Protein 3EC4 (pdb70)

Secondary structure (DSSP, 8-state):
--GGGSHHHHHHHTTTGGGB---TTEEEB-TTT-SBEEE-TT-GGGGGGG--STT-EEEEE-SSPPP--TTEEEEEEE-EE----S-------TT-EE--GGGS---HHHHHS--S---TTGGGSS-BEE-EETTEE---EE---STTEEEEE-----GGGTTSSHHHHHHHHHHH--TTSPEEE--EETT-HHHHHHHHHTT-------EEEEEE--/--GGGSHHHHHHHTTTGGGB---TTEEEB-TTT--BEEE-TT-GGGGGGG--STT-EEEEE-SSPPP--TTEEEEEEE-EE----SPPPP---TTEEE--GGGS---HHHHHS-----TTGGGGS-BEEEEETTEE---EE---BTTEEEEE-----GGGTTSSHHHHHHHHHHH--TTSPEEE--EETT-HHHHHHHHHTT-------EEEEEE--

Organism: Novosphingobium aromaticivorans (strain ATCC 700278 / DSM 12444 / CCUG 56034 / CIP 105152 / NBRC 16084 / F199) (NCBI:txid279238)

InterPro domains:
  IPR000182 GNAT domain [PS51186] (98-227)
  IPR013653 GCN5-related N-acetyltransferase Rv2170-like domain [PF08445] (139-216)
  IPR016181 Acyl-CoA N-acyltransferase [SSF55729] (96-217)
  IPR050680 YpeA/RimI acetyltransferase [PTHR43420] (39-215)

Sequence (435 aa):
DHPLDRPVWNSLGGPQSELDVASGNLRRLDPAYGPFAAAAPGAEAGLASLLQGDADEIWLVEPEPVAPPPGTRVIRVVAPLLQIADGPVPSFDDPGIVALGETDVPETALALATEPGPWASGTWRYGQFYGVVRIDGRLAAAGERRPAPNLAEVSGVCCTWPEYRGRGLAARLIRKVIAGAARGEVPYLHSYASNASAIRLYESSLGFRARRATATLLGKSTDHPLDRPVWNSLGGPQSELDVASGNLRRLDPAYGPFAAAAPGAEAGLASLLQGDADDEIWLVEPEPVAPPPGTRVIRVAPLLQIADGPVPSFDDPGIVALGETDVPETALALLATEPPWASGTWRYGQFYGVRIDGRLAAAGERRPAPNLAEVSGVCTWPEYRGRGLAARLIRKVIAGAARGEVPYLHSYASNASAIRLYESSLGFRARRATATLLGKST

Foldseek 3Di:
DDLVQFVQVLVCVAVVVVQFPDDDQKTAGNVQQHQEIDGHVVGLLCVLVVADPQFRKHKGDHQDEDDAHPQKDWPDKFKKWKWQPDDQPDDDDVQKAKDDDVCQVLVVQCVQWPQDTHHNNNPVQFTFIFGADPNRGFWWGWHDSYPQEIEITRTTGPPVNPPPCGSLVRVSVHCVVVVSNHIYMYMDGPPCPPVVVSVVVRRDDTDHMIMTMMHGDD/DDLVQFVQVLCCVPVVVVQFPDDDQKTAGNPQQHQEIDGHVVGLLCVLVVFPDAFRKHKGDHQDADDHHPQKDWPDKFKKWKWQPDDQDAADDPQKAWDDDVCLVLVVQLVVWPFSGHSNNPVQFIFMFGDDPNRGAWWTWHASDPQEIEITRGTGDVVNPPPCGSLNRVSNHCSCVVSNHIYMYMDGPPCVVVVVSVVVNRDDGDHMIMTMMHGDD

Structure (mmCIF, N/CA/C/O backbone):
data_3EC4
#
_entry.id   3EC4
#
_cell.length_a   44.523
_cell.length_b   63.984
_cell.length_c   143.149
_cell.angle_alpha   90.000
_cell.angle_beta   90.000
_cell.angle_gamma   90.000
#
_symmetry.space_group_name_H-M   'P 21 21 21'
#
loop_
_entity.id
_entity.type
_entity.pdbx_description
1 polymer 'Putative Acetyltransferase from the GNAT family'
2 non-polymer 'ACETATE ION'
3 water water
#
loop_
_atom_site.group_PDB
_atom_site.id
_atom_site.type_symbol
_atom_site.label_atom_id
_atom_site.label_alt_id
_atom_site.label_comp_id
_atom_site.label_asym_id
_atom_site.label_entity_id
_atom_site.label_seq_id
_atom_site.pdbx_PDB_ins_code
_atom_site.Cartn_x
_atom_site.Cartn_y
_atom_site.Cartn_z
_atom_site.occupancy
_atom_site.B_iso_or_equiv
_atom_site.auth_seq_id
_atom_site.auth_comp_id
_atom_site.auth_asym_id
_atom_site.auth_atom_id
_atom_site.pdbx_PDB_model_num
ATOM 1 N N . ASP A 1 5 ? 21.426 -0.454 19.754 1.00 50.03 4 ASP A N 1
ATOM 2 C CA . ASP A 1 5 ? 20.208 0.349 19.469 1.00 47.85 4 ASP A CA 1
ATOM 3 C C . ASP A 1 5 ? 20.404 1.128 18.156 1.00 45.83 4 ASP A C 1
ATOM 4 O O . ASP A 1 5 ? 21.489 1.133 17.583 1.00 47.47 4 ASP A O 1
ATOM 6 N N . HIS A 1 6 ? 19.348 1.786 17.691 1.00 38.98 5 HIS A N 1
ATOM 7 C CA . HIS A 1 6 ? 19.386 2.559 16.453 1.00 35.89 5 HIS A CA 1
ATOM 8 C C . HIS A 1 6 ? 20.182 3.863 16.648 1.00 30.47 5 HIS A C 1
ATOM 9 O O . HIS A 1 6 ? 20.150 4.446 17.738 1.00 32.43 5 HIS A O 1
ATOM 16 N N . PRO A 1 7 ? 20.942 4.311 15.618 1.00 27.90 6 PRO A N 1
ATOM 17 C CA . PRO A 1 7 ? 21.598 5.615 15.699 1.00 26.66 6 PRO A CA 1
ATOM 18 C C . PRO A 1 7 ? 20.680 6.761 16.073 1.00 27.25 6 PRO A C 1
ATOM 19 O O . PRO A 1 7 ? 21.118 7.687 16.760 1.00 25.67 6 PRO A O 1
ATOM 23 N N . LEU A 1 8 ? 19.418 6.692 15.645 1.00 27.46 7 LEU A N 1
ATOM 24 C CA . LEU A 1 8 ? 18.469 7.772 15.942 1.00 26.77 7 LEU A CA 1
ATOM 25 C C . LEU A 1 8 ? 17.936 7.742 17.385 1.00 26.33 7 LEU A C 1
ATOM 26 O O . LEU A 1 8 ? 17.237 8.662 17.807 1.00 25.19 7 LEU A O 1
ATOM 31 N N . ASP A 1 9 ? 18.235 6.704 18.143 1.00 27.68 8 ASP A N 1
ATOM 32 C CA . ASP A 1 9 ? 17.835 6.694 19.564 1.00 27.28 8 ASP A CA 1
ATOM 33 C C . ASP A 1 9 ? 18.604 7.712 20.396 1.00 28.43 8 ASP A C 1
ATOM 34 O O . ASP A 1 9 ? 18.173 8.108 21.472 1.00 32.40 8 ASP A O 1
ATOM 39 N N . ARG A 1 10 ? 19.799 8.060 19.963 1.00 26.67 9 ARG A N 1
ATOM 40 C CA . ARG A 1 10 ? 20.587 9.056 20.656 1.00 24.85 9 ARG A CA 1
ATOM 41 C C . ARG A 1 10 ? 21.245 9.964 19.642 1.00 24.64 9 ARG A C 1
ATOM 42 O O . ARG A 1 10 ? 22.432 9.800 19.334 1.00 26.00 9 ARG A O 1
ATOM 50 N N . PRO A 1 11 ? 20.454 10.854 19.013 1.00 25.58 10 PRO A N 1
ATOM 51 C CA . PRO A 1 11 ? 20.953 11.559 17.814 1.00 25.71 10 PRO A CA 1
ATOM 52 C C . PRO A 1 11 ? 22.065 12.558 18.120 1.00 25.81 10 PRO A C 1
ATOM 53 O O . PRO A 1 11 ? 22.982 12.710 17.326 1.00 25.61 10 PRO A O 1
ATOM 57 N N . VAL A 1 12 ? 22.047 13.157 19.299 1.00 24.67 11 VAL A N 1
ATOM 58 C CA . VAL A 1 12 ? 23.139 14.071 19.694 1.00 23.71 11 VAL A CA 1
ATOM 59 C C . VAL A 1 12 ? 24.422 13.294 19.967 1.00 25.30 11 VAL A C 1
ATOM 60 O O . VAL A 1 12 ? 25.501 13.638 19.462 1.00 26.25 11 VAL A O 1
ATOM 64 N N . TRP A 1 13 ? 24.308 12.285 20.832 1.00 24.94 12 TRP A N 1
ATOM 65 C CA . TRP A 1 13 ? 25.424 11.451 21.185 1.00 25.26 12 TRP A CA 1
ATOM 66 C C . TRP A 1 13 ? 26.059 10.873 19.934 1.00 23.77 12 TRP A C 1
ATOM 67 O O . TRP A 1 13 ? 27.270 11.007 19.707 1.00 24.03 12 TRP A O 1
ATOM 78 N N . ASN A 1 14 ? 25.213 10.299 19.089 1.00 22.46 13 ASN A N 1
ATOM 79 C CA . ASN A 1 14 ? 25.720 9.543 17.970 1.00 23.40 13 ASN A CA 1
ATOM 80 C C . ASN A 1 14 ? 26.294 10.426 16.855 1.00 22.50 13 ASN A C 1
ATOM 81 O O . ASN A 1 14 ? 27.309 10.082 16.264 1.00 23.60 13 ASN A O 1
ATOM 86 N N . SER A 1 15 ? 25.670 11.576 16.627 1.00 22.33 14 SER A N 1
ATOM 87 C CA . SER A 1 15 ? 26.202 12.513 15.609 1.00 23.05 14 SER A CA 1
ATOM 88 C C . SER A 1 15 ? 27.569 13.034 16.033 1.00 26.99 14 SER A C 1
ATOM 89 O O . SER A 1 15 ? 28.487 13.087 15.234 1.00 24.24 14 SER A O 1
ATOM 92 N N . LEU A 1 16 ? 27.693 13.413 17.300 1.00 23.11 15 LEU A N 1
ATOM 93 C CA . LEU A 1 16 ? 28.944 13.979 17.819 1.00 25.68 15 LEU A CA 1
ATOM 94 C C . LEU A 1 16 ? 30.074 12.970 18.018 1.00 27.03 15 LEU A C 1
ATOM 95 O O . LEU A 1 16 ? 31.245 13.351 18.079 1.00 26.03 15 LEU A O 1
ATOM 100 N N . GLY A 1 17 ? 29.731 11.688 18.110 1.00 27.61 16 GLY A N 1
ATOM 101 C CA . GLY A 1 17 ? 30.718 10.615 18.071 1.00 27.33 16 GLY A CA 1
ATOM 102 C C . GLY A 1 17 ? 30.957 10.018 16.701 1.00 28.83 16 GLY A C 1
ATOM 103 O O . GLY A 1 17 ? 31.937 9.285 16.512 1.00 30.68 16 GLY A O 1
ATOM 104 N N . GLY A 1 18 ? 30.102 10.383 15.748 1.00 26.89 17 GLY A N 1
ATOM 105 C CA . GLY A 1 18 ? 30.100 9.842 14.395 1.00 27.36 17 GLY A CA 1
ATOM 106 C C . GLY A 1 18 ? 30.448 10.875 13.360 1.00 26.16 17 GLY A C 1
ATOM 107 O O . GLY A 1 18 ? 31.457 11.531 13.514 1.00 25.00 17 GLY A O 1
ATOM 108 N N . PRO A 1 19 ? 29.622 11.005 12.284 1.00 27.32 18 PRO A N 1
ATOM 109 C CA . PRO A 1 19 ? 29.937 11.927 11.200 1.00 24.83 18 PRO A CA 1
ATOM 110 C C . PRO A 1 19 ? 30.325 13.355 11.635 1.00 25.13 18 PRO A C 1
ATOM 111 O O . PRO A 1 19 ? 31.159 13.954 10.997 1.00 24.03 18 PRO A O 1
ATOM 115 N N . GLN A 1 20 ? 29.741 13.878 12.738 1.00 25.95 19 GLN A N 1
ATOM 116 C CA . GLN A 1 20 ? 30.043 15.245 13.176 1.00 25.88 19 GLN A CA 1
ATOM 117 C C . GLN A 1 20 ? 30.993 15.357 14.376 1.00 26.20 19 GLN A C 1
ATOM 118 O O . GLN A 1 20 ? 30.937 16.301 15.186 1.00 25.51 19 GLN A O 1
ATOM 124 N N . SER A 1 21 ? 31.895 14.392 14.481 1.00 25.04 20 SER A N 1
ATOM 125 C CA . SER A 1 21 ? 32.810 14.341 15.600 1.00 24.85 20 SER A CA 1
ATOM 126 C C . SER A 1 21 ? 33.720 15.586 15.663 1.00 24.94 20 SER A C 1
ATOM 127 O O . SER A 1 21 ? 34.172 15.939 16.746 1.00 26.77 20 SER A O 1
ATOM 130 N N . GLU A 1 22 ? 33.994 16.232 14.530 1.00 26.93 21 GLU A N 1
ATOM 131 C CA . GLU A 1 22 ? 34.782 17.498 14.528 1.00 28.98 21 GLU A CA 1
ATOM 132 C C . GLU A 1 22 ? 34.046 18.689 15.184 1.00 27.66 21 GLU A C 1
ATOM 133 O O . GLU A 1 22 ? 34.673 19.672 15.573 1.00 29.28 21 GLU A O 1
ATOM 139 N N . LEU A 1 23 ? 32.725 18.572 15.330 1.00 26.64 22 LEU A N 1
ATOM 140 C CA . LEU A 1 23 ? 31.911 19.574 16.031 1.00 25.91 22 LEU A CA 1
ATOM 141 C C . LEU A 1 23 ? 31.855 19.391 17.547 1.00 25.97 22 LEU A C 1
ATOM 142 O O . LEU A 1 23 ? 31.268 20.221 18.244 1.00 28.33 22 LEU A O 1
ATOM 147 N N . ASP A 1 24 ? 32.418 18.307 18.071 1.00 26.04 23 ASP A N 1
ATOM 148 C CA . ASP A 1 24 ? 32.354 18.024 19.507 1.00 26.00 23 ASP A CA 1
ATOM 149 C C . ASP A 1 24 ? 33.474 18.856 20.176 1.00 28.18 23 ASP A C 1
ATOM 150 O O . ASP A 1 24 ? 34.645 18.776 19.786 1.00 28.59 23 ASP A O 1
ATOM 155 N N . VAL A 1 25 ? 33.127 19.633 21.199 1.00 27.49 24 VAL A N 1
ATOM 156 C CA . VAL A 1 25 ? 34.128 20.420 21.913 1.00 25.96 24 VAL A CA 1
ATOM 157 C C . VAL A 1 25 ? 34.482 19.858 23.310 1.00 28.46 24 VAL A C 1
ATOM 158 O O . VAL A 1 25 ? 35.333 20.412 23.996 1.00 28.94 24 VAL A O 1
ATOM 162 N N . ALA A 1 26 ? 33.825 18.772 23.717 1.00 25.42 25 ALA A N 1
ATOM 163 C CA . ALA A 1 26 ? 34.033 18.141 25.006 1.00 26.05 25 ALA A CA 1
ATOM 164 C C . ALA A 1 26 ? 34.995 16.973 24.813 1.00 29.41 25 ALA A C 1
ATOM 165 O O . ALA A 1 26 ? 35.693 16.876 23.780 1.00 30.44 25 ALA A O 1
ATOM 167 N N . SER A 1 27 ? 35.073 16.112 25.824 1.00 30.38 26 SER A N 1
ATOM 168 C CA . SER A 1 27 ? 35.998 14.989 25.794 1.00 33.10 26 SER A CA 1
ATOM 169 C C . SER A 1 27 ? 35.442 13.912 26.681 1.00 30.76 26 SER A C 1
ATOM 170 O O . SER A 1 27 ? 34.578 14.176 27.501 1.00 28.83 26 SER A O 1
ATOM 173 N N . GLY A 1 28 ? 35.955 12.703 26.488 1.00 32.49 27 GLY A N 1
ATOM 174 C CA . GLY A 1 28 ? 35.692 11.599 27.387 1.00 30.50 27 GLY A CA 1
ATOM 175 C C . GLY A 1 28 ? 34.267 11.135 27.278 1.00 28.85 27 GLY A C 1
ATOM 176 O O . GLY A 1 28 ? 33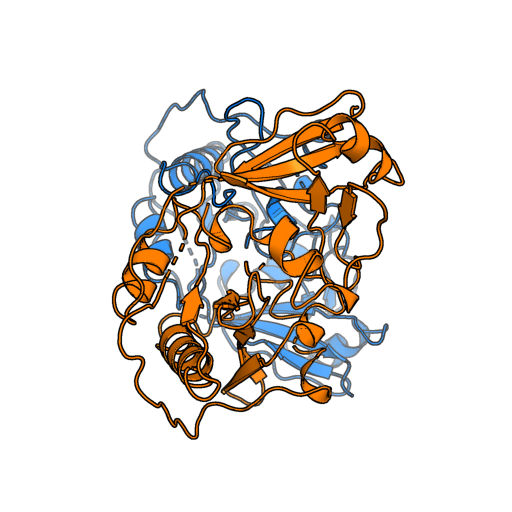.777 10.839 26.181 1.00 32.57 27 GLY A O 1
ATOM 177 N N . ASN A 1 29 ? 33.574 11.098 28.412 1.00 26.44 28 ASN A N 1
ATOM 178 C CA . ASN A 1 29 ? 32.203 10.628 28.420 1.00 27.78 28 ASN A CA 1
ATOM 179 C C . ASN A 1 29 ? 31.168 11.730 28.269 1.00 27.37 28 ASN A C 1
ATOM 180 O O . ASN A 1 29 ? 29.973 11.501 28.500 1.00 27.48 28 ASN A O 1
ATOM 185 N N . LEU A 1 30 ? 31.620 12.908 27.853 1.00 26.01 29 LEU A N 1
ATOM 186 C CA . LEU A 1 30 ? 30.704 13.994 27.524 1.00 24.72 29 LEU A CA 1
ATOM 187 C C . LEU A 1 30 ? 30.925 14.396 26.096 1.00 24.77 29 LEU A C 1
ATOM 188 O O . LEU A 1 30 ? 32.058 14.403 25.609 1.00 24.87 29 LEU A O 1
ATOM 193 N N . ARG A 1 31 ? 29.832 14.698 25.426 1.00 23.03 30 ARG A N 1
ATOM 194 C CA . ARG A 1 31 ? 29.880 15.278 24.087 1.00 25.18 30 ARG A CA 1
ATOM 195 C C . ARG A 1 31 ? 29.072 16.550 24.071 1.00 24.78 30 ARG A C 1
ATOM 196 O O . ARG A 1 31 ? 27.927 16.586 24.546 1.00 24.71 30 ARG A O 1
ATOM 204 N N . ARG A 1 32 ? 29.679 17.602 23.523 1.00 24.37 31 ARG A N 1
ATOM 205 C CA . ARG A 1 32 ? 29.057 18.934 23.481 1.00 25.66 31 ARG A CA 1
ATOM 206 C C . ARG A 1 32 ? 29.239 19.544 22.121 1.00 25.04 31 ARG A C 1
ATOM 207 O O . ARG A 1 32 ? 30.344 19.603 21.611 1.00 24.46 31 ARG A O 1
ATOM 215 N N . LEU A 1 33 ? 28.137 19.906 21.477 1.00 25.75 32 LEU A N 1
ATOM 216 C CA . LEU A 1 33 ? 28.215 20.544 20.185 1.00 22.28 32 LEU A CA 1
ATOM 217 C C . LEU A 1 33 ? 28.921 21.893 20.371 1.00 24.37 32 LEU A C 1
ATOM 218 O O . LEU A 1 33 ? 28.682 22.634 21.341 1.00 25.50 32 LEU A O 1
ATOM 223 N N . ASP A 1 34 ? 29.790 22.215 19.430 1.00 27.27 33 ASP A N 1
ATOM 224 C CA . ASP A 1 34 ? 30.369 23.545 19.386 1.00 27.59 33 ASP A CA 1
ATOM 225 C C . ASP A 1 34 ? 29.209 24.546 19.546 1.00 26.46 33 ASP A C 1
ATOM 226 O O . ASP A 1 34 ? 28.281 24.527 18.771 1.00 24.89 33 ASP A O 1
ATOM 231 N N . PRO A 1 35 ? 29.253 25.406 20.582 1.00 27.68 34 PRO A N 1
ATOM 232 C CA . PRO A 1 35 ? 28.205 26.417 20.771 1.00 26.99 34 PRO A CA 1
ATOM 233 C C . PRO A 1 35 ? 27.917 27.348 19.596 1.00 27.21 34 PRO A C 1
ATOM 234 O O . PRO A 1 35 ? 26.797 27.920 19.543 1.00 29.59 34 PRO A O 1
ATOM 238 N N . ALA A 1 36 ? 28.865 27.505 18.667 1.00 26.29 35 ALA A N 1
ATOM 239 C CA . ALA A 1 36 ? 28.630 28.283 17.472 1.00 25.88 35 ALA A CA 1
ATOM 240 C C . ALA A 1 36 ? 27.559 27.616 16.612 1.00 27.44 35 ALA A C 1
ATOM 241 O O . ALA A 1 36 ? 26.858 28.282 15.843 1.00 27.50 35 ALA A O 1
ATOM 243 N N . TYR A 1 37 ? 27.492 26.295 16.694 1.00 27.12 36 TYR A N 1
ATOM 244 C CA . TYR A 1 37 ? 26.499 25.523 15.955 1.00 25.32 36 TYR A CA 1
ATOM 245 C C . TYR A 1 37 ? 25.189 25.341 16.705 1.00 25.46 36 TYR A C 1
ATOM 246 O O . TYR A 1 37 ? 24.143 25.352 16.108 1.00 23.40 36 TYR A O 1
ATOM 255 N N . GLY A 1 38 ? 25.226 25.146 18.015 1.00 25.53 37 GLY A N 1
ATOM 256 C CA . GLY A 1 38 ? 23.977 24.934 18.730 1.00 26.32 37 GLY A CA 1
ATOM 257 C C . GLY A 1 38 ? 24.202 24.512 20.165 1.00 25.30 37 GLY A C 1
ATOM 258 O O . GLY A 1 38 ? 25.349 24.405 20.605 1.00 26.22 37 GLY A O 1
ATOM 259 N N . PRO A 1 39 ? 23.101 24.329 20.911 1.00 25.90 38 PRO A N 1
ATOM 260 C CA . PRO A 1 39 ? 23.196 24.121 22.353 1.00 27.10 38 PRO A CA 1
ATOM 261 C C . PRO A 1 39 ? 23.209 22.649 22.845 1.00 26.72 38 PRO A C 1
ATOM 262 O O . PRO A 1 39 ? 23.021 22.391 24.047 1.00 26.38 38 PRO A O 1
ATOM 266 N N . PHE A 1 40 ? 23.463 21.710 21.945 1.00 26.69 39 PHE A N 1
ATOM 267 C CA . PHE A 1 40 ? 23.154 20.307 22.213 1.00 25.67 39 PHE A CA 1
ATOM 268 C C . PHE A 1 40 ? 24.315 19.621 22.945 1.00 24.03 39 PHE A C 1
ATOM 269 O O . PHE A 1 40 ? 25.478 19.933 22.710 1.00 25.40 39 PHE A O 1
ATOM 277 N N . ALA A 1 41 ? 23.969 18.688 23.833 1.00 23.21 40 ALA A N 1
ATOM 278 C CA . ALA A 1 41 ? 24.991 17.887 24.562 1.00 25.83 40 ALA A CA 1
ATOM 279 C C . ALA A 1 41 ? 24.424 16.527 24.911 1.00 25.59 40 ALA A C 1
ATOM 280 O O . ALA A 1 41 ? 23.218 16.310 24.843 1.00 24.58 40 ALA A O 1
ATOM 282 N N . ALA A 1 42 ? 25.313 15.602 25.268 1.00 26.43 41 ALA A N 1
ATOM 283 C CA . ALA A 1 42 ? 24.924 14.251 25.631 1.00 24.30 41 ALA A CA 1
ATOM 284 C C . ALA A 1 42 ? 26.011 13.656 26.522 1.00 26.35 41 ALA A C 1
ATOM 285 O O . ALA A 1 42 ? 27.205 14.025 26.424 1.00 26.57 41 ALA A O 1
ATOM 287 N N . ALA A 1 43 ? 25.600 12.730 27.366 1.00 25.22 42 ALA A N 1
ATOM 288 C CA . ALA A 1 43 ? 26.520 12.014 28.287 1.00 26.61 42 ALA A CA 1
ATOM 289 C C . ALA A 1 43 ? 26.495 10.499 28.041 1.00 26.67 42 ALA A C 1
ATOM 290 O O . ALA A 1 43 ? 25.478 9.928 27.633 1.00 28.59 42 ALA A O 1
ATOM 292 N N . ALA A 1 44 ? 27.607 9.836 28.335 1.00 25.32 43 ALA A N 1
ATOM 293 C CA . ALA A 1 44 ? 27.637 8.390 28.277 1.00 25.71 43 ALA A CA 1
ATOM 294 C C . ALA A 1 44 ? 26.635 7.883 29.294 1.00 23.70 43 ALA A C 1
ATOM 295 O O . ALA A 1 44 ? 26.420 8.524 30.304 1.00 24.86 43 ALA A O 1
ATOM 297 N N . PRO A 1 45 ? 26.022 6.714 29.040 1.00 26.00 44 PRO A N 1
ATOM 298 C CA . PRO A 1 45 ? 25.201 6.133 30.104 1.00 26.03 44 PRO A CA 1
ATOM 299 C C . PRO A 1 45 ? 26.006 6.018 31.400 1.00 28.47 44 PRO A C 1
ATOM 300 O O . PRO A 1 45 ? 27.154 5.605 31.381 1.00 30.27 44 PRO A O 1
ATOM 304 N N . GLY A 1 46 ? 25.424 6.432 32.515 1.00 29.38 45 GLY A N 1
ATOM 305 C CA . GLY A 1 46 ? 26.109 6.428 33.802 1.00 30.60 45 GLY A CA 1
ATOM 306 C C . GLY A 1 46 ? 26.917 7.672 34.136 1.00 30.08 45 GLY A C 1
ATOM 307 O O . GLY A 1 46 ? 27.222 7.906 35.303 1.00 31.42 45 GLY A O 1
ATOM 308 N N . ALA A 1 47 ? 27.238 8.480 33.130 1.00 28.03 46 ALA A N 1
ATOM 309 C CA . ALA A 1 47 ? 28.121 9.637 33.282 1.00 27.38 46 ALA A CA 1
ATOM 310 C C . ALA A 1 47 ? 27.399 11.007 33.294 1.00 26.40 46 ALA A C 1
ATOM 311 O O . ALA A 1 47 ? 28.021 12.057 33.119 1.00 26.84 46 ALA A O 1
ATOM 313 N N . GLU A 1 48 ? 26.096 10.971 33.530 1.00 30.36 47 GLU A N 1
ATOM 314 C CA . GLU A 1 48 ? 25.216 12.159 33.510 1.00 29.02 47 GLU A CA 1
ATOM 315 C C . GLU A 1 48 ? 25.612 13.231 34.533 1.00 28.63 47 GLU A C 1
ATOM 316 O O . GLU A 1 48 ? 25.421 14.423 34.284 1.00 27.89 47 GLU A O 1
ATOM 322 N N . ALA A 1 49 ? 26.263 12.852 35.634 1.00 28.09 48 ALA A N 1
ATOM 323 C CA . ALA A 1 49 ? 26.715 13.861 36.607 1.00 30.18 48 ALA A CA 1
ATOM 324 C C . ALA A 1 49 ? 27.614 14.902 35.953 1.00 32.40 48 ALA A C 1
ATOM 325 O O . ALA A 1 49 ? 27.596 16.087 36.318 1.00 34.23 48 ALA A O 1
ATOM 327 N N . GLY A 1 50 ? 28.386 14.472 34.960 1.00 30.66 49 GLY A N 1
ATOM 328 C CA . GLY A 1 50 ? 29.289 15.366 34.245 1.00 29.58 49 GLY A CA 1
ATOM 329 C C . GLY A 1 50 ? 28.630 16.464 33.431 1.00 28.36 49 GLY A C 1
ATOM 330 O O . GLY A 1 50 ? 29.301 17.394 33.001 1.00 28.54 49 GLY A O 1
ATOM 331 N N . LEU A 1 51 ? 27.322 16.357 33.188 1.00 27.72 50 LEU A N 1
ATOM 332 C CA . LEU A 1 51 ? 26.608 17.375 32.415 1.00 28.01 50 LEU A CA 1
ATOM 333 C C . LEU A 1 51 ? 26.702 18.732 33.097 1.00 26.29 50 LEU A C 1
ATOM 334 O O . LEU A 1 51 ? 26.758 19.741 32.427 1.00 27.13 50 LEU A O 1
ATOM 339 N N . ALA A 1 52 ? 26.762 18.746 34.437 1.00 25.32 51 ALA A N 1
ATOM 340 C CA . ALA A 1 52 ? 26.862 19.986 35.183 1.00 28.22 51 ALA A CA 1
ATOM 341 C C . ALA A 1 52 ? 28.154 20.719 34.835 1.00 31.31 51 ALA A C 1
ATOM 342 O O . ALA A 1 52 ? 28.191 21.946 34.791 1.00 30.90 51 ALA A O 1
ATOM 344 N N . SER A 1 53 ? 29.205 19.957 34.556 1.00 32.25 52 SER A N 1
ATOM 345 C CA . SER A 1 53 ? 30.503 20.521 34.203 1.00 33.87 52 SER A CA 1
ATOM 346 C C . SER A 1 53 ? 30.456 21.297 32.886 1.00 34.35 52 SER A C 1
ATOM 347 O O . SER A 1 53 ? 31.326 22.120 32.651 1.00 34.86 52 SER A O 1
ATOM 350 N N . LEU A 1 54 ? 29.432 21.073 32.041 1.00 33.16 53 LEU A N 1
ATOM 351 C CA . LEU A 1 54 ? 29.257 21.840 30.806 1.00 36.58 53 LEU A CA 1
ATOM 352 C C . LEU A 1 54 ? 28.517 23.153 31.027 1.00 40.72 53 LEU A C 1
ATOM 353 O O . LEU A 1 54 ? 28.346 23.912 30.070 1.00 44.59 53 LEU A O 1
ATOM 358 N N . LEU A 1 55 ? 28.066 23.430 32.258 1.00 39.85 54 LEU A N 1
ATOM 359 C CA . LEU A 1 55 ? 27.250 24.616 32.583 1.00 40.14 54 LEU A CA 1
ATOM 360 C C . LEU A 1 55 ? 27.918 25.587 33.592 1.00 47.45 54 LEU A C 1
ATOM 361 O O . LEU A 1 55 ? 27.603 25.552 34.804 1.00 49.38 54 LEU A O 1
ATOM 366 N N . GLN A 1 56 ? 28.785 26.483 33.108 1.00 49.65 55 GLN A N 1
ATOM 367 C CA . GLN A 1 56 ? 29.493 27.411 34.025 1.00 50.57 55 GLN A CA 1
ATOM 368 C C . GLN A 1 56 ? 28.847 28.777 34.317 1.00 50.41 55 GLN A C 1
ATOM 369 O O . GLN A 1 56 ? 28.624 29.122 35.495 1.00 51.83 55 GLN A O 1
ATOM 375 N N . GLY A 1 57 ? 28.654 29.594 33.284 1.00 46.32 56 GLY A N 1
ATOM 376 C CA . GLY A 1 57 ? 27.969 30.871 33.470 1.00 45.43 56 GLY A CA 1
ATOM 377 C C . GLY A 1 57 ? 26.563 30.685 34.041 1.00 44.08 56 GLY A C 1
ATOM 378 O O . GLY A 1 57 ? 25.874 29.719 33.713 1.00 43.51 56 GLY A O 1
ATOM 379 N N . ASP A 1 58 ? 26.121 31.621 34.872 1.00 40.65 57 ASP A N 1
ATOM 380 C CA . ASP A 1 58 ? 24.819 31.524 35.524 1.00 40.72 57 ASP A CA 1
ATOM 381 C C . ASP A 1 58 ? 23.697 31.182 34.535 1.00 39.40 57 ASP A C 1
ATOM 382 O O . ASP A 1 58 ? 22.770 30.469 34.884 1.00 36.79 57 ASP A O 1
ATOM 387 N N . ALA A 1 59 ? 23.810 31.679 33.306 1.00 35.10 58 ALA A N 1
ATOM 388 C CA . ALA A 1 59 ? 22.743 31.570 32.341 1.00 34.12 58 ALA A CA 1
ATOM 389 C C . ALA A 1 59 ? 22.990 30.496 31.281 1.00 31.16 58 ALA A C 1
ATOM 390 O O . ALA A 1 59 ? 22.244 30.379 30.305 1.00 31.96 58 ALA A O 1
ATOM 392 N N . ASP A 1 60 ? 24.037 29.695 31.449 1.00 31.28 59 ASP A N 1
ATOM 393 C CA . ASP A 1 60 ? 24.304 28.635 30.483 1.00 31.05 59 ASP A CA 1
ATOM 394 C C . ASP A 1 60 ? 23.193 27.587 30.472 1.00 29.78 59 ASP A C 1
ATOM 395 O O . ASP A 1 60 ? 22.525 27.351 31.475 1.00 28.77 59 ASP A O 1
ATOM 400 N N . GLU A 1 61 ? 22.953 27.017 29.314 1.00 27.53 60 GLU A N 1
ATOM 401 C CA . GLU A 1 61 ? 21.987 25.924 29.217 1.00 26.59 60 GLU A CA 1
ATOM 402 C C . GLU A 1 61 ? 22.413 24.932 28.153 1.00 27.94 60 GLU A C 1
ATOM 403 O O . GLU A 1 61 ? 23.193 25.266 27.273 1.00 25.15 60 GLU A O 1
ATOM 409 N N . ILE A 1 62 ? 21.910 23.710 28.244 1.00 24.69 61 ILE A N 1
ATOM 410 C CA . ILE A 1 62 ? 22.167 22.700 27.232 1.00 25.93 61 ILE A CA 1
ATOM 411 C C . ILE A 1 62 ? 20.878 21.944 26.932 1.00 25.51 61 ILE A C 1
ATOM 412 O O . ILE A 1 62 ? 20.042 21.682 27.823 1.00 22.72 61 ILE A O 1
ATOM 417 N N . TRP A 1 63 ? 20.707 21.609 25.658 1.00 22.90 62 TRP A N 1
ATOM 418 C CA . TRP A 1 63 ? 19.619 20.781 25.222 1.00 23.78 62 TRP A CA 1
ATOM 419 C C . TRP A 1 63 ? 20.133 19.387 24.983 1.00 25.91 62 TRP A C 1
ATOM 420 O O . TRP A 1 63 ? 21.162 19.190 24.303 1.00 26.31 62 TRP A O 1
ATOM 431 N N . LEU A 1 64 ? 19.349 18.439 25.492 1.00 25.21 63 LEU A N 1
ATOM 432 C CA . LEU A 1 64 ? 19.539 17.007 25.293 1.00 24.37 63 LEU A CA 1
ATOM 433 C C . LEU A 1 64 ? 18.337 16.402 24.548 1.00 24.56 63 LEU A C 1
ATOM 434 O O . LEU A 1 64 ? 17.199 16.798 24.772 1.00 28.02 63 LEU A O 1
ATOM 439 N N . VAL A 1 65 ? 18.628 15.469 23.668 1.00 24.11 64 VAL A N 1
ATOM 440 C CA . VAL A 1 65 ? 17.609 14.779 22.831 1.00 25.33 64 VAL A CA 1
ATOM 441 C C . VAL A 1 65 ? 17.850 13.292 23.060 1.00 26.44 64 VAL A C 1
ATOM 442 O O . VAL A 1 65 ? 18.872 12.748 22.616 1.00 26.21 64 VAL A O 1
ATOM 446 N N . GLU A 1 66 ? 16.952 12.687 23.839 1.00 25.82 65 GLU A N 1
ATOM 447 C CA . GLU A 1 66 ? 17.082 11.311 24.297 1.00 26.45 65 GLU A CA 1
ATOM 448 C C . GLU A 1 66 ? 15.741 10.628 24.262 1.00 25.89 65 GLU A C 1
ATOM 449 O O . GLU A 1 66 ? 14.735 11.295 24.096 1.00 26.10 65 GLU A O 1
ATOM 455 N N . PRO A 1 67 ? 15.706 9.298 24.428 1.00 26.50 66 PRO A N 1
ATOM 456 C CA . PRO A 1 67 ? 14.360 8.692 24.460 1.00 27.08 66 PRO A CA 1
ATOM 457 C C . PRO A 1 67 ? 13.473 9.197 25.642 1.00 28.07 66 PRO A C 1
ATOM 458 O O . PRO A 1 67 ? 12.311 9.505 25.423 1.00 32.96 66 PRO A O 1
ATOM 462 N N . GLU A 1 68 ? 14.055 9.386 26.827 1.00 29.06 67 GLU A N 1
ATOM 463 C CA . GLU A 1 68 ? 13.312 9.804 28.008 1.00 27.38 67 GLU A CA 1
ATOM 464 C C . GLU A 1 68 ? 13.811 11.170 28.538 1.00 28.36 67 GLU A C 1
ATOM 465 O O . GLU A 1 68 ? 14.915 11.588 28.202 1.00 27.41 67 GLU A O 1
ATOM 471 N N . PRO A 1 69 ? 13.012 11.838 29.412 1.00 27.00 68 PRO A N 1
ATOM 472 C CA . PRO A 1 69 ? 13.537 13.003 30.083 1.00 28.07 68 PRO A CA 1
ATOM 473 C C . PRO A 1 69 ? 14.883 12.668 30.737 1.00 28.70 68 PRO A C 1
ATOM 474 O O . PRO A 1 69 ? 15.059 11.569 31.280 1.00 26.44 68 PRO A O 1
ATOM 478 N N . VAL A 1 70 ? 15.807 13.618 30.672 1.00 25.27 69 VAL A N 1
ATOM 479 C CA . VAL A 1 70 ? 17.041 13.539 31.459 1.00 26.31 69 VAL A CA 1
ATOM 480 C C . VAL A 1 70 ? 16.824 14.180 32.843 1.00 24.46 69 VAL A C 1
ATOM 481 O O . VAL A 1 70 ? 16.386 15.344 32.962 1.00 25.21 69 VAL A O 1
ATOM 485 N N . ALA A 1 71 ? 17.144 13.428 33.899 1.00 24.93 70 ALA A N 1
ATOM 486 C CA . ALA A 1 71 ? 17.101 13.944 35.274 1.00 25.96 70 ALA A CA 1
ATOM 487 C C . ALA A 1 71 ? 18.183 15.034 35.499 1.00 24.99 70 ALA A C 1
ATOM 488 O O . ALA A 1 71 ? 19.308 14.932 35.008 1.00 25.71 70 ALA A O 1
ATOM 490 N N . PRO A 1 72 ? 17.838 16.115 36.195 1.00 25.45 71 PRO A N 1
ATOM 491 C CA . PRO A 1 72 ? 18.883 17.110 36.449 1.00 25.45 71 PRO A CA 1
ATOM 492 C C . PRO A 1 72 ? 19.920 16.605 37.441 1.00 25.67 71 PRO A C 1
ATOM 493 O O . PRO A 1 72 ? 19.583 16.416 38.608 1.00 24.95 71 PRO A O 1
ATOM 497 N N . PRO A 1 73 ? 21.186 16.396 37.002 1.00 26.24 72 PRO A N 1
ATOM 498 C CA . PRO A 1 73 ? 22.126 16.017 38.057 1.00 27.24 72 PRO A CA 1
ATOM 499 C C . PRO A 1 73 ? 22.481 17.187 38.947 1.00 27.61 72 PRO A C 1
ATOM 500 O O . PRO A 1 73 ? 22.118 18.335 38.656 1.00 30.53 72 PRO A O 1
ATOM 504 N N . PRO A 1 74 ? 23.149 16.904 40.063 1.00 27.14 73 PRO A N 1
ATOM 505 C CA . PRO A 1 74 ? 23.572 17.957 40.965 1.00 26.60 73 PRO A CA 1
ATOM 506 C C . PRO A 1 74 ? 24.220 19.149 40.251 1.00 27.05 73 PRO A C 1
ATOM 507 O O . PRO A 1 74 ? 25.072 18.981 39.387 1.00 27.00 73 PRO A O 1
ATOM 511 N N . GLY A 1 75 ? 23.773 20.353 40.581 1.00 27.75 74 GLY A N 1
ATOM 512 C CA . GLY A 1 75 ? 24.341 21.556 39.986 1.00 27.81 74 GLY A CA 1
ATOM 513 C C . GLY A 1 75 ? 23.536 22.018 38.800 1.00 28.10 74 GLY A C 1
ATOM 514 O O . GLY A 1 75 ? 23.923 22.985 38.125 1.00 29.73 74 GLY A O 1
ATOM 515 N N . THR A 1 76 ? 22.443 21.308 38.516 1.00 28.34 75 THR A N 1
ATOM 516 C CA . THR A 1 76 ? 21.583 21.622 37.378 1.00 29.59 75 THR A CA 1
ATOM 517 C C . THR A 1 76 ? 20.103 21.646 37.765 1.00 26.75 75 THR A C 1
ATOM 518 O O . THR A 1 76 ? 19.688 21.126 38.827 1.00 24.94 75 THR A O 1
ATOM 522 N N . ARG A 1 77 ? 19.318 22.259 36.891 1.00 24.54 76 ARG A N 1
ATOM 523 C CA . ARG A 1 77 ? 17.863 22.284 37.012 1.00 27.29 76 ARG A CA 1
ATOM 524 C C . ARG A 1 77 ? 17.224 22.067 35.649 1.00 25.78 76 ARG A C 1
ATOM 525 O O . ARG A 1 77 ? 17.793 22.424 34.635 1.00 25.28 76 ARG A O 1
ATOM 533 N N . VAL A 1 78 ? 16.026 21.483 35.623 1.00 25.06 77 VAL A N 1
ATOM 534 C CA . VAL A 1 78 ? 15.295 21.357 34.374 1.00 24.43 77 VAL A CA 1
ATOM 535 C C . VAL A 1 78 ? 14.595 22.683 34.077 1.00 26.09 77 VAL A C 1
ATOM 536 O O . VAL A 1 78 ? 13.844 23.200 34.912 1.00 25.45 77 VAL A O 1
ATOM 540 N N . ILE A 1 79 ? 14.824 23.235 32.905 1.00 22.47 78 ILE A N 1
ATOM 541 C CA . ILE A 1 79 ? 14.144 24.490 32.480 1.00 23.72 78 ILE A CA 1
ATOM 542 C C . ILE A 1 79 ? 12.905 24.146 31.626 1.00 24.42 78 ILE A C 1
ATOM 543 O O . ILE A 1 79 ? 11.820 24.697 31.833 1.00 23.43 78 ILE A O 1
ATOM 548 N N . ARG A 1 80 ? 13.091 23.242 30.679 1.00 24.42 79 ARG A N 1
ATOM 549 C CA . ARG A 1 80 ? 12.017 22.737 29.817 1.00 24.14 79 ARG A CA 1
ATOM 550 C C . ARG A 1 80 ? 12.121 21.228 29.560 1.00 25.11 79 ARG A C 1
ATOM 551 O O . ARG A 1 80 ? 13.222 20.656 29.558 1.00 25.29 79 ARG A O 1
ATOM 559 N N . VAL A 1 81 ? 10.963 20.598 29.331 1.00 24.38 80 VAL A N 1
ATOM 560 C CA A VAL A 1 81 ? 10.881 19.220 28.864 0.50 24.43 80 VAL A CA 1
ATOM 561 C CA B VAL A 1 81 ? 10.891 19.223 28.876 0.50 25.67 80 VAL A CA 1
ATOM 562 C C . VAL A 1 81 ? 9.820 19.113 27.779 1.00 26.72 80 VAL A C 1
ATOM 563 O O . VAL A 1 81 ? 8.645 19.327 28.033 1.00 27.00 80 VAL A O 1
ATOM 570 N N . ALA A 1 82 ? 10.250 18.767 26.577 1.00 25.91 81 ALA A N 1
ATOM 571 C CA . ALA A 1 82 ? 9.435 18.795 25.391 1.00 27.21 81 ALA A CA 1
ATOM 572 C C . ALA A 1 82 ? 9.284 17.390 24.766 1.00 26.98 81 ALA A C 1
ATOM 573 O O . ALA A 1 82 ? 10.232 16.858 24.229 1.00 27.59 81 ALA A O 1
ATOM 575 N N . PRO A 1 83 ? 8.098 16.793 24.858 1.00 27.21 82 PRO A N 1
ATOM 576 C CA . PRO A 1 83 ? 7.842 15.569 24.140 1.00 28.39 82 PRO A CA 1
ATOM 577 C C . PRO A 1 83 ? 7.953 15.800 22.631 1.00 27.10 82 PRO A C 1
ATOM 578 O O . PRO A 1 83 ? 7.351 16.738 22.069 1.00 26.30 82 PRO A O 1
ATOM 582 N N . LEU A 1 84 ? 8.698 14.918 21.994 1.00 26.08 83 LEU A N 1
ATOM 583 C CA . LEU A 1 84 ? 8.876 14.941 20.528 1.00 25.66 83 LEU A CA 1
ATOM 584 C C . LEU A 1 84 ? 8.343 13.690 19.857 1.00 27.32 83 LEU A C 1
ATOM 585 O O . LEU A 1 84 ? 8.292 12.609 20.458 1.00 24.82 83 LEU A O 1
ATOM 590 N N . LEU A 1 85 ? 8.039 13.820 18.559 1.00 27.50 84 LEU A N 1
ATOM 591 C CA . LEU A 1 85 ? 7.783 12.661 17.719 1.00 27.20 84 LEU A CA 1
ATOM 592 C C . LEU A 1 85 ? 8.921 12.673 16.724 1.00 26.63 84 LEU A C 1
ATOM 593 O O . LEU A 1 85 ? 9.083 13.657 15.986 1.00 26.70 84 LEU A O 1
ATOM 598 N N . GLN A 1 86 ? 9.726 11.627 16.741 1.00 24.68 85 GLN A N 1
ATOM 599 C CA . GLN A 1 86 ? 10.778 11.478 15.722 1.00 26.14 85 GLN A CA 1
ATOM 600 C C . GLN A 1 86 ? 10.249 10.755 14.497 1.00 28.03 85 GLN A C 1
ATOM 601 O O . GLN A 1 86 ? 9.592 9.722 14.627 1.00 27.25 85 GLN A O 1
ATOM 615 N N . ILE A 1 88 ? 10.880 9.561 10.134 1.00 25.31 87 ILE A N 1
ATOM 616 C CA . ILE A 1 88 ? 11.861 9.118 9.163 1.00 24.72 87 ILE A CA 1
ATOM 617 C C . ILE A 1 88 ? 11.239 9.068 7.789 1.00 26.42 87 ILE A C 1
ATOM 618 O O . ILE A 1 88 ? 10.091 8.657 7.637 1.00 25.17 87 ILE A O 1
ATOM 623 N N . ALA A 1 89 ? 12.011 9.456 6.783 1.00 25.35 88 ALA A N 1
ATOM 624 C CA . ALA A 1 89 ? 11.546 9.358 5.405 1.00 27.38 88 ALA A CA 1
ATOM 625 C C . ALA A 1 89 ? 12.379 8.313 4.667 1.00 29.95 88 ALA A C 1
ATOM 626 O O . ALA A 1 89 ? 13.290 8.668 3.929 1.00 26.72 88 ALA A O 1
ATOM 628 N N . ASP A 1 90 ? 12.063 7.031 4.869 1.00 27.90 89 ASP A N 1
ATOM 629 C CA . ASP A 1 90 ? 12.891 5.972 4.283 1.00 28.57 89 ASP A CA 1
ATOM 630 C C . ASP A 1 90 ? 12.291 5.346 3.041 1.00 32.36 89 ASP A C 1
ATOM 631 O O . ASP A 1 90 ? 12.826 4.336 2.528 1.00 34.04 89 ASP A O 1
ATOM 636 N N . GLY A 1 91 ? 11.232 5.953 2.520 1.00 33.86 90 GLY A N 1
ATOM 637 C CA . GLY A 1 91 ? 10.673 5.580 1.206 1.00 33.61 90 GLY A CA 1
ATOM 638 C C . GLY A 1 91 ? 11.223 6.469 0.112 1.00 31.78 90 GLY A C 1
ATOM 639 O O . GLY A 1 91 ? 11.961 7.395 0.363 1.00 35.07 90 GLY A O 1
ATOM 640 N N . PRO A 1 92 ? 10.866 6.205 -1.140 1.00 38.67 91 PRO A N 1
ATOM 641 C CA . PRO A 1 92 ? 11.473 6.975 -2.247 1.00 39.21 91 PRO A CA 1
ATOM 642 C C . PRO A 1 92 ? 11.019 8.478 -2.298 1.00 36.84 91 PRO A C 1
ATOM 643 O O . PRO A 1 92 ? 9.879 8.766 -2.063 1.00 39.01 91 PRO A O 1
ATOM 647 N N . VAL A 1 93 ? 11.906 9.417 -2.635 1.00 39.01 92 VAL A N 1
ATOM 648 C CA . VAL A 1 93 ? 11.501 10.852 -2.699 1.00 37.74 92 VAL A CA 1
ATOM 649 C C . VAL A 1 93 ? 10.953 11.048 -4.157 1.00 38.45 92 VAL A C 1
ATOM 650 O O . VAL A 1 93 ? 11.705 10.893 -5.113 1.00 38.27 92 VAL A O 1
ATOM 654 N N . PRO A 1 94 ? 9.646 11.365 -4.342 1.00 35.46 93 PRO A N 1
ATOM 655 C CA . PRO A 1 94 ? 9.210 11.640 -5.724 1.00 33.30 93 PRO A CA 1
ATOM 656 C C . PRO A 1 94 ? 9.947 12.850 -6.204 1.00 30.22 93 PRO A C 1
ATOM 657 O O . PRO A 1 94 ? 10.151 13.763 -5.431 1.00 32.18 93 PRO A O 1
ATOM 661 N N . SER A 1 95 ? 10.421 12.860 -7.430 1.00 28.53 94 SER A N 1
ATOM 662 C CA . SER A 1 95 ? 11.183 14.036 -7.871 1.00 31.61 94 SER A CA 1
ATOM 663 C C . SER A 1 95 ? 10.216 15.233 -8.039 1.00 31.85 94 SER A C 1
ATOM 664 O O . SER A 1 95 ? 9.019 15.065 -8.378 1.00 30.15 94 SER A O 1
ATOM 667 N N . PHE A 1 96 ? 10.716 16.425 -7.706 1.00 27.58 95 PHE A N 1
ATOM 668 C CA . PHE A 1 96 ? 9.932 17.655 -7.727 1.00 27.63 95 PHE A CA 1
ATOM 669 C C . PHE A 1 96 ? 10.921 18.771 -8.039 1.00 29.06 95 PHE A C 1
ATOM 670 O O . PHE A 1 96 ? 11.762 19.100 -7.187 1.00 30.67 95 PHE A O 1
ATOM 678 N N . ASP A 1 97 ? 10.846 19.287 -9.269 1.00 26.95 96 ASP A N 1
ATOM 679 C CA . ASP A 1 97 ? 11.710 20.338 -9.778 1.00 29.20 96 ASP A CA 1
ATOM 680 C C . ASP A 1 97 ? 11.110 21.671 -9.416 1.00 28.53 96 ASP A C 1
ATOM 681 O O . ASP A 1 97 ? 10.008 22.004 -9.865 1.00 28.84 96 ASP A O 1
ATOM 686 N N . ASP A 1 98 ? 11.844 22.455 -8.626 1.00 25.17 97 ASP A N 1
ATOM 687 C CA . ASP A 1 98 ? 11.314 23.704 -8.091 1.00 26.40 97 ASP A CA 1
ATOM 688 C C . ASP A 1 98 ? 12.386 24.799 -8.181 1.00 30.68 97 ASP A C 1
ATOM 689 O O . ASP A 1 98 ? 13.135 25.000 -7.249 1.00 27.83 97 ASP A O 1
ATOM 694 N N . PRO A 1 99 ? 12.505 25.460 -9.345 1.00 31.91 98 PRO A N 1
ATOM 695 C CA . PRO A 1 99 ? 13.601 26.422 -9.493 1.00 31.51 98 PRO A CA 1
ATOM 696 C C . PRO A 1 99 ? 13.488 27.693 -8.646 1.00 32.87 98 PRO A C 1
ATOM 697 O O . PRO A 1 99 ? 14.500 28.377 -8.469 1.00 34.69 98 PRO A O 1
ATOM 701 N N . GLY A 1 100 ? 12.313 27.991 -8.107 1.00 32.00 99 GLY A N 1
ATOM 702 C CA . GLY A 1 100 ? 12.143 29.080 -7.143 1.00 34.39 99 GLY A CA 1
ATOM 703 C C . GLY A 1 100 ? 12.873 28.864 -5.807 1.00 34.69 99 GLY A C 1
ATOM 704 O O . GLY A 1 100 ? 12.996 29.799 -4.995 1.00 36.91 99 GLY A O 1
ATOM 705 N N . ILE A 1 101 ? 13.345 27.650 -5.549 1.00 31.45 100 ILE A N 1
ATOM 706 C CA . ILE A 1 101 ? 14.097 27.396 -4.316 1.00 31.29 100 ILE A CA 1
ATOM 707 C C . ILE A 1 101 ? 15.570 27.648 -4.630 1.00 33.88 100 ILE A C 1
ATOM 708 O O . ILE A 1 101 ? 16.113 27.065 -5.590 1.00 36.96 100 ILE A O 1
ATOM 713 N N . VAL A 1 102 ? 16.201 28.537 -3.860 1.00 32.36 101 VAL A N 1
ATOM 714 C CA . VAL A 1 102 ? 17.602 28.922 -4.046 1.00 31.18 101 VAL A CA 1
ATOM 715 C C . VAL A 1 102 ? 18.483 28.425 -2.903 1.00 30.30 101 VAL A C 1
ATOM 716 O O . VAL A 1 102 ? 18.074 28.416 -1.754 1.00 26.23 101 VAL A O 1
ATOM 720 N N . ALA A 1 103 ? 19.688 27.963 -3.219 1.00 30.32 102 ALA A N 1
ATOM 721 C CA . ALA A 1 103 ? 20.672 27.644 -2.192 1.00 28.57 102 ALA A CA 1
ATOM 722 C C . ALA A 1 103 ? 21.090 28.936 -1.451 1.00 28.11 102 ALA A C 1
ATOM 723 O O . ALA A 1 103 ? 21.309 29.985 -2.061 1.00 30.42 102 ALA A O 1
ATOM 725 N N . LEU A 1 104 ? 21.190 28.856 -0.131 1.00 27.00 103 LEU A N 1
ATOM 726 C CA . LEU A 1 104 ? 21.662 29.965 0.671 1.00 26.74 103 LEU A CA 1
ATOM 727 C C . LEU A 1 104 ? 23.136 29.808 1.014 1.00 30.02 103 LEU A C 1
ATOM 728 O O . LEU A 1 104 ? 23.676 28.708 1.015 1.00 30.77 103 LEU A O 1
ATOM 733 N N . GLY A 1 105 ? 23.779 30.906 1.356 1.00 31.31 104 GLY A N 1
ATOM 734 C CA . GLY A 1 105 ? 25.181 30.868 1.733 1.00 29.65 104 GLY A CA 1
ATOM 735 C C . GLY A 1 105 ? 25.573 32.014 2.618 1.00 29.74 104 GLY A C 1
ATOM 736 O O . GLY A 1 105 ? 24.718 32.695 3.160 1.00 28.41 104 GLY A O 1
ATOM 737 N N . GLU A 1 106 ? 26.884 32.278 2.710 1.00 29.31 105 GLU A N 1
ATOM 738 C CA . GLU A 1 106 ? 27.385 33.243 3.679 1.00 29.50 105 GLU A CA 1
ATOM 739 C C . GLU A 1 106 ? 26.732 34.604 3.535 1.00 29.21 105 GLU A C 1
ATOM 740 O O . GLU A 1 106 ? 26.490 35.258 4.521 1.00 26.85 105 GLU A O 1
ATOM 746 N N . THR A 1 107 ? 26.483 35.056 2.312 1.00 25.63 106 THR A N 1
ATOM 747 C CA . THR A 1 107 ? 25.911 36.384 2.124 1.00 28.28 106 THR A CA 1
ATOM 748 C C . THR A 1 107 ? 24.486 36.503 2.689 1.00 26.28 106 THR A C 1
ATOM 749 O O . THR A 1 107 ? 24.052 37.594 3.002 1.00 23.84 106 THR A O 1
ATOM 753 N N . ASP A 1 108 ? 23.770 35.385 2.828 1.00 25.52 107 ASP A N 1
ATOM 754 C CA . ASP A 1 108 ? 22.409 35.364 3.347 1.00 26.44 107 ASP A CA 1
ATOM 755 C C . ASP A 1 108 ? 22.314 35.301 4.864 1.00 25.79 107 ASP A C 1
ATOM 756 O O . ASP A 1 108 ? 21.208 35.379 5.433 1.00 26.87 107 ASP A O 1
ATOM 761 N N . VAL A 1 109 ? 23.454 35.180 5.525 1.00 27.74 108 VAL A N 1
ATOM 762 C CA . VAL A 1 109 ? 23.447 34.896 6.970 1.00 27.07 108 VAL A CA 1
ATOM 763 C C . VAL A 1 109 ? 22.722 35.962 7.808 1.00 28.03 108 VAL A C 1
ATOM 764 O O . VAL A 1 109 ? 21.903 35.596 8.641 1.00 28.32 108 VAL A O 1
ATOM 768 N N . PRO A 1 110 ? 22.952 37.264 7.557 1.00 27.74 109 PRO A N 1
ATOM 769 C CA . PRO A 1 110 ? 22.144 38.287 8.288 1.00 29.60 109 PRO A CA 1
ATOM 770 C C . PRO A 1 110 ? 20.626 38.092 8.189 1.00 28.88 109 PRO A C 1
ATOM 771 O O . PRO A 1 110 ? 19.902 38.146 9.217 1.00 27.40 109 PRO A O 1
ATOM 775 N N . GLU A 1 111 ? 20.150 37.869 6.972 1.00 27.80 110 GLU A N 1
ATOM 776 C CA . GLU A 1 111 ? 18.725 37.639 6.749 1.00 27.68 110 GLU A CA 1
ATOM 777 C C . GLU A 1 111 ? 18.217 36.335 7.323 1.00 27.45 110 GLU A C 1
ATOM 778 O O . GLU A 1 111 ? 17.072 36.288 7.789 1.00 30.81 110 GLU A O 1
ATOM 792 N N . THR A 1 113 ? 19.574 34.848 9.941 1.00 29.36 112 THR A N 1
ATOM 793 C CA . THR A 1 113 ? 19.561 35.137 11.374 1.00 28.50 112 THR A CA 1
ATOM 794 C C . THR A 1 113 ? 18.327 35.907 11.840 1.00 28.19 112 THR A C 1
ATOM 795 O O . THR A 1 113 ? 17.725 35.555 12.859 1.00 31.61 112 THR A O 1
ATOM 799 N N . ALA A 1 114 ? 17.943 36.961 11.139 1.00 28.59 113 ALA A N 1
ATOM 800 C CA . ALA A 1 114 ? 16.736 37.712 11.493 1.00 30.09 113 ALA A CA 1
ATOM 801 C C . ALA A 1 114 ? 15.521 36.789 11.479 1.00 32.81 113 ALA A C 1
ATOM 802 O O . ALA A 1 114 ? 14.709 36.803 12.406 1.00 31.37 113 ALA A O 1
ATOM 804 N N . LEU A 1 115 ? 15.381 36.027 10.394 1.00 30.19 114 LEU A N 1
ATOM 805 C CA . LEU A 1 115 ? 14.232 35.085 10.254 1.00 29.70 114 LEU A CA 1
ATOM 806 C C . LEU A 1 115 ? 14.196 34.063 11.383 1.00 31.90 114 LEU A C 1
ATOM 807 O O . LEU A 1 115 ? 13.148 33.895 12.046 1.00 33.93 114 LEU A O 1
ATOM 812 N N . ALA A 1 116 ? 15.342 33.424 11.647 1.00 31.06 115 ALA A N 1
ATOM 813 C CA . ALA A 1 116 ? 15.433 32.433 12.656 1.00 31.05 115 ALA A CA 1
ATOM 814 C C . ALA A 1 116 ? 15.096 32.969 14.058 1.00 37.67 115 ALA A C 1
ATOM 815 O O . ALA A 1 116 ? 14.343 32.337 14.816 1.00 38.32 115 ALA A O 1
ATOM 817 N N . LEU A 1 117 ? 15.639 34.127 14.407 1.00 38.96 116 LEU A N 1
ATOM 818 C CA . LEU A 1 117 ? 15.406 34.690 15.740 1.00 39.75 116 LEU A CA 1
ATOM 819 C C . LEU A 1 117 ? 13.936 35.122 15.944 1.00 39.36 116 LEU A C 1
ATOM 820 O O . LEU A 1 117 ? 13.446 35.088 17.070 1.00 41.30 116 LEU A O 1
ATOM 825 N N . ALA A 1 118 ? 13.242 35.482 14.865 1.00 35.55 117 ALA A N 1
ATOM 826 C CA . ALA A 1 118 ? 11.853 35.919 14.875 1.00 35.89 117 ALA A CA 1
ATOM 827 C C . ALA A 1 118 ? 10.798 34.778 14.846 1.00 38.41 117 ALA A C 1
ATOM 828 O O . ALA A 1 118 ? 9.621 35.012 15.113 1.00 38.51 117 ALA A O 1
ATOM 830 N N . THR A 1 119 ? 11.204 33.583 14.447 1.00 37.71 118 THR A N 1
ATOM 831 C CA . THR A 1 119 ? 10.239 32.499 14.214 1.00 38.81 118 THR A CA 1
ATOM 832 C C . THR A 1 119 ? 10.635 31.355 15.118 1.00 40.65 118 THR A C 1
ATOM 833 O O . THR A 1 119 ? 11.343 31.560 16.083 1.00 42.12 118 THR A O 1
ATOM 837 N N . GLU A 1 120 ? 10.201 30.143 14.802 1.00 43.42 119 GLU A N 1
ATOM 838 C CA . GLU A 1 120 ? 10.511 28.991 15.641 1.00 45.15 119 GLU A CA 1
ATOM 839 C C . GLU A 1 120 ? 11.235 27.897 14.825 1.00 46.51 119 GLU A C 1
ATOM 840 O O . GLU A 1 120 ? 10.671 26.826 14.571 1.00 46.91 119 GLU A O 1
ATOM 846 N N . PRO A 1 121 ? 12.501 28.167 14.424 1.00 47.76 120 PRO A N 1
ATOM 847 C CA . PRO A 1 121 ? 13.316 27.223 13.644 1.00 48.62 120 PRO A CA 1
ATOM 848 C C . PRO A 1 121 ? 14.026 26.178 14.515 1.00 47.84 120 PRO A C 1
ATOM 849 O O . PRO A 1 121 ? 14.769 25.308 13.978 1.00 46.95 120 PRO A O 1
ATOM 853 N N . GLY A 1 122 ? 13.822 26.280 15.828 1.00 43.67 121 GLY A N 1
ATOM 854 C CA . GLY A 1 122 ? 14.716 25.631 16.786 1.00 46.10 121 GLY A CA 1
ATOM 855 C C . GLY A 1 122 ? 15.893 26.541 17.145 1.00 45.62 121 GLY A C 1
ATOM 856 O O . GLY A 1 122 ? 15.895 27.744 16.781 1.00 46.67 121 GLY A O 1
ATOM 857 N N . PRO A 1 123 ? 16.901 25.987 17.850 1.00 42.93 122 PRO A N 1
ATOM 858 C CA . PRO A 1 123 ? 18.046 26.792 18.248 1.00 41.26 122 PRO A CA 1
ATOM 859 C C . PRO A 1 123 ? 18.716 27.398 17.005 1.00 40.94 122 PRO A C 1
ATOM 860 O O . PRO A 1 123 ? 18.675 26.843 15.903 1.00 44.41 122 PRO A O 1
ATOM 864 N N . TRP A 1 124 ? 19.296 28.553 17.178 1.00 37.21 123 TRP A N 1
ATOM 865 C CA . TRP A 1 124 ? 19.994 29.195 16.110 1.00 36.06 123 TRP A CA 1
ATOM 866 C C . TRP A 1 124 ? 21.104 29.996 16.769 1.00 36.40 123 TRP A C 1
ATOM 867 O O . TRP A 1 124 ? 20.832 30.950 17.517 1.00 40.84 123 TRP A O 1
ATOM 878 N N . ALA A 1 125 ? 22.332 29.577 16.524 1.00 29.61 124 ALA A N 1
ATOM 879 C CA . ALA A 1 125 ? 23.494 30.282 16.991 1.00 29.70 124 ALA A CA 1
ATOM 880 C C . ALA A 1 125 ? 24.202 30.900 15.803 1.00 30.68 124 ALA A C 1
ATOM 881 O O . ALA A 1 125 ? 23.801 30.709 14.640 1.00 26.47 124 ALA A O 1
ATOM 883 N N . SER A 1 126 ? 25.263 31.647 16.104 1.00 28.95 125 SER A N 1
ATOM 884 C CA . SER A 1 126 ? 25.986 32.384 15.071 1.00 31.40 125 SER A CA 1
ATOM 885 C C . SER A 1 126 ? 26.399 31.520 13.881 1.00 31.79 125 SER A C 1
ATOM 886 O O . SER A 1 126 ? 26.396 31.996 12.741 1.00 31.43 125 SER A O 1
ATOM 889 N N . GLY A 1 127 ? 26.775 30.256 14.128 1.00 27.12 126 GLY A N 1
ATOM 890 C CA . GLY A 1 127 ? 27.287 29.391 13.059 1.00 27.95 126 GLY A CA 1
ATOM 891 C C . GLY A 1 127 ? 26.418 28.204 12.653 1.00 25.86 126 GLY A C 1
ATOM 892 O O . GLY A 1 127 ? 26.885 27.319 11.948 1.00 26.89 126 GLY A O 1
ATOM 893 N N . THR A 1 128 ? 25.164 28.198 13.104 1.00 27.29 127 THR A N 1
ATOM 894 C CA . THR A 1 128 ? 24.213 27.120 12.800 1.00 28.02 127 THR A CA 1
ATOM 895 C C . THR A 1 128 ? 24.039 26.931 11.267 1.00 30.13 127 THR A C 1
ATOM 896 O O . THR A 1 128 ? 23.846 25.818 10.796 1.00 31.37 127 THR A O 1
ATOM 900 N N . TRP A 1 129 ? 24.143 28.013 10.499 1.00 31.57 128 TRP A N 1
ATOM 901 C CA . TRP A 1 129 ? 24.026 27.919 9.039 1.00 29.75 128 TRP A CA 1
ATOM 902 C C . TRP A 1 129 ? 25.114 27.059 8.447 1.00 31.34 128 TRP A C 1
ATOM 903 O O . TRP A 1 129 ? 25.001 26.642 7.291 1.00 29.90 128 TRP A O 1
ATOM 914 N N . ARG A 1 130 ? 26.220 26.857 9.177 1.00 30.38 129 ARG A N 1
ATOM 915 C CA . ARG A 1 130 ? 27.291 26.003 8.659 1.00 30.32 129 ARG A CA 1
ATOM 916 C C . ARG A 1 130 ? 27.057 24.513 8.894 1.00 28.53 129 ARG A C 1
ATOM 917 O O . ARG A 1 130 ? 27.898 23.716 8.473 1.00 30.68 129 ARG A O 1
ATOM 925 N N . TYR A 1 131 ? 25.942 24.147 9.538 1.00 30.42 130 TYR A N 1
ATOM 926 C CA . TYR A 1 131 ? 25.700 22.749 9.959 1.00 29.97 130 TYR A CA 1
ATOM 927 C C . TYR A 1 131 ? 25.532 21.876 8.726 1.00 31.47 130 TYR A C 1
ATOM 928 O O . TYR A 1 131 ? 25.886 20.706 8.731 1.00 33.64 130 TYR A O 1
ATOM 937 N N . GLY A 1 132 ? 24.991 22.471 7.663 1.00 33.26 131 GLY A N 1
ATOM 938 C CA . GLY A 1 132 ? 24.801 21.799 6.382 1.00 32.83 131 GLY A CA 1
ATOM 939 C C . GLY A 1 132 ? 24.143 22.728 5.376 1.00 31.90 131 GLY A C 1
ATOM 940 O O . GLY A 1 132 ? 24.176 23.954 5.531 1.00 31.61 131 GLY A O 1
ATOM 941 N N . GLN A 1 133 ? 23.536 22.139 4.351 1.00 31.19 132 GLN A N 1
ATOM 942 C CA . GLN A 1 133 ? 22.937 22.922 3.267 1.00 29.25 132 GLN A CA 1
ATOM 943 C C . GLN A 1 133 ? 21.660 23.575 3.731 1.00 27.63 132 GLN A C 1
ATOM 944 O O . GLN A 1 133 ? 20.792 22.922 4.302 1.00 27.52 132 GLN A O 1
ATOM 950 N N . PHE A 1 134 ? 21.514 24.848 3.380 1.00 26.75 133 PHE A N 1
ATOM 951 C CA . PHE A 1 134 ? 20.293 25.605 3.533 1.00 24.91 133 PHE A CA 1
ATOM 952 C C . PHE A 1 134 ? 19.744 26.102 2.214 1.00 23.54 133 PHE A C 1
ATOM 953 O O . PHE A 1 134 ? 20.500 26.416 1.276 1.00 25.49 133 PHE A O 1
ATOM 961 N N . TYR A 1 135 ? 18.417 26.095 2.111 1.00 23.50 134 TYR A N 1
ATOM 962 C CA . TYR A 1 135 ? 17.707 26.606 0.964 1.00 24.90 134 TYR A CA 1
ATOM 963 C C . TYR A 1 135 ? 16.723 27.671 1.433 1.00 25.52 134 TYR A C 1
ATOM 964 O O . TYR A 1 135 ? 16.312 27.705 2.617 1.00 25.02 134 TYR A O 1
ATOM 973 N N . GLY A 1 136 ? 16.358 28.544 0.504 1.00 24.42 135 GLY A N 1
ATOM 974 C CA . GLY A 1 136 ? 15.447 29.616 0.805 1.00 25.20 135 GLY A CA 1
ATOM 975 C C . GLY A 1 136 ? 14.527 29.886 -0.355 1.00 23.81 135 GLY A C 1
ATOM 976 O O . GLY A 1 136 ? 14.751 29.419 -1.456 1.00 26.23 135 GLY A O 1
ATOM 977 N N . VAL A 1 137 ? 13.522 30.689 -0.063 1.00 26.60 136 VAL A N 1
ATOM 978 C CA A VAL A 1 137 ? 12.689 31.287 -1.086 0.50 26.35 136 VAL A CA 1
ATOM 979 C CA B VAL A 1 137 ? 12.656 31.285 -1.067 0.50 27.30 136 VAL A CA 1
ATOM 980 C C . VAL A 1 137 ? 12.666 32.785 -0.841 1.00 27.88 136 VAL A C 1
ATOM 981 O O . VAL A 1 137 ? 12.550 33.237 0.308 1.00 28.58 136 VAL A O 1
ATOM 988 N N . ARG A 1 138 ? 12.785 33.540 -1.928 1.00 28.87 137 ARG A N 1
ATOM 989 C CA . ARG A 1 138 ? 12.749 35.006 -1.871 1.00 29.86 137 ARG A CA 1
ATOM 990 C C . ARG A 1 138 ? 11.471 35.524 -2.489 1.00 28.84 137 ARG A C 1
ATOM 991 O O . ARG A 1 138 ? 11.048 35.036 -3.524 1.00 32.13 137 ARG A O 1
ATOM 999 N N . ILE A 1 139 ? 10.879 36.509 -1.839 1.00 30.19 138 ILE A N 1
ATOM 1000 C CA . ILE A 1 139 ? 9.635 37.165 -2.262 1.00 31.54 138 ILE A CA 1
ATOM 1001 C C . ILE A 1 139 ? 9.843 38.682 -2.058 1.00 29.84 138 ILE A C 1
ATOM 1002 O O . ILE A 1 139 ? 10.238 39.117 -0.971 1.00 32.46 138 ILE A O 1
ATOM 1007 N N . ASP A 1 140 ? 9.611 39.466 -3.108 1.00 34.13 139 ASP A N 1
ATOM 1008 C CA . ASP A 1 140 ? 9.850 40.937 -3.116 1.00 35.01 139 ASP A CA 1
ATOM 1009 C C . ASP A 1 140 ? 11.276 41.243 -2.694 1.00 33.92 139 ASP A C 1
ATOM 1010 O O . ASP A 1 140 ? 11.527 42.213 -1.963 1.00 32.63 139 ASP A O 1
ATOM 1015 N N . GLY A 1 141 ? 12.200 40.373 -3.088 1.00 32.01 140 GLY A N 1
ATOM 1016 C CA . GLY A 1 141 ? 13.600 40.490 -2.664 1.00 33.10 140 GLY A CA 1
ATOM 1017 C C . GLY A 1 141 ? 13.935 40.116 -1.241 1.00 33.60 140 GLY A C 1
ATOM 1018 O O . GLY A 1 141 ? 15.094 40.117 -0.864 1.00 36.42 140 GLY A O 1
ATOM 1019 N N . ARG A 1 142 ? 12.935 39.787 -0.435 1.00 32.85 141 ARG A N 1
ATOM 1020 C CA . ARG A 1 142 ? 13.155 39.361 0.943 1.00 29.49 141 ARG A CA 1
ATOM 1021 C C . ARG A 1 142 ? 13.282 37.840 1.038 1.00 28.40 141 ARG A C 1
ATOM 1022 O O . ARG A 1 142 ? 12.700 37.118 0.228 1.00 28.76 141 ARG A O 1
ATOM 1030 N N . LEU A 1 143 ? 14.030 37.369 2.035 1.00 29.74 142 LEU A N 1
ATOM 1031 C CA . LEU A 1 143 ? 14.112 35.933 2.348 1.00 28.42 142 LEU A CA 1
ATOM 1032 C C . LEU A 1 143 ? 12.840 35.547 3.070 1.00 27.98 142 LEU A C 1
ATOM 1033 O O . LEU A 1 143 ? 12.694 35.844 4.230 1.00 29.34 142 LEU A O 1
ATOM 1038 N N . ALA A 1 144 ? 11.926 34.886 2.370 1.00 27.89 143 ALA A N 1
ATOM 1039 C CA . ALA A 1 144 ? 10.596 34.587 2.914 1.00 25.67 143 ALA A CA 1
ATOM 1040 C C . ALA A 1 144 ? 10.591 33.433 3.907 1.00 26.73 143 ALA A C 1
ATOM 1041 O O . ALA A 1 144 ? 9.829 33.408 4.845 1.00 24.99 143 ALA A O 1
ATOM 1043 N N . ALA A 1 145 ? 11.446 32.447 3.657 1.00 24.20 144 ALA A N 1
ATOM 1044 C CA . ALA A 1 145 ? 11.388 31.159 4.335 1.00 24.03 144 ALA A CA 1
ATOM 1045 C C . ALA A 1 145 ? 12.676 30.439 4.034 1.00 23.87 144 ALA A C 1
ATOM 1046 O O . ALA A 1 145 ? 13.314 30.699 3.015 1.00 24.65 144 ALA A O 1
ATOM 1056 N N . ALA A 1 147 ? 14.976 26.425 5.027 1.00 28.77 146 ALA A N 1
ATOM 1057 C CA . ALA A 1 147 ? 15.108 25.119 5.675 1.00 28.40 146 ALA A CA 1
ATOM 1058 C C . ALA A 1 147 ? 16.499 24.595 5.389 1.00 27.00 146 ALA A C 1
ATOM 1059 O O . ALA A 1 147 ? 17.121 24.952 4.390 1.00 25.60 146 ALA A O 1
ATOM 1061 N N . GLY A 1 148 ? 16.957 23.698 6.251 1.00 27.37 147 GLY A N 1
ATOM 1062 C CA . GLY A 1 148 ? 18.296 23.195 6.144 1.00 26.12 147 GLY A CA 1
ATOM 1063 C C . GLY A 1 148 ? 18.489 21.805 6.702 1.00 26.53 147 GLY A C 1
ATOM 1064 O O . GLY A 1 148 ? 17.528 21.078 7.032 1.00 28.20 147 GLY A O 1
ATOM 1065 N N . GLU A 1 149 ? 19.760 21.485 6.827 1.00 29.05 148 GLU A N 1
ATOM 1066 C CA . GLU A 1 149 ? 20.247 20.233 7.374 1.00 29.70 148 GLU A CA 1
ATOM 1067 C C . GLU A 1 149 ? 20.906 20.442 8.716 1.00 28.66 148 GLU A C 1
ATOM 1068 O O . GLU A 1 149 ? 21.557 21.465 8.932 1.00 30.02 148 GLU A O 1
ATOM 1074 N N . ARG A 1 150 ? 20.794 19.450 9.591 1.00 27.27 149 ARG A N 1
ATOM 1075 C CA . ARG A 1 150 ? 21.456 19.526 10.889 1.00 25.03 149 ARG A CA 1
ATOM 1076 C C . ARG A 1 150 ? 22.190 18.238 11.263 1.00 25.79 149 ARG A C 1
ATOM 1077 O O . ARG A 1 150 ? 23.218 17.937 10.642 1.00 25.70 149 ARG A O 1
ATOM 1093 N N . ARG A 1 152 ? 23.721 14.468 11.983 1.00 24.73 151 ARG A N 1
ATOM 1094 C CA . ARG A 1 152 ? 23.967 13.282 11.180 1.00 26.47 151 ARG A CA 1
ATOM 1095 C C . ARG A 1 152 ? 24.438 12.159 12.095 1.00 24.68 151 ARG A C 1
ATOM 1096 O O . ARG A 1 152 ? 25.617 11.990 12.282 1.00 24.35 151 ARG A O 1
ATOM 1104 N N . PRO A 1 153 ? 23.481 11.425 12.707 1.00 25.47 152 PRO A N 1
ATOM 1105 C CA . PRO A 1 153 ? 23.779 10.382 13.689 1.00 24.87 152 PRO A CA 1
ATOM 1106 C C . PRO A 1 153 ? 24.561 9.156 13.169 1.00 25.06 152 PRO A C 1
ATOM 1107 O O . PRO A 1 153 ? 25.147 8.426 13.952 1.00 25.98 152 PRO A O 1
ATOM 1111 N N . ALA A 1 154 ? 24.497 8.940 11.862 1.00 24.48 153 ALA A N 1
ATOM 1112 C CA . ALA A 1 154 ? 25.281 7.969 11.136 1.00 26.10 153 ALA A CA 1
ATOM 1113 C C . ALA A 1 154 ? 25.448 8.455 9.687 1.00 27.66 153 ALA A C 1
ATOM 1114 O O . ALA A 1 154 ? 24.685 9.322 9.226 1.00 25.75 153 ALA A O 1
ATOM 1116 N N . PRO A 1 155 ? 26.447 7.923 8.959 1.00 26.48 154 PRO A N 1
ATOM 1117 C CA . PRO A 1 155 ? 26.675 8.397 7.596 1.00 27.05 154 PRO A CA 1
ATOM 1118 C C . PRO A 1 155 ? 25.444 8.446 6.688 1.00 26.28 154 PRO A C 1
ATOM 1119 O O . PRO A 1 155 ? 25.342 9.367 5.880 1.00 28.25 154 PRO A O 1
ATOM 1123 N N . ASN A 1 156 ? 24.512 7.503 6.833 1.00 26.42 155 ASN A N 1
ATOM 1124 C CA . ASN A 1 156 ? 23.324 7.451 5.966 1.00 28.85 155 ASN A CA 1
ATOM 1125 C C . ASN A 1 156 ? 22.060 8.108 6.569 1.00 28.05 155 ASN A C 1
ATOM 1126 O O . ASN A 1 156 ? 20.966 7.876 6.069 1.00 29.83 155 ASN A O 1
ATOM 1131 N N . LEU A 1 157 ? 22.209 8.887 7.645 1.00 27.07 156 LEU A N 1
ATOM 1132 C CA . LEU A 1 157 ? 21.080 9.602 8.261 1.00 26.12 156 LEU A CA 1
ATOM 1133 C C . LEU A 1 157 ? 21.376 11.098 8.302 1.00 26.07 156 LEU A C 1
ATOM 1134 O O . LEU A 1 157 ? 22.493 11.502 8.584 1.00 24.55 156 LEU A O 1
ATOM 1139 N N . ALA A 1 158 ? 20.351 11.919 8.053 1.00 25.22 157 ALA A N 1
ATOM 1140 C CA . ALA A 1 158 ? 20.527 13.364 8.006 1.00 27.61 157 ALA A CA 1
ATOM 1141 C C . ALA A 1 158 ? 19.252 14.045 8.476 1.00 26.96 157 ALA A C 1
ATOM 1142 O O . ALA A 1 158 ? 18.176 13.690 8.025 1.00 25.81 157 ALA A O 1
ATOM 1144 N N . GLU A 1 159 ? 19.405 15.035 9.350 1.00 25.15 158 GLU A N 1
ATOM 1145 C CA . GLU A 1 159 ? 18.278 15.727 9.932 1.00 26.18 158 GLU A CA 1
ATOM 1146 C C . GLU A 1 159 ? 17.814 16.935 9.117 1.00 26.15 158 GLU A C 1
ATOM 1147 O O . GLU A 1 159 ? 18.598 17.804 8.777 1.00 27.13 158 GLU A O 1
ATOM 1153 N N . VAL A 1 160 ? 16.517 16.990 8.847 1.00 25.98 159 VAL A N 1
ATOM 1154 C CA . VAL A 1 160 ? 15.850 18.218 8.387 1.00 25.25 159 VAL A CA 1
ATOM 1155 C C . VAL A 1 160 ? 15.555 19.169 9.551 1.00 25.56 159 VAL A C 1
ATOM 1156 O O . VAL A 1 160 ? 14.965 18.760 10.542 1.00 27.61 159 VAL A O 1
ATOM 1160 N N . SER A 1 161 ? 16.031 20.417 9.447 1.00 26.97 160 SER A N 1
ATOM 1161 C CA . SER A 1 161 ? 15.954 21.408 10.556 1.00 31.49 160 SER A CA 1
ATOM 1162 C C . SER A 1 161 ? 15.894 22.849 10.008 1.00 34.25 160 SER A C 1
ATOM 1163 O O . SER A 1 161 ? 16.120 23.098 8.810 1.00 31.10 160 SER A O 1
ATOM 1166 N N . GLY A 1 162 ? 15.529 23.778 10.888 1.00 35.78 161 GLY A N 1
ATOM 1167 C CA . GLY A 1 162 ? 15.565 25.201 10.560 1.00 35.13 161 GLY A CA 1
ATOM 1168 C C . GLY A 1 162 ? 14.467 25.629 9.609 1.00 34.16 161 GLY A C 1
ATOM 1169 O O . GLY A 1 162 ? 14.646 26.615 8.875 1.00 32.78 161 GLY A O 1
ATOM 1170 N N . VAL A 1 163 ? 13.324 24.922 9.629 1.00 30.41 162 VAL A N 1
ATOM 1171 C CA . VAL A 1 163 ? 12.229 25.244 8.696 1.00 33.55 162 VAL A CA 1
ATOM 1172 C C . VAL A 1 163 ? 11.443 26.420 9.278 1.00 34.40 162 VAL A C 1
ATOM 1173 O O . VAL A 1 163 ? 10.747 26.280 10.283 1.00 32.91 162 VAL A O 1
ATOM 1177 N N A CYS A 1 164 ? 11.518 27.579 8.654 0.50 31.07 163 CYS A N 1
ATOM 1178 N N B CYS A 1 164 ? 11.628 27.598 8.682 0.50 32.02 163 CYS A N 1
ATOM 1179 C CA A CYS A 1 164 ? 10.759 28.690 9.193 0.50 28.59 163 CYS A CA 1
ATOM 1180 C CA B CYS A 1 164 ? 11.069 28.848 9.211 0.50 30.84 163 CYS A CA 1
ATOM 1181 C C A CYS A 1 164 ? 10.467 29.704 8.135 0.50 28.94 163 CYS A C 1
ATOM 1182 C C B CYS A 1 164 ? 10.428 29.660 8.067 0.50 30.43 163 CYS A C 1
ATOM 1183 O O A CYS A 1 164 ? 11.260 29.887 7.197 0.50 26.73 163 CYS A O 1
ATOM 1184 O O B CYS A 1 164 ? 10.900 29.606 6.926 0.50 29.80 163 CYS A O 1
ATOM 1189 N N . THR A 1 165 ? 9.354 30.400 8.356 1.00 28.72 164 THR A N 1
ATOM 1190 C CA . THR A 1 165 ? 8.724 31.270 7.380 1.00 28.79 164 THR A CA 1
ATOM 1191 C C . THR A 1 165 ? 8.285 32.511 8.144 1.00 29.39 164 THR A C 1
ATOM 1192 O O . THR A 1 165 ? 7.733 32.379 9.246 1.00 28.21 164 THR A O 1
ATOM 1196 N N . TRP A 1 166 ? 8.562 33.704 7.611 1.00 27.85 165 TRP A N 1
ATOM 1197 C CA . TRP A 1 166 ? 8.033 34.934 8.247 1.00 28.75 165 TRP A CA 1
ATOM 1198 C C . TRP A 1 166 ? 6.510 34.791 8.240 1.00 27.24 165 TRP A C 1
ATOM 1199 O O . TRP A 1 166 ? 5.942 34.306 7.279 1.00 28.87 165 TRP A O 1
ATOM 1210 N N . PRO A 1 167 ? 5.845 35.263 9.303 1.00 28.14 166 PRO A N 1
ATOM 1211 C CA . PRO A 1 167 ? 4.382 35.241 9.372 1.00 28.26 166 PRO A CA 1
ATOM 1212 C C . PRO A 1 167 ? 3.700 35.798 8.153 1.00 29.00 166 PRO A C 1
ATOM 1213 O O . PRO A 1 167 ? 2.735 35.169 7.664 1.00 31.66 166 PRO A O 1
ATOM 1217 N N . GLU A 1 168 ? 4.200 36.906 7.606 1.00 27.64 167 GLU A N 1
ATOM 1218 C CA . GLU A 1 168 ? 3.586 37.515 6.445 1.00 28.84 167 GLU A CA 1
ATOM 1219 C C . GLU A 1 168 ? 3.649 36.677 5.156 1.00 26.54 167 GLU A C 1
ATOM 1220 O O . GLU A 1 168 ? 2.919 36.982 4.190 1.00 30.35 167 GLU A O 1
ATOM 1226 N N . TYR A 1 169 ? 4.502 35.646 5.127 1.00 28.65 168 TYR A N 1
ATOM 1227 C CA . TYR A 1 169 ? 4.564 34.730 3.979 1.00 29.19 168 TYR A CA 1
ATOM 1228 C C . TYR A 1 169 ? 4.029 33.321 4.258 1.00 29.87 168 TYR A C 1
ATOM 1229 O O . TYR A 1 169 ? 4.250 32.380 3.457 1.00 29.30 168 TYR A O 1
ATOM 1238 N N . ARG A 1 170 ? 3.353 33.165 5.378 1.00 28.83 169 ARG A N 1
ATOM 1239 C CA . ARG A 1 170 ? 2.784 31.868 5.748 1.00 29.50 169 ARG A CA 1
ATOM 1240 C C . ARG A 1 170 ? 1.523 31.581 4.950 1.00 30.70 169 ARG A C 1
ATOM 1241 O O . ARG A 1 170 ? 0.941 32.473 4.315 1.00 29.52 169 ARG A O 1
ATOM 1249 N N . GLY A 1 171 ? 1.152 30.302 4.922 1.00 32.66 170 GLY A N 1
ATOM 1250 C CA . GLY A 1 171 ? -0.028 29.870 4.206 1.00 33.87 170 GLY A CA 1
ATOM 1251 C C . GLY A 1 171 ? 0.129 29.877 2.712 1.00 33.56 170 GLY A C 1
ATOM 1252 O O . GLY A 1 171 ? -0.887 29.840 2.006 1.00 34.34 170 GLY A O 1
ATOM 1253 N N . ARG A 1 172 ? 1.377 29.877 2.209 1.00 28.69 171 ARG A N 1
ATOM 1254 C CA . ARG A 1 172 ? 1.634 29.819 0.749 1.00 29.00 171 ARG A CA 1
ATOM 1255 C C . ARG A 1 172 ? 2.347 28.541 0.292 1.00 27.11 171 ARG A C 1
ATOM 1256 O O . ARG A 1 172 ? 2.758 28.447 -0.846 1.00 31.15 171 ARG A O 1
ATOM 1264 N N . GLY A 1 173 ? 2.523 27.581 1.179 1.00 25.45 172 GLY A N 1
ATOM 1265 C CA . GLY A 1 173 ? 3.180 26.318 0.815 1.00 27.91 172 GLY A CA 1
ATOM 1266 C C . GLY A 1 173 ? 4.695 26.350 0.776 1.00 25.55 172 GLY A C 1
ATOM 1267 O O . GLY A 1 173 ? 5.347 25.454 0.217 1.00 26.52 172 GLY A O 1
ATOM 1268 N N . LEU A 1 174 ? 5.286 27.353 1.395 1.00 25.30 173 LEU A N 1
ATOM 1269 C CA . LEU A 1 174 ? 6.757 27.502 1.277 1.00 25.30 173 LEU A CA 1
ATOM 1270 C C . LEU A 1 174 ? 7.498 26.423 2.020 1.00 24.43 173 LEU A C 1
ATOM 1271 O O . LEU A 1 174 ? 8.480 25.845 1.476 1.00 26.55 173 LEU A O 1
ATOM 1276 N N . ALA A 1 175 ? 7.060 26.154 3.248 1.00 27.04 174 ALA A N 1
ATOM 1277 C CA . ALA A 1 175 ? 7.705 25.137 4.094 1.00 26.80 174 ALA A CA 1
ATOM 1278 C C . ALA A 1 175 ? 7.773 23.774 3.418 1.00 28.16 174 ALA A C 1
ATOM 1279 O O . ALA A 1 175 ? 8.839 23.161 3.385 1.00 26.51 174 ALA A O 1
ATOM 1281 N N . ALA A 1 176 ? 6.663 23.329 2.836 1.00 24.64 175 ALA A N 1
ATOM 1282 C CA . ALA A 1 176 ? 6.605 22.064 2.142 1.00 27.72 175 ALA A CA 1
ATOM 1283 C C . ALA A 1 176 ? 7.605 22.018 0.992 1.00 24.85 175 ALA A C 1
ATOM 1284 O O . ALA A 1 176 ? 8.402 21.082 0.888 1.00 25.15 175 ALA A O 1
ATOM 1286 N N . ARG A 1 177 ? 7.621 23.074 0.184 1.00 25.47 176 ARG A N 1
ATOM 1287 C CA . ARG A 1 177 ? 8.545 23.137 -0.939 1.00 25.84 176 ARG A CA 1
ATOM 1288 C C . ARG A 1 177 ? 10.014 23.124 -0.512 1.00 26.05 176 ARG A C 1
ATOM 1289 O O . ARG A 1 177 ? 10.830 22.445 -1.119 1.00 24.04 176 ARG A O 1
ATOM 1297 N N . LEU A 1 178 ? 10.338 23.818 0.572 1.00 24.31 177 LEU A N 1
ATOM 1298 C CA . LEU A 1 178 ? 11.702 23.816 1.121 1.00 25.30 177 LEU A CA 1
ATOM 1299 C C . LEU A 1 178 ? 12.116 22.447 1.683 1.00 25.57 177 LEU A C 1
ATOM 1300 O O . LEU A 1 178 ? 13.246 21.988 1.440 1.00 25.10 177 LEU A O 1
ATOM 1305 N N . ILE A 1 179 ? 11.227 21.806 2.441 1.00 23.88 178 ILE A N 1
ATOM 1306 C CA . ILE A 1 179 ? 11.498 20.438 2.892 1.00 24.86 178 ILE A CA 1
ATOM 1307 C C . ILE A 1 179 ? 11.769 19.507 1.689 1.00 26.34 178 ILE A C 1
ATOM 1308 O O . ILE A 1 179 ? 12.708 18.711 1.704 1.00 25.25 178 ILE A O 1
ATOM 1313 N N . ARG A 1 180 ? 10.943 19.587 0.660 1.00 25.08 179 ARG A N 1
ATOM 1314 C CA . ARG A 1 180 ? 11.181 18.799 -0.560 1.00 23.41 179 ARG A CA 1
ATOM 1315 C C . ARG A 1 180 ? 12.591 18.995 -1.096 1.00 22.10 179 ARG A C 1
ATOM 1316 O O . ARG A 1 180 ? 13.238 18.036 -1.493 1.00 24.38 179 ARG A O 1
ATOM 1324 N N . LYS A 1 181 ? 13.045 20.233 -1.160 1.00 24.23 180 LYS A N 1
ATOM 1325 C CA . LYS A 1 181 ? 14.370 20.514 -1.701 1.00 26.15 180 LYS A CA 1
ATOM 1326 C C . LYS A 1 181 ? 15.458 19.915 -0.822 1.00 25.66 180 LYS A C 1
ATOM 1327 O O . LYS A 1 181 ? 16.391 19.269 -1.286 1.00 23.64 180 LYS A O 1
ATOM 1333 N N . VAL A 1 182 ? 15.353 20.125 0.474 1.00 25.43 181 VAL A N 1
ATOM 1334 C CA . VAL A 1 182 ? 16.345 19.548 1.384 1.00 24.12 181 VAL A CA 1
ATOM 1335 C C . VAL A 1 182 ? 16.451 17.988 1.253 1.00 27.97 181 VAL A C 1
ATOM 1336 O O . VAL A 1 182 ? 17.561 17.427 1.178 1.00 26.72 181 VAL A O 1
ATOM 1340 N N . ILE A 1 183 ? 15.302 17.292 1.240 1.00 25.51 182 ILE A N 1
ATOM 1341 C CA . ILE A 1 183 ? 15.290 15.823 1.202 1.00 25.42 182 ILE A CA 1
ATOM 1342 C C . ILE A 1 183 ? 15.732 15.237 -0.159 1.00 25.95 182 ILE A C 1
ATOM 1343 O O . ILE A 1 183 ? 16.291 14.173 -0.192 1.00 22.43 182 ILE A O 1
ATOM 1348 N N . ALA A 1 184 ? 15.554 16.023 -1.234 1.00 24.06 183 ALA A N 1
ATOM 1349 C CA . ALA A 1 184 ? 16.061 15.681 -2.548 1.00 25.41 183 ALA A CA 1
ATOM 1350 C C . ALA A 1 184 ? 17.586 15.586 -2.509 1.00 24.55 183 ALA A C 1
ATOM 1351 O O . ALA A 1 184 ? 18.186 14.674 -3.106 1.00 23.63 183 ALA A O 1
ATOM 1353 N N . GLY A 1 185 ? 18.224 16.525 -1.817 1.00 24.05 184 GLY A N 1
ATOM 1354 C CA . GLY A 1 185 ? 19.694 16.545 -1.740 1.00 26.08 184 GLY A CA 1
ATOM 1355 C C . GLY A 1 185 ? 20.186 15.363 -0.933 1.00 26.13 184 GLY A C 1
ATOM 1356 O O . GLY A 1 185 ? 21.149 14.686 -1.317 1.00 23.84 184 GLY A O 1
ATOM 1365 N N . ALA A 1 187 ? 18.537 12.514 -0.526 1.00 26.67 186 ALA A N 1
ATOM 1366 C CA . ALA A 1 187 ? 18.303 11.409 -1.456 1.00 28.92 186 ALA A CA 1
ATOM 1367 C C . ALA A 1 187 ? 19.410 11.224 -2.474 1.00 26.91 186 ALA A C 1
ATOM 1368 O O . ALA A 1 187 ? 19.837 10.086 -2.708 1.00 27.50 186 ALA A O 1
ATOM 1370 N N . ALA A 1 188 ? 19.859 12.315 -3.108 1.00 26.45 187 ALA A N 1
ATOM 1371 C CA . ALA A 1 188 ? 20.902 12.292 -4.098 1.00 26.46 187 ALA A CA 1
ATOM 1372 C C . ALA A 1 188 ? 22.167 11.634 -3.531 1.00 27.44 187 ALA A C 1
ATOM 1373 O O . ALA A 1 188 ? 22.843 10.905 -4.251 1.00 24.03 187 ALA A O 1
ATOM 1375 N N . ARG A 1 189 ? 22.453 11.894 -2.245 1.00 24.26 188 ARG A N 1
ATOM 1376 C CA . ARG A 1 189 ? 23.610 11.328 -1.559 1.00 27.12 188 ARG A CA 1
ATOM 1377 C C . ARG A 1 189 ? 23.349 9.950 -0.922 1.00 28.67 188 ARG A C 1
ATOM 1378 O O . ARG A 1 189 ? 24.238 9.360 -0.327 1.00 29.24 188 ARG A O 1
ATOM 1386 N N . GLY A 1 190 ? 22.146 9.411 -1.061 1.00 28.03 189 GLY A N 1
ATOM 1387 C CA . GLY A 1 190 ? 21.839 8.109 -0.461 1.00 27.25 189 GLY A CA 1
ATOM 1388 C C . GLY A 1 190 ? 21.639 8.138 1.040 1.00 26.87 189 GLY A C 1
ATOM 1389 O O . GLY A 1 190 ? 21.859 7.138 1.714 1.00 31.15 189 GLY A O 1
ATOM 1390 N N . GLU A 1 191 ? 21.214 9.284 1.546 1.00 22.89 190 GLU A N 1
ATOM 1391 C CA . GLU A 1 191 ? 20.916 9.463 2.950 1.00 24.11 190 GLU A CA 1
ATOM 1392 C C . GLU A 1 191 ? 19.409 9.453 3.159 1.00 25.41 190 GLU A C 1
ATOM 1393 O O . GLU A 1 191 ? 18.622 9.910 2.304 1.00 25.81 190 GLU A O 1
ATOM 1399 N N . VAL A 1 192 ? 19.033 8.948 4.321 1.00 24.59 191 VAL A N 1
ATOM 1400 C CA . VAL A 1 192 ? 17.684 8.902 4.775 1.00 25.57 191 VAL A CA 1
ATOM 1401 C C . VAL A 1 192 ? 17.393 10.142 5.677 1.00 23.95 191 VAL A C 1
ATOM 1402 O O . VAL A 1 192 ? 18.076 10.373 6.724 1.00 23.79 191 VAL A O 1
ATOM 1406 N N . PRO A 1 193 ? 16.408 10.972 5.273 1.00 24.37 192 PRO A N 1
ATOM 1407 C CA . PRO A 1 193 ? 15.965 12.082 6.094 1.00 24.72 192 PRO A CA 1
ATOM 1408 C C . PRO A 1 193 ? 15.254 11.624 7.331 1.00 26.10 192 PRO A C 1
ATOM 1409 O O . PRO A 1 193 ? 14.529 10.633 7.296 1.00 25.58 192 PRO A O 1
ATOM 1413 N N . TYR A 1 194 ? 15.464 12.358 8.410 1.00 25.89 193 TYR A N 1
ATOM 1414 C CA . TYR A 1 194 ? 14.651 12.255 9.628 1.00 26.08 193 TYR A CA 1
ATOM 1415 C C . TYR A 1 194 ? 14.453 13.641 10.224 1.00 24.49 193 TYR A C 1
ATOM 1416 O O . TYR A 1 194 ? 15.157 14.591 9.879 1.00 25.62 193 TYR A O 1
ATOM 1425 N N . LEU A 1 195 ? 13.508 13.766 11.148 1.00 25.47 194 LEU A N 1
ATOM 1426 C CA . LEU A 1 195 ? 13.268 15.017 11.822 1.00 25.97 194 LEU A CA 1
ATOM 1427 C C . LEU A 1 195 ? 12.562 14.752 13.110 1.00 26.49 194 LEU A C 1
ATOM 1428 O O . LEU A 1 195 ? 12.107 13.657 13.364 1.00 26.78 194 LEU A O 1
ATOM 1433 N N . HIS A 1 196 ? 12.523 15.765 13.946 1.00 28.27 195 HIS A N 1
ATOM 1434 C CA . HIS A 1 196 ? 11.691 15.760 15.137 1.00 28.30 195 HIS A CA 1
ATOM 1435 C C . HIS A 1 196 ? 10.629 16.823 15.006 1.00 29.66 195 HIS A C 1
ATOM 1436 O O . HIS A 1 196 ? 10.915 17.936 14.527 1.00 33.28 195 HIS A O 1
ATOM 1443 N N . SER A 1 197 ? 9.415 16.506 15.441 1.00 28.94 196 SER A N 1
ATOM 1444 C CA . SER A 1 197 ? 8.377 17.505 15.670 1.00 28.72 196 SER A CA 1
ATOM 1445 C C . SER A 1 197 ? 8.092 17.533 17.152 1.00 27.84 196 SER A C 1
ATOM 1446 O O . SER A 1 197 ? 8.209 16.514 17.769 1.00 27.50 196 SER A O 1
ATOM 1449 N N . TYR A 1 198 ? 7.567 18.637 17.669 1.00 26.82 197 TYR A N 1
ATOM 1450 C CA . TYR A 1 198 ? 6.911 18.581 18.956 1.00 27.83 197 TYR A CA 1
ATOM 1451 C C . TYR A 1 198 ? 5.765 17.597 18.797 1.00 29.68 197 TYR A C 1
ATOM 1452 O O . TYR A 1 198 ? 5.106 17.601 17.745 1.00 29.35 197 TYR A O 1
ATOM 1461 N N . ALA A 1 199 ? 5.540 16.745 19.811 1.00 28.15 198 ALA A N 1
ATOM 1462 C CA . ALA A 1 199 ? 4.456 15.753 19.754 1.00 27.45 198 ALA A CA 1
ATOM 1463 C C . ALA A 1 199 ? 3.116 16.445 19.689 1.00 28.50 198 ALA A C 1
ATOM 1464 O O . ALA A 1 199 ? 2.133 15.896 19.157 1.00 29.53 198 ALA A O 1
ATOM 1466 N N . SER A 1 200 ? 3.065 17.638 20.277 1.00 28.86 199 SER A N 1
ATOM 1467 C CA . SER A 1 200 ? 1.874 18.471 20.285 1.00 30.16 199 SER A CA 1
ATOM 1468 C C . SER A 1 200 ? 1.463 19.064 18.931 1.00 30.56 199 SER A C 1
ATOM 1469 O O . SER A 1 200 ? 0.334 19.543 18.805 1.00 32.03 199 SER A O 1
ATOM 1472 N N . ASN A 1 201 ? 2.357 19.076 17.950 1.00 31.44 200 ASN A N 1
ATOM 1473 C CA . ASN A 1 201 ? 2.104 19.784 16.710 1.00 32.08 200 ASN A CA 1
ATOM 1474 C C . ASN A 1 201 ? 1.418 18.894 15.662 1.00 32.13 200 ASN A C 1
ATOM 1475 O O . ASN A 1 201 ? 2.032 18.449 14.686 1.00 30.63 200 ASN A O 1
ATOM 1480 N N . ALA A 1 202 ? 0.124 18.699 15.869 1.00 32.36 201 ALA A N 1
ATOM 1481 C CA . ALA A 1 202 ? -0.718 17.832 15.034 1.00 32.32 201 ALA A CA 1
ATOM 1482 C C . ALA A 1 202 ? -0.615 18.217 13.542 1.00 34.10 201 ALA A C 1
ATOM 1483 O O . ALA A 1 202 ? -0.390 17.366 12.676 1.00 32.77 201 ALA A O 1
ATOM 1485 N N . SER A 1 203 ? -0.698 19.517 13.286 1.00 35.01 202 SER A N 1
ATOM 1486 C CA . SER A 1 203 ? -0.609 20.080 11.958 1.00 35.74 202 SER A CA 1
ATOM 1487 C C . SE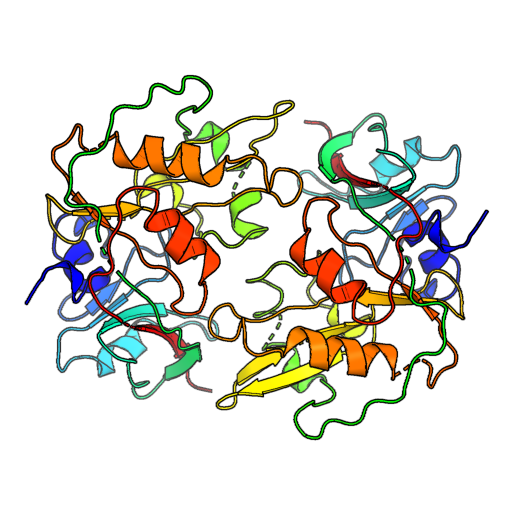R A 1 203 ? 0.711 19.752 11.236 1.00 34.38 202 SER A C 1
ATOM 1488 O O . SER A 1 203 ? 0.719 19.320 10.062 1.00 31.83 202 SER A O 1
ATOM 1491 N N . ALA A 1 204 ? 1.809 20.008 11.924 1.00 30.60 203 ALA A N 1
ATOM 1492 C CA . ALA A 1 204 ? 3.163 19.752 11.411 1.00 28.83 203 ALA A CA 1
ATOM 1493 C C . ALA A 1 204 ? 3.346 18.280 11.118 1.00 29.67 203 ALA A C 1
ATOM 1494 O O . ALA A 1 204 ? 3.915 17.910 10.094 1.00 28.17 203 ALA A O 1
ATOM 1496 N N . ILE A 1 205 ? 2.916 17.416 12.022 1.00 28.65 204 ILE A N 1
ATOM 1497 C CA . ILE A 1 205 ? 3.014 15.944 11.786 1.00 27.46 204 ILE A CA 1
ATOM 1498 C C . ILE A 1 205 ? 2.274 15.514 10.512 1.00 29.16 204 ILE A C 1
ATOM 1499 O O . ILE A 1 205 ? 2.758 14.708 9.747 1.00 27.83 204 ILE A O 1
ATOM 1504 N N . ARG A 1 206 ? 1.092 16.082 10.269 1.00 31.29 205 ARG A N 1
ATOM 1505 C CA . ARG A 1 206 ? 0.357 15.818 9.039 1.00 30.78 205 ARG A CA 1
ATOM 1506 C C . ARG A 1 206 ? 1.103 16.309 7.822 1.00 28.09 205 ARG A C 1
ATOM 1507 O O . ARG A 1 206 ? 1.111 15.624 6.799 1.00 27.49 205 ARG A O 1
ATOM 1515 N N . LEU A 1 207 ? 1.766 17.457 7.932 1.00 25.81 206 LEU A N 1
ATOM 1516 C CA . LEU A 1 207 ? 2.518 17.990 6.829 1.00 28.90 206 LEU A CA 1
ATOM 1517 C C . LEU A 1 207 ? 3.648 17.037 6.517 1.00 28.02 206 LEU A C 1
ATOM 1518 O O . LEU A 1 207 ? 3.838 16.623 5.368 1.00 26.25 206 LEU A O 1
ATOM 1523 N N . TYR A 1 208 ? 4.377 16.656 7.563 1.00 26.26 207 TYR A N 1
ATOM 1524 C CA . TYR A 1 208 ? 5.502 15.726 7.372 1.00 25.44 207 TYR A CA 1
ATOM 1525 C C . TYR A 1 208 ? 5.066 14.386 6.822 1.00 24.55 207 TYR A C 1
ATOM 1526 O O . TYR A 1 208 ? 5.733 13.862 5.934 1.00 25.20 207 TYR A O 1
ATOM 1535 N N . GLU A 1 209 ? 3.989 13.805 7.343 1.00 23.33 208 GLU A N 1
ATOM 1536 C CA . GLU A 1 209 ? 3.397 12.604 6.728 1.00 25.62 208 GLU A CA 1
ATOM 1537 C C . GLU A 1 209 ? 3.136 12.770 5.229 1.00 25.85 208 GLU A C 1
ATOM 1538 O O . GLU A 1 209 ? 3.385 11.852 4.446 1.00 26.65 208 GLU A O 1
ATOM 1544 N N . SER A 1 210 ? 2.656 13.937 4.816 1.00 26.69 209 SER A N 1
ATOM 1545 C CA A SER A 1 210 ? 2.360 14.188 3.407 0.50 25.29 209 SER A CA 1
ATOM 1546 C CA B SER A 1 210 ? 2.363 14.203 3.402 0.50 24.94 209 SER A CA 1
ATOM 1547 C C . SER A 1 210 ? 3.620 14.353 2.553 1.00 27.95 209 SER A C 1
ATOM 1548 O O . SER A 1 210 ? 3.557 14.343 1.322 1.00 28.59 209 SER A O 1
ATOM 1553 N N . LEU A 1 211 ? 4.757 14.521 3.202 1.00 24.94 210 LEU A N 1
ATOM 1554 C CA . LEU A 1 211 ? 6.052 14.670 2.535 1.00 29.88 210 LEU A CA 1
ATOM 1555 C C . LEU A 1 211 ? 6.878 13.393 2.653 1.00 31.82 210 LEU A C 1
ATOM 1556 O O . LEU A 1 211 ? 8.067 13.394 2.344 1.00 33.89 210 LEU A O 1
ATOM 1561 N N . GLY A 1 212 ? 6.266 12.294 3.091 1.00 27.39 211 GLY A N 1
ATOM 1562 C CA . GLY A 1 212 ? 6.982 11.004 3.057 1.00 26.36 211 GLY A CA 1
ATOM 1563 C C . GLY A 1 212 ? 7.559 10.543 4.376 1.00 28.18 211 GLY A C 1
ATOM 1564 O O . GLY A 1 212 ? 8.220 9.494 4.441 1.00 27.56 211 GLY A O 1
ATOM 1565 N N . PHE A 1 213 ? 7.355 11.334 5.436 1.00 26.68 212 PHE A N 1
ATOM 1566 C CA . PHE A 1 213 ? 7.883 10.957 6.768 1.00 26.64 212 PHE A CA 1
ATOM 1567 C C . PHE A 1 213 ? 6.876 10.100 7.510 1.00 28.35 212 PHE A C 1
ATOM 1568 O O . PHE A 1 213 ? 5.680 10.326 7.443 1.00 31.42 212 PHE A O 1
ATOM 1576 N N . ARG A 1 214 ? 7.370 9.107 8.221 1.00 25.86 213 ARG A N 1
ATOM 1577 C CA . ARG A 1 214 ? 6.511 8.277 9.054 1.00 27.88 213 ARG A CA 1
ATOM 1578 C C . ARG A 1 214 ? 7.044 8.352 10.470 1.00 29.04 213 ARG A C 1
ATOM 1579 O O . ARG A 1 214 ? 8.252 8.581 10.663 1.00 24.43 213 ARG A O 1
ATOM 1587 N N . ALA A 1 215 ? 6.143 8.159 11.444 1.00 27.55 214 ALA A N 1
ATOM 1588 C CA . ALA A 1 215 ? 6.490 8.127 12.842 1.00 24.85 214 ALA A CA 1
ATOM 1589 C C . ALA A 1 215 ? 7.441 6.996 13.100 1.00 26.89 214 ALA A C 1
ATOM 1590 O O . ALA A 1 215 ? 7.187 5.853 12.712 1.00 29.04 214 ALA A O 1
ATOM 1592 N N . ARG A 1 216 ? 8.552 7.304 13.737 1.00 26.67 215 ARG A N 1
ATOM 1593 C CA . ARG A 1 216 ? 9.492 6.287 14.127 1.00 27.96 215 ARG A CA 1
ATOM 1594 C C . ARG A 1 216 ? 9.337 5.974 15.624 1.00 26.72 215 ARG A C 1
ATOM 1595 O O . ARG A 1 216 ? 9.074 4.833 15.987 1.00 29.71 215 ARG A O 1
ATOM 1603 N N . ARG A 1 217 ? 9.508 6.983 16.477 1.00 27.44 216 ARG A N 1
ATOM 1604 C CA . ARG A 1 217 ? 9.318 6.802 17.893 1.00 27.88 216 ARG A CA 1
ATOM 1605 C C . ARG A 1 217 ? 9.196 8.137 18.596 1.00 26.70 216 ARG A C 1
ATOM 1606 O O . ARG A 1 217 ? 9.586 9.194 18.072 1.00 26.73 216 ARG A O 1
ATOM 1614 N N . ALA A 1 218 ? 8.699 8.065 19.823 1.00 27.23 217 ALA A N 1
ATOM 1615 C CA . ALA A 1 218 ? 8.701 9.206 20.717 1.00 28.10 217 ALA A CA 1
ATOM 1616 C C . ALA A 1 218 ? 10.100 9.444 21.249 1.00 27.43 217 ALA A C 1
ATOM 1617 O O . ALA A 1 218 ? 10.894 8.494 21.478 1.00 26.37 217 ALA A O 1
ATOM 1627 N N . THR A 1 220 ? 12.339 12.739 23.757 1.00 25.21 219 THR A N 1
ATOM 1628 C CA . THR A 1 220 ? 12.220 13.871 24.672 1.00 26.06 219 THR A CA 1
ATOM 1629 C C . THR A 1 220 ? 13.422 14.805 24.577 1.00 27.23 219 THR A C 1
ATOM 1630 O O . THR A 1 220 ? 14.579 14.361 24.690 1.00 25.46 219 THR A O 1
ATOM 1634 N N . ALA A 1 221 ? 13.115 16.091 24.391 1.00 25.71 220 ALA A N 1
ATOM 1635 C CA . ALA A 1 221 ? 14.111 17.164 24.481 1.00 25.38 220 ALA A CA 1
ATOM 1636 C C . ALA A 1 221 ? 14.082 17.706 25.898 1.00 26.57 220 ALA A C 1
ATOM 1637 O O . ALA A 1 221 ? 13.011 18.119 26.377 1.00 25.85 220 ALA A O 1
ATOM 1639 N N . THR A 1 222 ? 15.232 17.680 26.565 1.00 23.39 221 THR A N 1
ATOM 1640 C CA . THR A 1 222 ? 15.389 18.278 27.913 1.00 24.16 221 THR A CA 1
ATOM 1641 C C . THR A 1 222 ? 16.340 19.489 27.863 1.00 22.49 221 THR A C 1
ATOM 1642 O O . THR A 1 222 ? 17.424 19.394 27.292 1.00 24.50 221 THR A O 1
ATOM 1646 N N . LEU A 1 223 ? 15.913 20.604 28.452 1.00 23.72 222 LEU A N 1
ATOM 1647 C CA . LEU A 1 223 ? 16.719 21.809 28.608 1.00 24.83 222 LEU A CA 1
ATOM 1648 C C . LEU A 1 223 ? 17.148 21.933 30.070 1.00 25.00 222 LEU A C 1
ATOM 1649 O O . LEU A 1 223 ? 16.308 22.101 30.988 1.00 24.93 222 LEU A O 1
ATOM 1654 N N . LEU A 1 224 ? 18.458 21.806 30.284 1.00 24.99 223 LEU A N 1
ATOM 1655 C CA . LEU A 1 224 ? 19.065 21.970 31.590 1.00 23.82 223 LEU A CA 1
ATOM 1656 C C . LEU A 1 224 ? 19.811 23.293 31.683 1.00 27.13 223 LEU A C 1
ATOM 1657 O O . LEU A 1 224 ? 20.590 23.662 30.763 1.00 26.74 223 LEU A O 1
ATOM 1662 N N . GLY A 1 225 ? 19.588 23.958 32.823 1.00 25.26 224 GLY A N 1
ATOM 1663 C CA . GLY A 1 225 ? 20.384 25.113 33.290 1.00 23.38 224 GLY A CA 1
ATOM 1664 C C . GLY A 1 225 ? 21.112 24.832 34.599 1.00 25.08 224 GLY A C 1
ATOM 1665 O O . GLY A 1 225 ? 21.049 23.733 35.136 1.00 24.13 224 GLY A O 1
ATOM 1666 N N . LYS A 1 226 ? 21.814 25.832 35.106 1.00 28.94 225 LYS A N 1
ATOM 1667 C CA . LYS A 1 226 ? 22.470 25.725 36.421 1.00 31.23 225 LYS A CA 1
ATOM 1668 C C . LYS A 1 226 ? 21.445 25.774 37.522 1.00 32.51 225 LYS A C 1
ATOM 1669 O O . LYS A 1 226 ? 20.474 26.522 37.420 1.00 34.25 225 LYS A O 1
ATOM 1673 N N . SER A 1 227 ? 21.640 24.982 38.566 1.00 33.25 226 SER A N 1
ATOM 1674 C CA . SER A 1 227 ? 20.767 25.039 39.717 1.00 39.32 226 SER A CA 1
ATOM 1675 C C . SER A 1 227 ? 20.911 26.415 40.341 1.00 44.66 226 SER A C 1
ATOM 1676 O O . SER A 1 227 ? 21.972 27.047 40.271 1.00 44.49 226 SER A O 1
ATOM 1679 N N . THR A 1 228 ? 19.823 26.890 40.929 1.00 50.79 227 THR A N 1
ATOM 1680 C CA . THR A 1 228 ? 19.861 28.113 41.694 1.00 54.61 227 THR A CA 1
ATOM 1681 C C . THR A 1 228 ? 20.207 27.746 43.139 1.00 56.39 227 THR A C 1
ATOM 1682 O O . THR A 1 228 ? 21.078 28.376 43.741 1.00 57.78 227 THR A O 1
ATOM 1687 N N . ASP B 1 5 ? -11.417 60.513 12.507 1.00 50.26 4 ASP B N 1
ATOM 1688 C CA . ASP B 1 5 ? -10.654 59.228 12.533 1.00 47.76 4 ASP B CA 1
ATOM 1689 C C . ASP B 1 5 ? -10.743 58.540 13.903 1.00 45.71 4 ASP B C 1
ATOM 1690 O O . ASP B 1 5 ? -10.856 59.198 14.928 1.00 49.86 4 ASP B O 1
ATOM 1692 N N . HIS B 1 6 ? -10.643 57.214 13.905 1.00 40.71 5 HIS B N 1
ATOM 1693 C CA . HIS B 1 6 ? -10.722 56.406 15.128 1.00 37.22 5 HIS B CA 1
ATOM 1694 C C . HIS B 1 6 ? -9.325 56.389 15.795 1.00 31.94 5 HIS B C 1
ATOM 1695 O O . HIS B 1 6 ? -8.325 56.458 15.099 1.00 32.08 5 HIS B O 1
ATOM 1702 N N . PRO B 1 7 ? -9.258 56.319 17.135 1.00 29.69 6 PRO B N 1
ATOM 1703 C CA . PRO B 1 7 ? -7.964 56.150 17.809 1.00 27.69 6 PRO B CA 1
ATOM 1704 C C . PRO B 1 7 ? -7.152 54.920 17.328 1.00 26.88 6 PRO B C 1
ATOM 1705 O O . PRO B 1 7 ? -5.926 54.956 17.337 1.00 26.74 6 PRO B O 1
ATOM 1709 N N . LEU B 1 8 ? -7.831 53.867 16.881 1.00 26.81 7 LEU B N 1
ATOM 1710 C CA . LEU B 1 8 ? -7.143 52.644 16.450 1.00 27.16 7 LEU B CA 1
ATOM 1711 C C . LEU B 1 8 ? -6.551 52.784 15.061 1.00 28.51 7 LEU B C 1
ATOM 1712 O O . LEU B 1 8 ? -5.793 51.926 14.617 1.00 28.10 7 LEU B O 1
ATOM 1717 N N . ASP B 1 9 ? -6.917 53.846 14.355 1.00 27.29 8 ASP B N 1
ATOM 1718 C CA . ASP B 1 9 ? -6.321 54.087 13.057 1.00 28.07 8 ASP B CA 1
ATOM 1719 C C . ASP B 1 9 ? -4.820 54.358 13.132 1.00 28.44 8 ASP B C 1
ATOM 1720 O O . ASP B 1 9 ? -4.114 54.100 12.179 1.00 29.17 8 ASP B O 1
ATOM 1725 N N . ARG B 1 10 ? -4.341 54.886 14.260 1.00 25.68 9 ARG B N 1
ATOM 1726 C CA . ARG B 1 10 ? -2.917 55.186 14.442 1.00 25.07 9 ARG B CA 1
ATOM 1727 C C . ARG B 1 10 ? -2.541 54.816 15.882 1.00 25.32 9 ARG B C 1
ATOM 1728 O O . ARG B 1 10 ? -2.374 55.685 16.737 1.00 26.99 9 ARG B O 1
ATOM 1736 N N . PRO B 1 11 ? -2.465 53.511 16.166 1.00 24.70 10 PRO B N 1
ATOM 1737 C CA . PRO B 1 11 ? -2.337 53.080 17.543 1.00 21.64 10 PRO B CA 1
ATOM 1738 C C . PRO B 1 11 ? -1.056 53.460 18.267 1.00 22.65 10 PRO B C 1
ATOM 1739 O O . PRO B 1 11 ? -1.078 53.759 19.484 1.00 24.89 10 PRO B O 1
ATOM 1743 N N . VAL B 1 12 ? 0.045 53.488 17.531 1.00 25.96 11 VAL B N 1
ATOM 1744 C CA . VAL B 1 12 ? 1.320 53.878 18.113 1.00 25.57 11 VAL B CA 1
ATOM 1745 C C . VAL B 1 12 ? 1.309 55.386 18.374 1.00 24.47 11 VAL B C 1
ATOM 1746 O O . VAL B 1 12 ? 1.561 55.829 19.482 1.00 23.35 11 VAL B O 1
ATOM 1750 N N . TRP B 1 13 ? 1.028 56.180 17.335 1.00 25.56 12 TRP B N 1
ATOM 1751 C CA . TRP B 1 13 ? 0.898 57.627 17.472 1.00 24.76 12 TRP B CA 1
ATOM 1752 C C . TRP B 1 13 ? -0.031 58.037 18.631 1.00 24.39 12 TRP B C 1
ATOM 1753 O O . TRP B 1 13 ? 0.347 58.797 19.519 1.00 25.01 12 TRP B O 1
ATOM 1764 N N . ASN B 1 14 ? -1.251 57.511 18.631 1.00 24.18 13 ASN B N 1
ATOM 1765 C CA . ASN B 1 14 ? -2.256 57.905 19.624 1.00 22.37 13 ASN B CA 1
ATOM 1766 C C . ASN B 1 14 ? -1.985 57.430 21.040 1.00 22.44 13 ASN B C 1
ATOM 1767 O O . ASN B 1 14 ? -2.209 58.186 21.989 1.00 22.80 13 ASN B O 1
ATOM 1772 N N . SER B 1 15 ? -1.399 56.246 21.200 1.00 21.89 14 SER B N 1
ATOM 1773 C CA . SER B 1 15 ? -1.050 55.760 22.526 1.00 25.63 14 SER B CA 1
ATOM 1774 C C . SER B 1 15 ? 0.096 56.557 23.144 1.00 24.26 14 SER B C 1
ATOM 1775 O O . SER B 1 15 ? 0.067 56.895 24.334 1.00 22.87 14 SER B O 1
ATOM 1778 N N . LEU B 1 16 ? 1.097 56.873 22.339 1.00 24.78 15 LEU B N 1
ATOM 1779 C CA . LEU B 1 16 ? 2.268 57.586 22.834 1.00 25.34 15 LEU B CA 1
ATOM 1780 C C . LEU B 1 16 ? 1.948 59.050 23.056 1.00 25.92 15 LEU B C 1
ATOM 1781 O O . LEU B 1 16 ? 2.627 59.740 23.815 1.00 26.40 15 LEU B O 1
ATOM 1786 N N . GLY B 1 17 ? 0.915 59.540 22.390 1.00 25.77 16 GLY B N 1
ATOM 1787 C CA . GLY B 1 17 ? 0.489 60.905 22.586 1.00 26.87 16 GLY B CA 1
ATOM 1788 C C . GLY B 1 17 ? -0.546 61.110 23.669 1.00 27.95 16 GLY B C 1
ATOM 1789 O O . GLY B 1 17 ? -0.786 62.251 24.072 1.00 29.65 16 GLY B O 1
ATOM 1790 N N . GLY B 1 18 ? -1.161 60.016 24.136 1.00 28.03 17 GLY B N 1
ATOM 1791 C CA . GLY B 1 18 ? -2.267 60.076 25.089 1.00 29.87 17 GLY B CA 1
ATOM 1792 C C . GLY B 1 18 ? -2.042 59.232 26.335 1.00 27.46 17 GLY B C 1
ATOM 1793 O O . GLY B 1 18 ? -1.207 59.582 27.175 1.00 29.09 17 GLY B O 1
ATOM 1794 N N . PRO B 1 19 ? -2.781 58.114 26.466 1.00 28.48 18 PRO B N 1
ATOM 1795 C CA . PRO B 1 19 ? -2.698 57.316 27.680 1.00 25.13 18 PRO B CA 1
ATOM 1796 C C . PRO B 1 19 ? -1.295 56.856 28.055 1.00 26.36 18 PRO B C 1
ATOM 1797 O O . PRO B 1 19 ? -1.011 56.733 29.242 1.00 26.55 18 PRO B O 1
ATOM 1801 N N . GLN B 1 20 ? -0.406 56.620 27.090 1.00 26.77 19 GLN B N 1
ATOM 1802 C CA . GLN B 1 20 ? 0.953 56.179 27.438 1.00 25.45 19 GLN B CA 1
ATOM 1803 C C . GLN B 1 20 ? 2.018 57.171 26.981 1.00 26.80 19 GLN B C 1
ATOM 1804 O O . GLN B 1 20 ? 3.113 56.790 26.599 1.00 22.56 19 GLN B O 1
ATOM 1810 N N . SER B 1 21 ? 1.698 58.451 27.091 1.00 25.99 20 SER B N 1
ATOM 1811 C CA . SER B 1 21 ? 2.652 59.515 26.805 1.00 25.86 20 SER B CA 1
ATOM 1812 C C . SER B 1 21 ? 3.918 59.399 27.687 1.00 27.96 20 SER B C 1
ATOM 1813 O O . SER B 1 21 ? 5.003 59.798 27.249 1.00 24.79 20 SER B O 1
ATOM 1816 N N . GLU B 1 22 ? 3.810 58.806 28.887 1.00 28.07 21 GLU B N 1
ATOM 1817 C CA . GLU B 1 22 ? 4.994 58.556 29.752 1.00 27.88 21 GLU B CA 1
ATOM 1818 C C . GLU B 1 22 ? 6.059 57.640 29.120 1.00 27.39 21 GLU B C 1
ATOM 1819 O O . GLU B 1 22 ? 7.221 57.660 29.511 1.00 28.72 21 GLU B O 1
ATOM 1822 N N . LEU B 1 23 ? 5.675 56.866 28.112 1.00 25.56 22 LEU B N 1
ATOM 1823 C CA . LEU B 1 23 ? 6.598 55.943 27.444 1.00 26.33 22 LEU B CA 1
ATOM 1824 C C . LEU B 1 23 ? 7.241 56.512 26.156 1.00 24.70 22 LEU B C 1
ATOM 1825 O O . LEU B 1 23 ? 8.004 55.821 25.489 1.00 27.96 22 LEU B O 1
ATOM 1830 N N . ASP B 1 24 ? 6.866 57.730 25.778 1.00 24.82 23 ASP B N 1
ATOM 1831 C CA . ASP B 1 24 ? 7.441 58.403 24.606 1.00 24.50 23 ASP B CA 1
ATOM 1832 C C . ASP B 1 24 ? 8.808 58.973 24.976 1.00 25.63 23 ASP B C 1
ATOM 1833 O O . ASP B 1 24 ? 8.914 59.756 25.897 1.00 27.18 23 ASP B O 1
ATOM 1838 N N . VAL B 1 25 ? 9.845 58.610 24.234 1.00 24.86 24 VAL B N 1
ATOM 1839 C CA . VAL B 1 25 ? 11.201 59.128 24.501 1.00 25.31 24 VAL B CA 1
ATOM 1840 C C . VAL B 1 25 ? 11.654 60.109 23.410 1.00 26.23 24 VAL B C 1
ATOM 1841 O O . VAL B 1 25 ? 12.766 60.599 23.457 1.00 29.43 24 VAL B O 1
ATOM 1845 N N . ALA B 1 26 ? 10.769 60.433 22.477 1.00 26.25 25 ALA B N 1
ATOM 1846 C CA . ALA B 1 26 ? 11.077 61.342 21.380 1.00 27.32 25 ALA B CA 1
ATOM 1847 C C . ALA B 1 26 ? 10.448 62.707 21.677 1.00 30.74 25 ALA B C 1
ATOM 1848 O O . ALA B 1 26 ? 10.059 62.988 22.798 1.00 28.55 25 ALA B O 1
ATOM 1850 N N . SER B 1 27 ? 10.383 63.579 20.685 1.00 30.14 26 SER B N 1
ATOM 1851 C CA . SER B 1 27 ? 9.943 64.951 20.924 1.00 31.40 26 SER B CA 1
ATOM 1852 C C . SER B 1 27 ? 9.288 65.500 19.670 1.00 29.01 26 SER B C 1
ATOM 1853 O O . SER B 1 27 ? 9.445 64.943 18.575 1.00 26.17 26 SER B O 1
ATOM 1856 N N . GLY B 1 28 ? 8.545 66.583 19.848 1.00 27.90 27 GLY B N 1
ATOM 1857 C CA . GLY B 1 28 ? 7.933 67.313 18.742 1.00 26.87 27 GLY B CA 1
ATOM 1858 C C . GLY B 1 28 ? 6.955 66.463 17.981 1.00 28.99 27 GLY B C 1
ATOM 1859 O O . GLY B 1 28 ? 5.974 65.975 18.539 1.00 30.12 27 GLY B O 1
ATOM 1860 N N . ASN B 1 29 ? 7.219 66.296 16.691 1.00 25.80 28 ASN B N 1
ATOM 1861 C CA . ASN B 1 29 ? 6.304 65.571 15.828 1.00 28.34 28 ASN B CA 1
ATOM 1862 C C . ASN B 1 29 ? 6.718 64.130 15.527 1.00 27.41 28 ASN B C 1
ATOM 1863 O O . ASN B 1 29 ? 6.184 63.505 14.592 1.00 28.27 28 ASN B O 1
ATOM 1868 N N . LEU B 1 30 ? 7.658 63.612 16.322 1.00 24.58 29 LEU B N 1
ATOM 1869 C CA . LEU B 1 30 ? 8.004 62.197 16.316 1.00 25.22 29 LEU B CA 1
ATOM 1870 C C . LEU B 1 30 ? 7.704 61.610 17.690 1.00 23.72 29 LEU B C 1
ATOM 1871 O O . LEU B 1 30 ? 7.882 62.278 18.731 1.00 25.50 29 LEU B O 1
ATOM 1876 N N . ARG B 1 31 ? 7.168 60.396 17.680 1.00 23.29 30 ARG B N 1
ATOM 1877 C CA . ARG B 1 31 ? 6.838 59.680 18.909 1.00 22.92 30 ARG B CA 1
ATOM 1878 C C . ARG B 1 31 ? 7.519 58.318 18.830 1.00 25.47 30 ARG B C 1
ATOM 1879 O O . ARG B 1 31 ? 7.406 57.621 17.823 1.00 26.34 30 ARG B O 1
ATOM 1887 N N . ARG B 1 32 ? 8.283 57.976 19.853 1.00 25.63 31 ARG B N 1
ATOM 1888 C CA . ARG B 1 32 ? 9.078 56.738 19.866 1.00 25.40 31 ARG B CA 1
ATOM 1889 C C . ARG B 1 32 ? 8.906 56.066 21.219 1.00 24.06 31 ARG B C 1
ATOM 1890 O O . ARG B 1 32 ? 9.141 56.706 22.264 1.00 24.04 31 ARG B O 1
ATOM 1898 N N . LEU B 1 33 ? 8.526 54.783 21.202 1.00 25.60 32 LEU B N 1
ATOM 1899 C CA . LEU B 1 33 ? 8.427 54.032 22.441 1.00 25.77 32 LEU B CA 1
ATOM 1900 C C . LEU B 1 33 ? 9.808 53.883 23.148 1.00 24.13 32 LEU B C 1
ATOM 1901 O O . LEU B 1 33 ? 10.820 53.658 22.519 1.00 26.12 32 LEU B O 1
ATOM 1906 N N . ASP B 1 34 ? 9.828 53.961 24.465 1.00 25.56 33 ASP B N 1
ATOM 1907 C CA . ASP B 1 34 ? 11.042 53.687 25.224 1.00 26.29 33 ASP B CA 1
ATOM 1908 C C . ASP B 1 34 ? 11.479 52.267 24.800 1.00 24.92 33 ASP B C 1
ATOM 1909 O O . ASP B 1 34 ? 10.661 51.340 24.819 1.00 25.48 33 ASP B O 1
ATOM 1914 N N . PRO B 1 35 ? 12.718 52.115 24.318 1.00 27.68 34 PRO B N 1
ATOM 1915 C CA . PRO B 1 35 ? 13.119 50.836 23.687 1.00 27.64 34 PRO B CA 1
ATOM 1916 C C . PRO B 1 35 ? 13.161 49.626 24.643 1.00 28.80 34 PRO B C 1
ATOM 1917 O O . PRO B 1 35 ? 13.159 48.482 24.182 1.00 29.69 34 PRO B O 1
ATOM 1921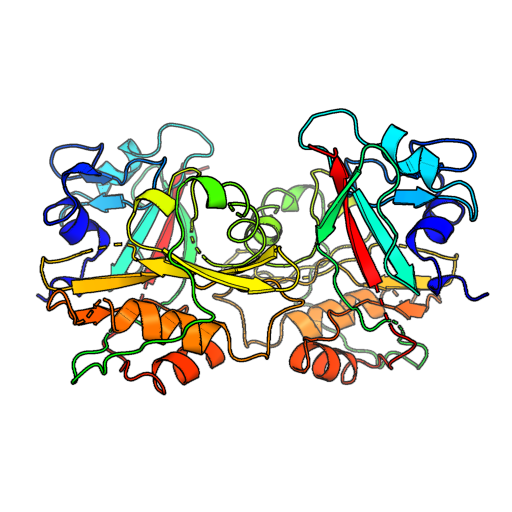 N N . ALA B 1 36 ? 13.193 49.890 25.946 1.00 26.74 35 ALA B N 1
ATOM 1922 C CA . ALA B 1 36 ? 12.969 48.876 26.974 1.00 28.85 35 ALA B CA 1
ATOM 1923 C C . ALA B 1 36 ? 11.605 48.218 26.862 1.00 29.88 35 ALA B C 1
ATOM 1924 O O . ALA B 1 36 ? 11.444 47.053 27.210 1.00 30.25 35 ALA B O 1
ATOM 1926 N N . TYR B 1 37 ? 10.624 48.979 26.376 1.00 27.69 36 TYR B N 1
ATOM 1927 C CA . TYR B 1 37 ? 9.272 48.477 26.145 1.00 25.93 36 TYR B CA 1
ATOM 1928 C C . TYR B 1 37 ? 9.070 47.935 24.753 1.00 27.28 36 TYR B C 1
ATOM 1929 O O . TYR B 1 37 ? 8.289 47.027 24.576 1.00 27.88 36 TYR B O 1
ATOM 1938 N N . GLY B 1 38 ? 9.678 48.539 23.745 1.00 26.31 37 GLY B N 1
ATOM 1939 C CA . GLY B 1 38 ? 9.517 48.014 22.373 1.00 28.30 37 GLY B CA 1
ATOM 1940 C C . GLY B 1 38 ? 10.075 48.943 21.320 1.00 27.82 37 GLY B C 1
ATOM 1941 O O . GLY B 1 38 ? 10.609 49.998 21.655 1.00 27.06 37 GLY B O 1
ATOM 1942 N N . PRO B 1 39 ? 10.016 48.516 20.054 1.00 29.34 38 PRO B N 1
ATOM 1943 C CA . PRO B 1 39 ? 10.606 49.227 18.912 1.00 28.39 38 PRO B CA 1
ATOM 1944 C C . PRO B 1 39 ? 9.668 50.184 18.130 1.00 26.15 38 PRO B C 1
ATOM 1945 O O . PRO B 1 39 ? 10.034 50.662 17.048 1.00 27.49 38 PRO B O 1
ATOM 1949 N N . PHE B 1 40 ? 8.485 50.439 18.662 1.00 26.55 39 PHE B N 1
ATOM 1950 C CA . PHE B 1 40 ? 7.437 51.195 17.950 1.00 25.74 39 PHE B CA 1
ATOM 1951 C C . PHE B 1 40 ? 7.716 52.726 17.838 1.00 23.82 39 PHE B C 1
ATOM 1952 O O . PHE B 1 40 ? 8.213 53.362 18.777 1.00 22.75 39 PHE B O 1
ATOM 1960 N N . ALA B 1 41 ? 7.402 53.292 16.670 1.00 23.29 40 ALA B N 1
ATOM 1961 C CA . ALA B 1 41 ? 7.487 54.740 16.451 1.00 22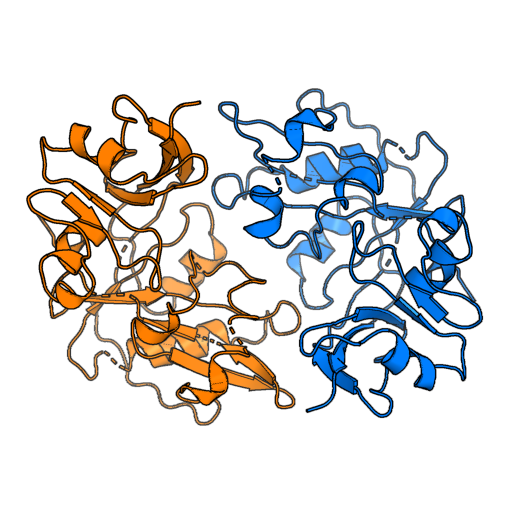.95 40 ALA B CA 1
ATOM 1962 C C . ALA B 1 41 ? 6.388 55.203 15.511 1.00 27.09 40 ALA B C 1
ATOM 1963 O O . ALA B 1 41 ? 5.728 54.397 14.854 1.00 23.88 40 ALA B O 1
ATOM 1965 N N . ALA B 1 42 ? 6.172 56.514 15.500 1.00 26.67 41 ALA B N 1
ATOM 1966 C CA . ALA B 1 42 ? 5.177 57.125 14.644 1.00 26.14 41 ALA B CA 1
ATOM 1967 C C . ALA B 1 42 ? 5.533 58.600 14.414 1.00 25.11 41 ALA B C 1
ATOM 1968 O O . ALA B 1 42 ? 6.174 59.223 15.269 1.00 23.61 41 ALA B O 1
ATOM 1970 N N . ALA B 1 43 ? 5.161 59.118 13.239 1.00 24.22 42 ALA B N 1
ATOM 1971 C CA . ALA B 1 43 ? 5.423 60.507 12.824 1.00 25.74 42 ALA B CA 1
ATOM 1972 C C . ALA B 1 43 ? 4.098 61.246 12.629 1.00 26.76 42 ALA B C 1
ATOM 1973 O O . ALA B 1 43 ? 3.082 60.637 12.260 1.00 26.16 42 ALA B O 1
ATOM 1975 N N . ALA B 1 44 ? 4.083 62.555 12.867 1.00 25.10 43 ALA B N 1
ATOM 1976 C CA . ALA B 1 44 ? 2.870 63.319 12.587 1.00 23.83 43 ALA B CA 1
ATOM 1977 C C . ALA B 1 44 ? 2.684 63.276 11.070 1.00 24.08 43 ALA B C 1
ATOM 1978 O O . ALA B 1 44 ? 3.646 63.066 10.317 1.00 23.22 43 ALA B O 1
ATOM 1980 N N . PRO B 1 45 ? 1.454 63.494 10.610 1.00 25.88 44 PRO B N 1
ATOM 1981 C CA . PRO B 1 45 ? 1.255 63.635 9.174 1.00 25.97 44 PRO B CA 1
ATOM 1982 C C . PRO B 1 45 ? 2.167 64.739 8.633 1.00 24.54 44 PRO B C 1
ATOM 1983 O O . PRO B 1 45 ? 2.236 65.821 9.195 1.00 27.07 44 PRO B O 1
ATOM 1987 N N . GLY B 1 46 ? 2.922 64.454 7.599 1.00 25.89 45 GLY B N 1
ATOM 1988 C CA . GLY B 1 46 ? 3.877 65.412 7.051 1.00 27.94 45 GLY B CA 1
ATOM 1989 C C . GLY B 1 46 ? 5.268 65.382 7.659 1.00 27.66 45 GLY B C 1
ATOM 1990 O O . GLY B 1 46 ? 6.150 66.029 7.118 1.00 24.32 45 GLY B O 1
ATOM 1991 N N . ALA B 1 47 ? 5.469 64.653 8.774 1.00 27.77 46 ALA B N 1
ATOM 1992 C CA . ALA B 1 47 ? 6.764 64.648 9.488 1.00 28.87 46 ALA B CA 1
ATOM 1993 C C . ALA B 1 47 ? 7.584 63.367 9.247 1.00 29.32 46 ALA B C 1
ATOM 1994 O O . ALA B 1 47 ? 8.552 63.074 9.984 1.00 28.69 46 ALA B O 1
ATOM 1996 N N . GLU B 1 48 ? 7.194 62.612 8.225 1.00 30.35 47 GLU B N 1
ATOM 1997 C CA . GLU B 1 48 ? 7.760 61.289 7.952 1.00 27.89 47 GLU B CA 1
ATOM 1998 C C . GLU B 1 48 ? 9.270 61.371 7.689 1.00 27.43 47 GLU B C 1
ATOM 1999 O O . GLU B 1 48 ? 10.022 60.441 8.026 1.00 28.53 47 GLU B O 1
ATOM 2005 N N . ALA B 1 49 ? 9.717 62.485 7.129 1.00 28.31 48 ALA B N 1
ATOM 2006 C CA . ALA B 1 49 ? 11.160 62.696 6.894 1.00 31.77 48 ALA B CA 1
ATOM 2007 C C . ALA B 1 49 ? 11.965 62.574 8.197 1.00 31.14 48 ALA B C 1
ATOM 2008 O O . ALA B 1 49 ? 13.114 62.112 8.191 1.00 31.56 48 ALA B O 1
ATOM 2010 N N . GLY B 1 50 ? 11.349 62.960 9.313 1.00 30.66 49 GLY B N 1
ATOM 2011 C CA . GLY B 1 50 ? 11.998 62.885 10.608 1.00 30.42 49 GLY B CA 1
ATOM 2012 C C . GLY B 1 50 ? 12.278 61.498 11.157 1.00 26.90 49 GLY B C 1
ATOM 2013 O O . GLY B 1 50 ? 13.008 61.359 12.131 1.00 30.66 49 GLY B O 1
ATOM 2014 N N . LEU B 1 51 ? 11.681 60.468 10.570 1.00 27.79 50 LEU B N 1
ATOM 2015 C CA . LEU B 1 51 ? 11.806 59.093 11.084 1.00 27.13 50 LEU B CA 1
ATOM 2016 C C . LEU B 1 51 ? 13.255 58.596 11.048 1.00 26.84 50 LEU B C 1
ATOM 2017 O O . LEU B 1 51 ? 13.691 57.837 11.922 1.00 28.38 50 LEU B O 1
ATOM 2022 N N . ALA B 1 52 ? 13.983 59.020 10.021 1.00 28.34 51 ALA B N 1
ATOM 2023 C CA . ALA B 1 52 ? 15.399 58.723 9.871 1.00 28.63 51 ALA B CA 1
ATOM 2024 C C . ALA B 1 52 ? 16.191 59.135 11.104 1.00 30.74 51 ALA B C 1
ATOM 2025 O O . ALA B 1 52 ? 17.144 58.469 11.483 1.00 31.51 51 ALA B O 1
ATOM 2027 N N . SER B 1 53 ? 15.811 60.259 11.701 1.00 31.09 52 SER B N 1
ATOM 2028 C CA . SER B 1 53 ? 16.522 60.773 12.860 1.00 31.57 52 SER B CA 1
ATOM 2029 C C . SER B 1 53 ? 16.358 59.897 14.096 1.00 34.67 52 SER B C 1
ATOM 2030 O O . SER B 1 53 ? 17.148 60.015 15.035 1.00 34.76 52 SER B O 1
ATOM 2033 N N . LEU B 1 54 ? 15.338 59.032 14.106 1.00 34.15 53 LEU B N 1
ATOM 2034 C CA . LEU B 1 54 ? 15.127 58.081 15.198 1.00 35.98 53 LEU B CA 1
ATOM 2035 C C . LEU B 1 54 ? 16.066 56.907 15.132 1.00 38.38 53 LEU B C 1
ATOM 2036 O O . LEU B 1 54 ? 16.182 56.179 16.103 1.00 42.61 53 LEU B O 1
ATOM 2041 N N . LEU B 1 55 ? 16.701 56.691 13.986 1.00 39.18 54 LEU B N 1
ATOM 2042 C CA . LEU B 1 55 ? 17.572 55.544 13.825 1.00 39.85 54 LEU B CA 1
ATOM 2043 C C . LEU B 1 55 ? 18.985 55.929 14.276 1.00 44.60 54 LEU B C 1
ATOM 2044 O O . LEU B 1 55 ? 19.790 56.442 13.497 1.00 45.40 54 LEU B O 1
ATOM 2049 N N . GLN B 1 56 ? 19.245 55.696 15.563 1.00 47.47 55 GLN B N 1
ATOM 2050 C CA . GLN B 1 56 ? 20.548 55.969 16.169 1.00 50.28 55 GLN B CA 1
ATOM 2051 C C . GLN B 1 56 ? 21.546 54.805 15.948 1.00 51.75 55 GLN B C 1
ATOM 2052 O O . GLN B 1 56 ? 21.867 54.077 16.901 1.00 51.52 55 GLN B O 1
ATOM 2054 N N . GLY B 1 57 ? 22.012 54.615 14.702 1.00 50.75 56 GLY B N 1
ATOM 2055 C CA . GLY B 1 57 ? 23.037 53.593 14.399 1.00 49.08 56 GLY B CA 1
ATOM 2056 C C . GLY B 1 57 ? 22.725 52.560 13.325 1.00 48.61 56 GLY B C 1
ATOM 2057 O O . GLY B 1 57 ? 21.580 52.428 12.849 1.00 47.03 56 GLY B O 1
ATOM 2058 N N . ASP B 1 58 ? 23.772 51.809 12.972 1.00 45.77 57 ASP B N 1
ATOM 2059 C CA . ASP B 1 58 ? 23.779 50.861 11.842 1.00 44.05 57 ASP B CA 1
ATOM 2060 C C . ASP B 1 58 ? 22.682 49.809 11.897 1.00 40.58 57 ASP B C 1
ATOM 2061 O O . ASP B 1 58 ? 22.025 49.548 10.887 1.00 39.63 57 ASP B O 1
ATOM 2066 N N . ALA B 1 59 ? 22.479 49.225 13.078 1.00 37.88 58 ALA B N 1
ATOM 2067 C CA . ALA B 1 59 ? 21.539 48.130 13.248 1.00 37.81 58 ALA B CA 1
ATOM 2068 C C . ALA B 1 59 ? 20.228 48.581 13.885 1.00 34.97 58 ALA B C 1
ATOM 2069 O O . ALA B 1 59 ? 19.411 47.747 14.221 1.00 36.43 58 ALA B O 1
ATOM 2071 N N . ASP B 1 60 ? 20.007 49.891 14.027 1.00 33.75 59 ASP B N 1
ATOM 2072 C CA A ASP B 1 60 ? 18.757 50.365 14.649 0.50 32.95 59 ASP B CA 1
ATOM 2073 C CA B ASP B 1 60 ? 18.784 50.396 14.615 0.50 33.69 59 ASP B CA 1
ATOM 2074 C C . ASP B 1 60 ? 17.583 50.212 13.683 1.00 31.75 59 ASP B C 1
ATOM 2075 O O . ASP B 1 60 ? 17.721 50.343 12.447 1.00 32.28 59 ASP B O 1
ATOM 2084 N N . GLU B 1 61 ? 16.423 49.890 14.259 1.00 30.04 60 GLU B N 1
ATOM 2085 C CA . GLU B 1 61 ? 15.195 49.726 13.485 1.00 28.17 60 GLU B CA 1
ATOM 2086 C C . GLU B 1 61 ? 13.995 50.171 14.297 1.00 27.61 60 GLU B C 1
ATOM 2087 O O . GLU B 1 61 ? 14.037 50.200 15.536 1.00 25.96 60 GLU B O 1
ATOM 2093 N N . ILE B 1 62 ? 12.930 50.552 13.610 1.00 27.57 61 ILE B N 1
ATOM 2094 C CA . ILE B 1 62 ? 11.673 50.923 14.275 1.00 25.41 61 ILE B CA 1
ATOM 2095 C C . ILE B 1 62 ? 10.513 50.252 13.526 1.00 24.01 61 ILE B C 1
ATOM 2096 O O . ILE B 1 62 ? 10.512 50.158 12.282 1.00 23.70 61 ILE B O 1
ATOM 2101 N N . TRP B 1 63 ? 9.525 49.825 14.299 1.00 24.94 62 TRP B N 1
ATOM 2102 C CA . TRP B 1 63 ? 8.272 49.311 13.771 1.00 25.64 62 TRP B CA 1
ATOM 2103 C C . TRP B 1 63 ? 7.200 50.401 13.791 1.00 26.97 62 TRP B C 1
ATOM 2104 O O . TRP B 1 63 ? 7.020 51.097 14.802 1.00 25.20 62 TRP B O 1
ATOM 2115 N N . LEU B 1 64 ? 6.509 50.556 12.666 1.00 23.73 63 LEU B N 1
ATOM 2116 C CA . LEU B 1 64 ? 5.386 51.494 12.536 1.00 23.08 63 LEU B CA 1
ATOM 2117 C C . LEU B 1 64 ? 4.123 50.647 12.299 1.00 24.52 63 LEU B C 1
ATOM 2118 O O . LEU B 1 64 ? 4.171 49.662 11.534 1.00 25.34 63 LEU B O 1
ATOM 2123 N N . VAL B 1 65 ? 3.024 51.021 12.944 1.00 24.64 64 VAL B N 1
ATOM 2124 C CA . VAL B 1 65 ? 1.736 50.366 12.753 1.00 22.61 64 VAL B CA 1
ATOM 2125 C C . VAL B 1 65 ? 0.746 51.449 12.268 1.00 25.90 64 VAL B C 1
ATOM 2126 O O . VAL B 1 65 ? 0.375 52.356 13.028 1.00 24.58 64 VAL B O 1
ATOM 2130 N N . GLU B 1 66 ? 0.384 51.361 10.985 1.00 25.42 65 GLU B N 1
ATOM 2131 C CA . GLU B 1 66 ? -0.353 52.409 10.278 1.00 27.16 65 GLU B CA 1
ATOM 2132 C C . GLU B 1 66 ? -1.314 51.780 9.252 1.00 27.22 65 GLU B C 1
ATOM 2133 O O . GLU B 1 66 ? -1.232 50.582 8.943 1.00 29.95 65 GLU B O 1
ATOM 2139 N N . PRO B 1 67 ? -2.297 52.544 8.796 1.00 27.42 66 PRO B N 1
ATOM 2140 C CA . PRO B 1 67 ? -3.206 51.879 7.848 1.00 26.47 66 PRO B CA 1
ATOM 2141 C C . PRO B 1 67 ? -2.482 51.302 6.639 1.00 30.24 66 PRO B C 1
ATOM 2142 O O . PRO B 1 67 ? -2.807 50.210 6.195 1.00 35.42 66 PRO B O 1
ATOM 2146 N N . GLU B 1 68 ? -1.447 51.986 6.183 1.00 28.39 67 GLU B N 1
ATOM 2147 C CA . GLU B 1 68 ? -0.755 51.642 4.954 1.00 28.86 67 GLU B CA 1
ATOM 2148 C C . GLU B 1 68 ? 0.719 51.401 5.215 1.00 28.02 67 GLU B C 1
ATOM 2149 O O . GLU B 1 68 ? 1.263 51.919 6.180 1.00 26.47 67 GLU B O 1
ATOM 2155 N N . PRO B 1 69 ? 1.392 50.665 4.311 1.00 29.86 68 PRO B N 1
ATOM 2156 C CA . PRO B 1 69 ? 2.844 50.579 4.376 1.00 29.17 68 PRO B CA 1
ATOM 2157 C C . PRO B 1 69 ? 3.452 51.964 4.387 1.00 30.25 68 PRO B C 1
ATOM 2158 O O . PRO B 1 69 ? 2.976 52.842 3.688 1.00 29.88 68 PRO B O 1
ATOM 2162 N N . VAL B 1 70 ? 4.501 52.159 5.159 1.00 29.12 69 VAL B N 1
ATOM 2163 C CA . VAL B 1 70 ? 5.154 53.474 5.220 1.00 29.10 69 VAL B CA 1
ATOM 2164 C C . VAL B 1 70 ? 6.310 53.448 4.213 1.00 28.44 69 VAL B C 1
ATOM 2165 O O . VAL B 1 70 ? 7.216 52.615 4.314 1.00 27.17 69 VAL B O 1
ATOM 2169 N N . ALA B 1 71 ? 6.250 54.325 3.217 1.00 31.28 70 ALA B N 1
ATOM 2170 C CA . ALA B 1 71 ? 7.360 54.532 2.309 1.00 30.46 70 ALA B CA 1
ATOM 2171 C C . ALA B 1 71 ? 8.575 54.964 3.095 1.00 28.70 70 ALA B C 1
ATOM 2172 O O . ALA B 1 71 ? 8.467 55.779 4.019 1.00 24.86 70 ALA B O 1
ATOM 2174 N N . PRO B 1 72 ? 9.749 54.397 2.756 1.00 28.40 71 PRO B N 1
ATOM 2175 C CA . PRO B 1 72 ? 10.949 54.728 3.535 1.00 27.64 71 PRO B CA 1
ATOM 2176 C C . PRO B 1 72 ? 11.453 56.116 3.211 1.00 28.52 71 PRO B C 1
ATOM 2177 O O . PRO B 1 72 ? 11.890 56.392 2.057 1.00 26.70 71 PRO B O 1
ATOM 2181 N N . PRO B 1 73 ? 11.407 57.014 4.203 1.00 26.36 72 PRO B N 1
ATOM 2182 C CA . PRO B 1 73 ? 12.020 58.311 3.887 1.00 29.68 72 PRO B CA 1
ATOM 2183 C C . PRO B 1 73 ? 13.536 58.187 3.667 1.00 28.91 72 PRO B C 1
ATOM 2184 O O . PRO B 1 73 ? 14.134 57.144 3.978 1.00 29.97 72 PRO B O 1
ATOM 2188 N N . PRO B 1 74 ? 14.156 59.232 3.108 1.00 29.81 73 PRO B N 1
ATOM 2189 C CA . PRO B 1 74 ? 15.585 59.274 2.867 1.00 30.47 73 PRO B CA 1
ATOM 2190 C C . PRO B 1 74 ? 16.351 58.867 4.098 1.00 30.96 73 PRO B C 1
ATOM 2191 O O . PRO B 1 74 ? 16.017 59.310 5.212 1.00 32.83 73 PRO B O 1
ATOM 2195 N N . GLY B 1 75 ? 17.351 58.013 3.900 1.00 29.86 74 GLY B N 1
ATOM 2196 C CA . GLY B 1 75 ? 18.134 57.476 4.994 1.00 31.38 74 GLY B CA 1
ATOM 2197 C C . GLY B 1 75 ? 17.560 56.226 5.622 1.00 31.45 74 GLY B C 1
ATOM 2198 O O . GLY B 1 75 ? 18.142 55.704 6.561 1.00 34.57 74 GLY B O 1
ATOM 2199 N N . THR B 1 76 ? 16.416 55.742 5.127 1.00 31.17 75 THR B N 1
ATOM 2200 C CA . THR B 1 76 ? 15.826 54.509 5.641 1.00 31.82 75 THR B CA 1
ATOM 2201 C C . THR B 1 76 ? 15.603 53.481 4.523 1.00 28.29 75 THR B C 1
ATOM 2202 O O . THR B 1 76 ? 15.591 53.816 3.343 1.00 30.01 75 THR B O 1
ATOM 2206 N N . ARG B 1 77 ? 15.439 52.231 4.932 1.00 29.28 76 ARG B N 1
ATOM 2207 C CA . ARG B 1 77 ? 15.021 51.137 4.056 1.00 27.94 76 ARG B CA 1
ATOM 2208 C C . ARG B 1 77 ? 13.922 50.341 4.726 1.00 26.28 76 ARG B C 1
ATOM 2209 O O . ARG B 1 77 ? 13.855 50.272 5.967 1.00 28.39 76 ARG B O 1
ATOM 2217 N N . VAL B 1 78 ? 13.061 49.723 3.922 1.00 26.41 77 VAL B N 1
ATOM 2218 C CA . VAL B 1 78 ? 12.036 48.808 4.445 1.00 28.20 77 VAL B CA 1
ATOM 2219 C C . VAL B 1 78 ? 12.654 47.424 4.590 1.00 31.05 77 VAL B C 1
ATOM 2220 O O . VAL B 1 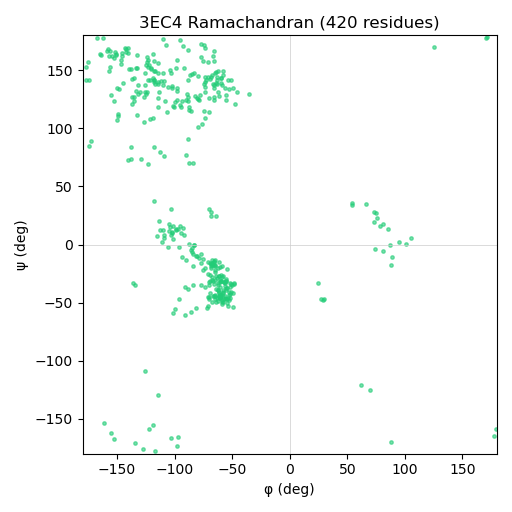78 ? 13.054 46.820 3.602 1.00 32.33 77 VAL B O 1
ATOM 2224 N N . ILE B 1 79 ? 12.770 46.944 5.817 1.00 27.88 78 ILE B N 1
ATOM 2225 C CA . ILE B 1 79 ? 13.288 45.594 6.105 1.00 26.15 78 ILE B CA 1
ATOM 2226 C C . ILE B 1 79 ? 12.155 44.544 5.909 1.00 26.92 78 ILE B C 1
ATOM 2227 O O . ILE B 1 79 ? 12.287 43.594 5.118 1.00 26.77 78 ILE B O 1
ATOM 2232 N N . ARG B 1 80 ? 11.041 44.759 6.603 1.00 27.05 79 ARG B N 1
ATOM 2233 C CA . ARG B 1 80 ? 9.821 43.968 6.432 1.00 26.77 79 ARG B CA 1
ATOM 2234 C C . ARG B 1 80 ? 8.557 44.823 6.302 1.00 27.16 79 ARG B C 1
ATOM 2235 O O . ARG B 1 80 ? 8.462 45.889 6.889 1.00 24.82 79 ARG B O 1
ATOM 2243 N N . VAL B 1 81 ? 7.564 44.279 5.594 1.00 26.26 80 VAL B N 1
ATOM 2244 C CA . VAL B 1 81 ? 6.216 44.811 5.583 1.00 28.18 80 VAL B CA 1
ATOM 2245 C C . VAL B 1 81 ? 5.239 43.649 5.809 1.00 30.52 80 VAL B C 1
ATOM 2246 O O . VAL B 1 81 ? 5.317 42.615 5.138 1.00 28.93 80 VAL B O 1
ATOM 2250 N N . ALA B 1 82 ? 4.337 43.831 6.759 1.00 29.71 81 ALA B N 1
ATOM 2251 C CA . ALA B 1 82 ? 3.507 42.723 7.273 1.00 31.87 81 ALA B CA 1
ATOM 2252 C C . ALA B 1 82 ? 2.056 43.186 7.321 1.00 30.28 81 ALA B C 1
ATOM 2253 O O . ALA B 1 82 ? 1.696 44.055 8.144 1.00 30.93 81 ALA B O 1
ATOM 2255 N N . PRO B 1 83 ? 1.215 42.623 6.465 1.00 29.10 82 PRO B N 1
ATOM 2256 C CA . PRO B 1 83 ? -0.205 42.906 6.547 1.00 28.53 82 PRO B CA 1
ATOM 2257 C C . PRO B 1 83 ? -0.813 42.367 7.822 1.00 29.05 82 PRO B C 1
ATOM 2258 O O . PRO B 1 83 ? -0.538 41.215 8.200 1.00 29.03 82 PRO B O 1
ATOM 2262 N N . LEU B 1 84 ? -1.624 43.203 8.459 1.00 27.74 83 LEU B N 1
ATOM 2263 C CA . LEU B 1 84 ? -2.247 42.908 9.753 1.00 25.44 83 LEU B CA 1
ATOM 2264 C C . LEU B 1 84 ? -3.768 42.973 9.591 1.00 26.45 83 LEU B C 1
ATOM 2265 O O . LEU B 1 84 ? -4.285 43.692 8.730 1.00 25.52 83 LEU B O 1
ATOM 2270 N N . LEU B 1 85 ? -4.481 42.205 10.403 1.00 26.54 84 LEU B N 1
ATOM 2271 C CA . LEU B 1 85 ? -5.914 42.419 10.599 1.00 26.19 84 LEU B CA 1
ATOM 2272 C C . LEU B 1 85 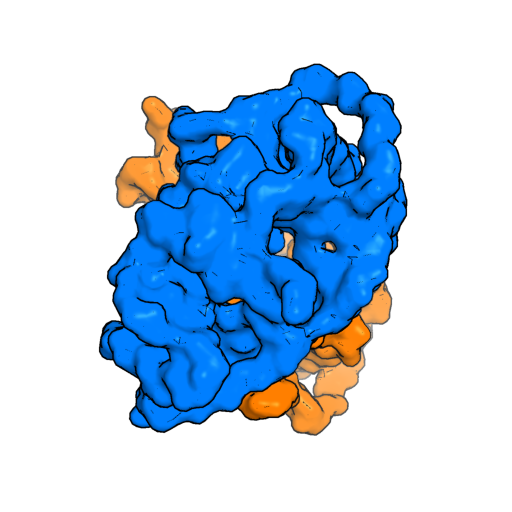? -6.111 42.989 12.003 1.00 25.71 84 LEU B C 1
ATOM 2273 O O . LEU B 1 85 ? -5.724 42.361 12.996 1.00 26.28 84 LEU B O 1
ATOM 2278 N N . GLN B 1 86 ? -6.758 44.156 12.087 1.00 25.35 85 GLN B N 1
ATOM 2279 C CA . GLN B 1 86 ? -7.056 44.741 13.398 1.00 25.36 85 GLN B CA 1
ATOM 2280 C C . GLN B 1 86 ? -8.436 44.272 13.803 1.00 27.28 85 GLN B C 1
ATOM 2281 O O . GLN B 1 86 ? -9.355 44.268 12.965 1.00 26.79 85 GLN B O 1
ATOM 2295 N N . ILE B 1 88 ? -11.487 44.062 17.087 1.00 25.45 87 ILE B N 1
ATOM 2296 C CA . ILE B 1 88 ? -12.023 44.747 18.272 1.00 25.64 87 ILE B CA 1
ATOM 2297 C C . ILE B 1 88 ? -13.114 43.913 18.942 1.00 25.77 87 ILE B C 1
ATOM 2298 O O . ILE B 1 88 ? -13.920 43.280 18.265 1.00 24.77 87 ILE B O 1
ATOM 2303 N N . ALA B 1 89 ? -13.138 43.929 20.279 1.00 26.08 88 ALA B N 1
ATOM 2304 C CA . ALA B 1 89 ? -14.139 43.198 21.050 1.00 24.96 88 ALA B CA 1
ATOM 2305 C C . ALA B 1 89 ? -15.059 44.230 21.663 1.00 26.43 88 ALA B C 1
ATOM 2306 O O . ALA B 1 89 ? -14.965 44.560 22.847 1.00 24.35 88 ALA B O 1
ATOM 2308 N N . ASP B 1 90 ? -15.949 44.776 20.837 1.00 28.14 89 ASP B N 1
ATOM 2309 C CA . ASP B 1 90 ? -16.790 45.883 21.295 1.00 28.34 89 ASP B CA 1
ATOM 2310 C C . ASP B 1 90 ? -18.195 45.512 21.746 1.00 32.11 89 ASP B C 1
ATOM 2311 O O . ASP B 1 90 ? -19.018 46.400 21.971 1.00 33.05 89 ASP B O 1
ATOM 2316 N N . GLY B 1 91 ? -18.463 44.225 21.932 1.00 30.65 90 GLY B N 1
ATOM 2317 C CA . GLY B 1 91 ? -19.740 43.809 22.494 1.00 31.69 90 GLY B CA 1
ATOM 2318 C C . GLY B 1 91 ? -19.505 43.572 23.965 1.00 31.02 90 GLY B C 1
ATOM 2319 O O . GLY B 1 91 ? -18.406 43.819 24.464 1.00 26.88 90 GLY B O 1
ATOM 2320 N N . PRO B 1 92 ? -20.508 43.050 24.658 1.00 31.71 91 PRO B N 1
ATOM 2321 C CA . PRO B 1 92 ? -20.357 42.772 26.074 1.00 29.01 91 PRO B CA 1
ATOM 2322 C C . PRO B 1 92 ? -19.340 41.694 26.319 1.00 30.60 91 PRO B C 1
ATOM 2323 O O . PRO B 1 92 ? -19.427 40.593 25.763 1.00 30.82 91 PRO B O 1
ATOM 2327 N N . VAL B 1 93 ? -18.354 42.020 27.135 1.00 27.12 92 VAL B N 1
ATOM 2328 C CA . VAL B 1 93 ? -17.304 41.062 27.469 1.00 29.97 92 VAL B CA 1
ATOM 2329 C C . VAL B 1 93 ? -17.603 40.444 28.820 1.00 31.24 92 VAL B C 1
ATOM 2330 O O . VAL B 1 93 ? -17.711 41.182 29.802 1.00 32.05 92 VAL B O 1
ATOM 2334 N N . PRO B 1 94 ? -17.722 39.106 28.873 1.00 30.82 93 PRO B N 1
ATOM 2335 C CA . PRO B 1 94 ? -18.078 38.452 30.104 1.00 32.26 93 PRO B CA 1
ATOM 2336 C C . PRO B 1 94 ? -16.956 38.473 31.145 1.00 30.75 93 PRO B C 1
ATOM 2337 O O . PRO B 1 94 ? -15.777 38.613 30.802 1.00 27.97 93 PRO B O 1
ATOM 2341 N N . SER B 1 95 ? -17.337 38.342 32.414 1.00 28.63 94 SER B N 1
ATOM 2342 C CA . SER B 1 95 ? -16.349 38.123 33.447 1.00 28.94 94 SER B CA 1
ATOM 2343 C C . SER B 1 95 ? -15.717 36.737 33.222 1.00 28.13 94 SER B C 1
ATOM 2344 O O . SER B 1 95 ? -16.270 35.863 32.525 1.00 28.18 94 SER B O 1
ATOM 2347 N N . PHE B 1 96 ? -14.567 36.514 33.826 1.00 29.12 95 PHE B N 1
ATOM 2348 C CA . PHE B 1 96 ? -13.906 35.215 33.727 1.00 28.92 95 PHE B CA 1
ATOM 2349 C C . PHE B 1 96 ? -13.065 35.005 34.958 1.00 29.70 95 PHE B C 1
ATOM 2350 O O . PHE B 1 96 ? -12.237 35.851 35.278 1.00 30.27 95 PHE B O 1
ATOM 2358 N N . ASP B 1 97 ? -13.315 33.918 35.671 1.00 28.51 96 ASP B N 1
ATOM 2359 C CA . ASP B 1 97 ? -12.521 33.537 36.843 1.00 33.89 96 ASP B CA 1
ATOM 2360 C C . ASP B 1 97 ? -12.011 32.122 36.554 1.00 32.84 96 ASP B C 1
ATOM 2361 O O . ASP B 1 97 ? -12.768 31.269 36.133 1.00 34.78 96 ASP B O 1
ATOM 2366 N N . ASP B 1 98 ? -10.733 31.883 36.743 1.00 30.60 97 ASP B N 1
ATOM 2367 C CA . ASP B 1 98 ? -10.159 30.589 36.436 1.00 28.79 97 ASP B CA 1
ATOM 2368 C C . ASP B 1 98 ? -9.021 30.415 37.425 1.00 29.64 97 ASP B C 1
ATOM 2369 O O . ASP B 1 98 ? -8.045 31.157 37.364 1.00 31.33 97 ASP B O 1
ATOM 2374 N N . PRO B 1 99 ? -9.175 29.490 38.390 1.00 30.78 98 PRO B N 1
ATOM 2375 C CA . PRO B 1 99 ? -8.159 29.347 39.453 1.00 30.88 98 PRO B CA 1
ATOM 2376 C C . PRO B 1 99 ? -6.770 28.877 38.952 1.00 30.84 98 PRO B C 1
ATOM 2377 O O . PRO B 1 99 ? -5.767 29.004 39.671 1.00 32.78 98 PRO B O 1
ATOM 2381 N N . GLY B 1 100 ? -6.739 28.331 37.752 1.00 29.36 99 GLY B N 1
ATOM 2382 C CA . GLY B 1 100 ? -5.495 27.894 37.126 1.00 30.56 99 GLY B CA 1
ATOM 2383 C C . GLY B 1 100 ? -4.717 29.037 36.503 1.00 30.01 99 GLY B C 1
ATOM 2384 O O . GLY B 1 100 ? -3.589 28.849 36.079 1.00 32.16 99 GLY B O 1
ATOM 2385 N N . ILE B 1 101 ? -5.315 30.214 36.404 1.00 30.19 100 ILE B N 1
ATOM 2386 C CA . ILE B 1 101 ? -4.616 31.362 35.867 1.00 31.00 100 ILE B CA 1
ATOM 2387 C C . ILE B 1 101 ? -4.088 32.207 36.998 1.00 33.31 100 ILE B C 1
ATOM 2388 O O . ILE B 1 101 ? -4.786 32.445 37.989 1.00 34.86 100 ILE B O 1
ATOM 2393 N N . VAL B 1 102 ? -2.836 32.621 36.862 1.00 32.00 101 VAL B N 1
ATOM 2394 C CA . VAL B 1 102 ? -2.190 33.442 37.840 1.00 30.88 101 VAL B CA 1
ATOM 2395 C C . VAL B 1 102 ? -1.794 34.803 37.245 1.00 31.61 101 VAL B C 1
ATOM 2396 O O . VAL B 1 102 ? -1.377 34.919 36.075 1.00 26.97 101 VAL B O 1
ATOM 2400 N N . ALA B 1 103 ? -1.953 35.847 38.062 1.00 29.58 102 ALA B N 1
ATOM 2401 C CA . ALA B 1 103 ? -1.456 37.177 37.716 1.00 28.92 102 ALA B CA 1
ATOM 2402 C C . ALA B 1 103 ? 0.064 37.119 37.789 1.00 27.45 102 ALA B C 1
ATOM 2403 O O . ALA B 1 103 ? 0.650 36.650 38.785 1.00 28.99 102 ALA B O 1
ATOM 2405 N N . LEU B 1 104 ? 0.728 37.514 36.719 1.00 27.56 103 LEU B N 1
ATOM 2406 C CA . LEU B 1 104 ? 2.178 37.484 36.711 1.00 26.02 103 LEU B CA 1
ATOM 2407 C C . LEU B 1 104 ? 2.759 38.742 37.339 1.00 28.15 103 LEU B C 1
ATOM 2408 O O . LEU B 1 104 ? 2.191 39.823 37.232 1.00 31.05 103 LEU B O 1
ATOM 2413 N N . GLY B 1 105 ? 3.901 38.581 37.997 1.00 27.95 104 GLY B N 1
ATOM 2414 C CA . GLY B 1 105 ? 4.545 39.658 38.754 1.00 28.59 104 GLY B CA 1
ATOM 2415 C C . GLY B 1 105 ? 6.031 39.709 38.453 1.00 29.76 104 GLY B C 1
ATOM 2416 O O . GLY B 1 105 ? 6.529 39.002 37.599 1.00 27.27 104 GLY B O 1
ATOM 2417 N N . GLU B 1 106 ? 6.769 40.509 39.206 1.00 27.64 105 GLU B N 1
ATOM 2418 C CA . GLU B 1 106 ? 8.193 40.649 38.936 1.00 26.47 105 GLU B CA 1
ATOM 2419 C C . GLU B 1 106 ? 9.054 39.389 39.006 1.00 24.57 105 GLU B C 1
ATOM 2420 O O . GLU B 1 106 ? 10.059 39.275 38.259 1.00 26.94 105 GLU B O 1
ATOM 2426 N N . THR B 1 107 ? 8.672 38.453 39.865 1.00 25.92 106 THR B N 1
ATOM 2427 C CA . THR B 1 107 ? 9.381 37.185 39.989 1.00 28.09 106 THR B CA 1
ATOM 2428 C C . THR B 1 107 ? 9.243 36.278 38.765 1.00 26.52 106 THR B C 1
ATOM 2429 O O . THR B 1 107 ? 10.060 35.375 38.558 1.00 26.19 106 THR B O 1
ATOM 2433 N N . ASP B 1 108 ? 8.219 36.525 37.960 1.00 24.69 107 ASP B N 1
ATOM 2434 C CA . ASP B 1 108 ? 7.957 35.770 36.731 1.00 24.62 107 ASP B CA 1
ATOM 2435 C C . ASP B 1 108 ? 8.746 36.268 35.531 1.00 25.04 107 ASP B C 1
ATOM 2436 O O . ASP B 1 108 ? 8.775 35.596 34.483 1.00 25.69 107 ASP B O 1
ATOM 2441 N N . VAL B 1 109 ? 9.428 37.403 35.693 1.00 25.96 108 VAL B N 1
ATOM 2442 C CA . VAL B 1 109 ? 9.982 38.122 34.528 1.00 26.14 108 VAL B CA 1
ATOM 2443 C C . VAL B 1 109 ? 10.987 37.282 33.744 1.00 26.03 108 VAL B C 1
ATOM 2444 O O . VAL B 1 109 ? 10.890 37.242 32.512 1.00 25.28 108 VAL B O 1
ATOM 2448 N N . PRO B 1 110 ? 11.925 36.585 34.442 1.00 24.93 109 PRO B N 1
ATOM 2449 C CA . PRO B 1 110 ? 12.846 35.714 33.685 1.00 27.25 109 PRO B CA 1
ATOM 2450 C C . PRO B 1 110 ? 12.144 34.627 32.850 1.00 26.36 109 PRO B C 1
ATOM 2451 O O . PRO B 1 110 ? 12.511 34.397 31.706 1.00 28.11 109 PRO B O 1
ATOM 2455 N N . GLU B 1 111 ? 11.124 33.990 33.402 1.00 23.30 110 GLU B N 1
ATOM 2456 C CA . GLU B 1 111 ? 10.379 32.998 32.621 1.00 23.62 110 GLU B CA 1
ATOM 2457 C C . GLU B 1 111 ? 9.542 33.627 31.496 1.00 24.01 110 GLU B C 1
ATOM 2458 O O . GLU B 1 111 ? 9.450 33.025 30.433 1.00 25.43 110 GLU B O 1
ATOM 2472 N N . THR B 1 113 ? 10.358 36.391 29.894 1.00 26.67 112 THR B N 1
ATOM 2473 C CA . THR B 1 113 ? 11.372 36.715 28.893 1.00 25.20 112 THR B CA 1
ATOM 2474 C C . THR B 1 113 ? 11.770 35.553 28.001 1.00 28.03 112 THR B C 1
ATOM 2475 O O . THR B 1 113 ? 11.801 35.701 26.769 1.00 25.70 112 THR B O 1
ATOM 2479 N N . ALA B 1 114 ? 12.041 34.408 28.617 1.00 27.23 113 ALA B N 1
ATOM 2480 C CA . ALA B 1 114 ? 12.394 33.199 27.874 1.00 27.03 113 ALA B CA 1
ATOM 2481 C C . ALA B 1 114 ? 11.253 32.774 26.937 1.00 28.29 113 ALA B C 1
ATOM 2482 O O . ALA B 1 114 ? 11.465 32.484 25.752 1.00 28.85 113 ALA B O 1
ATOM 2484 N N . LEU B 1 115 ? 10.044 32.779 27.459 1.00 26.55 114 LEU B N 1
ATOM 2485 C CA . LEU B 1 115 ? 8.859 32.400 26.688 1.00 27.90 114 LEU B CA 1
ATOM 2486 C C . LEU B 1 115 ? 8.641 33.338 25.497 1.00 30.53 114 LEU B C 1
ATOM 2487 O O . LEU B 1 115 ? 8.438 32.889 24.352 1.00 28.91 114 LEU B O 1
ATOM 2492 N N . ALA B 1 116 ? 8.692 34.638 25.760 1.00 28.86 115 ALA B N 1
ATOM 2493 C CA . ALA B 1 116 ? 8.499 35.611 24.708 1.00 31.93 115 ALA B CA 1
ATOM 2494 C C . ALA B 1 116 ? 9.575 35.472 23.605 1.00 32.36 115 ALA B C 1
ATOM 2495 O O . ALA B 1 116 ? 9.260 35.565 22.424 1.00 33.94 115 ALA B O 1
ATOM 2497 N N A LEU B 1 117 ? 10.827 35.253 24.028 0.50 31.16 116 LEU B N 1
ATOM 2498 N N B LEU B 1 117 ? 10.820 35.248 23.975 0.50 32.23 116 LEU B N 1
ATOM 2499 C CA A LEU B 1 117 ? 12.012 35.116 23.131 0.50 29.94 116 LEU B CA 1
ATOM 2500 C CA B LEU B 1 117 ? 11.887 35.282 22.973 0.50 31.82 116 LEU B CA 1
ATOM 2501 C C A LEU B 1 117 ? 11.786 33.998 22.135 0.50 31.33 116 LEU B C 1
ATOM 2502 C C B LEU B 1 117 ? 12.050 33.924 22.223 0.50 32.34 116 LEU B C 1
ATOM 2503 O O A LEU B 1 117 ? 11.972 34.166 20.933 0.50 23.52 116 LEU B O 1
ATOM 2504 O O B LEU B 1 117 ? 12.804 33.849 21.236 0.50 24.87 116 LEU B O 1
ATOM 2513 N N . ALA B 1 118 ? 11.338 32.871 22.663 1.00 30.23 117 ALA B N 1
ATOM 2514 C CA . ALA B 1 118 ? 11.297 31.609 21.927 1.00 33.52 117 ALA B CA 1
ATOM 2515 C C . ALA B 1 118 ? 10.068 31.463 21.040 1.00 35.19 117 ALA B C 1
ATOM 2516 O O . ALA B 1 118 ? 10.015 30.565 20.206 1.00 37.53 117 ALA B O 1
ATOM 2518 N N . THR B 1 119 ? 9.074 32.304 21.235 1.00 33.32 118 THR B N 1
ATOM 2519 C CA . THR B 1 119 ? 7.803 32.150 20.541 1.00 35.87 118 THR B CA 1
ATOM 2520 C C . THR B 1 119 ? 7.586 33.388 19.700 1.00 39.68 118 THR B C 1
ATOM 2521 O O . THR B 1 119 ? 8.570 33.999 19.304 1.00 40.79 118 THR B O 1
ATOM 2525 N N . GLU B 1 120 ? 6.350 33.738 19.373 1.00 40.57 119 GLU B N 1
ATOM 2526 C CA . GLU B 1 120 ? 6.116 34.847 18.439 1.00 44.85 119 GLU B CA 1
ATOM 2527 C C . GLU B 1 120 ? 5.110 35.877 19.008 1.00 46.26 119 GLU B C 1
ATOM 2528 O O . GLU B 1 120 ? 3.951 35.944 18.546 1.00 46.51 119 GLU B O 1
ATOM 2534 N N . PRO B 1 121 ? 5.563 36.685 19.998 1.00 46.67 120 PRO B N 1
ATOM 2535 C CA . PRO B 1 121 ? 4.704 37.624 20.752 1.00 48.62 120 PRO B CA 1
ATOM 2536 C C . PRO B 1 121 ? 4.532 38.989 20.073 1.00 49.40 120 PRO B C 1
ATOM 2537 O O . PRO B 1 121 ? 5.121 39.218 19.012 1.00 50.85 120 PRO B O 1
ATOM 2541 N N . PRO B 1 123 ? 7.177 41.926 18.866 1.00 45.99 122 PRO B N 1
ATOM 2542 C CA . PRO B 1 123 ? 8.429 42.538 19.322 1.00 41.61 122 PRO B CA 1
ATOM 2543 C C . PRO B 1 123 ? 8.376 42.578 20.819 1.00 42.43 122 PRO B C 1
ATOM 2544 O O . PRO B 1 123 ? 7.371 43.002 21.385 1.00 43.06 122 PRO B O 1
ATOM 2548 N N . TRP B 1 124 ? 9.427 42.087 21.454 1.00 38.44 123 TRP B N 1
ATOM 2549 C CA . TRP B 1 124 ? 9.487 41.969 22.906 1.00 35.75 123 TRP B CA 1
ATOM 2550 C C . TRP B 1 124 ? 10.859 42.432 23.325 1.00 34.25 123 TRP B C 1
ATOM 2551 O O . TRP B 1 124 ? 11.872 41.881 22.880 1.00 36.95 123 TRP B O 1
ATOM 2562 N N . ALA B 1 125 ? 10.890 43.456 24.154 1.00 30.77 124 ALA B N 1
ATOM 2563 C CA . ALA B 1 125 ? 12.116 43.998 24.688 1.00 34.21 124 ALA B CA 1
ATOM 2564 C C . ALA B 1 125 ? 12.204 43.602 26.143 1.00 32.77 124 ALA B C 1
ATOM 2565 O O . ALA B 1 125 ? 11.246 43.082 26.721 1.00 31.43 124 ALA B O 1
ATOM 2567 N N . SER B 1 126 ? 13.354 43.872 26.735 1.00 32.03 125 SER B N 1
ATOM 2568 C CA . SER B 1 126 ? 13.630 43.454 28.118 1.00 33.48 125 SER B CA 1
ATOM 2569 C C . SER B 1 126 ? 12.525 43.847 29.115 1.00 34.60 125 SER B C 1
ATOM 2570 O O . SER B 1 126 ? 12.233 43.104 30.077 1.00 33.78 125 SER B O 1
ATOM 2573 N N . GLY B 1 127 ? 11.892 44.999 28.885 1.00 31.39 126 GLY B N 1
ATOM 2574 C CA . GLY B 1 127 ? 10.915 45.531 29.849 1.00 30.41 126 GLY B CA 1
ATOM 2575 C C . GLY B 1 127 ? 9.490 45.565 29.342 1.00 25.77 126 GLY B C 1
ATOM 2576 O O . GLY B 1 127 ? 8.685 46.281 29.892 1.00 27.53 126 GLY B O 1
ATOM 2577 N N . THR B 1 128 ? 9.200 44.772 28.322 1.00 29.48 127 THR B N 1
ATOM 2578 C CA . THR B 1 128 ? 7.848 44.697 27.716 1.00 28.75 127 THR B CA 1
ATOM 2579 C C . THR B 1 128 ? 6.795 44.215 28.720 1.00 30.65 127 THR B C 1
ATOM 2580 O O . THR B 1 128 ? 5.631 44.597 28.641 1.00 28.68 127 THR B O 1
ATOM 2584 N N . TRP B 1 129 ? 7.217 43.433 29.708 1.00 31.74 128 TRP B N 1
ATOM 2585 C CA . TRP B 1 129 ? 6.361 43.089 30.828 1.00 31.89 128 TRP B CA 1
ATOM 2586 C C . TRP B 1 129 ? 5.819 44.267 31.658 1.00 31.37 128 TRP B C 1
ATOM 2587 O O . TRP B 1 129 ? 4.864 44.095 32.384 1.00 31.26 128 TRP B O 1
ATOM 2598 N N . ARG B 1 130 ? 6.430 45.440 31.554 1.00 29.32 129 ARG B N 1
ATOM 2599 C CA . ARG B 1 130 ? 6.028 46.627 32.299 1.00 29.85 129 ARG B CA 1
ATOM 2600 C C . ARG B 1 130 ? 4.831 47.343 31.610 1.00 28.90 129 ARG B C 1
ATOM 2601 O O . ARG B 1 130 ? 4.228 48.266 32.179 1.00 27.73 129 ARG B O 1
ATOM 2606 N N . TYR B 1 131 ? 4.516 46.891 30.396 1.00 29.70 130 TYR B N 1
ATOM 2607 C CA . TYR B 1 131 ? 3.567 47.577 29.537 1.00 30.03 130 TYR B CA 1
ATOM 2608 C C . TYR B 1 131 ? 2.174 47.490 30.147 1.00 33.14 130 TYR B C 1
ATOM 2609 O O . TYR B 1 131 ? 1.381 48.418 29.978 1.00 31.34 130 TYR B O 1
ATOM 2618 N N . GLY B 1 132 ? 1.889 46.408 30.885 1.00 31.45 131 GLY B N 1
ATOM 2619 C CA . GLY B 1 132 ? 0.566 46.234 31.497 1.00 30.88 131 GLY B CA 1
ATOM 2620 C C . GLY B 1 132 ? 0.432 44.916 32.230 1.00 32.03 131 GLY B C 1
ATOM 2621 O O . GLY B 1 132 ? 1.416 44.244 32.495 1.00 30.55 131 GLY B O 1
ATOM 2622 N N . GLN B 1 133 ? -0.803 44.537 32.545 1.00 30.61 132 GLN B N 1
ATOM 2623 C CA . GLN B 1 133 ? -1.043 43.315 33.299 1.00 28.42 132 GLN B CA 1
ATOM 2624 C C . GLN B 1 133 ? -0.815 42.083 32.405 1.00 25.93 132 GLN B C 1
ATOM 2625 O O . GLN B 1 133 ? -1.334 42.012 31.282 1.00 29.00 132 GLN B O 1
ATOM 2631 N N . PHE B 1 134 ? -0.044 41.127 32.930 1.00 25.78 133 PHE B N 1
ATOM 2632 C CA . PHE B 1 134 ? 0.074 39.824 32.343 1.00 25.74 133 PHE B CA 1
ATOM 2633 C C . PHE B 1 134 ? -0.507 38.745 33.259 1.00 26.02 133 PHE B C 1
ATOM 2634 O O . PHE B 1 134 ? -0.492 38.869 34.500 1.00 29.43 133 PHE B O 1
ATOM 2642 N N . TYR B 1 135 ? -1.046 37.722 32.601 1.00 24.96 134 TYR B N 1
ATOM 2643 C CA . TYR B 1 135 ? -1.521 36.509 33.283 1.00 23.75 134 TYR B CA 1
ATOM 2644 C C . TYR B 1 135 ? -0.789 35.283 32.717 1.00 23.97 134 TYR B C 1
ATOM 2645 O O . TYR B 1 135 ? -0.382 35.281 31.545 1.00 26.05 134 TYR B O 1
ATOM 2654 N N . GLY B 1 136 ? -0.686 34.232 33.535 1.00 22.97 135 GLY B N 1
ATOM 2655 C CA . GLY B 1 136 ? -0.007 32.986 33.170 1.00 24.72 135 GLY B CA 1
ATOM 2656 C C . GLY B 1 136 ? -0.718 31.737 33.677 1.00 25.70 135 GLY B C 1
ATOM 2657 O O . GLY B 1 136 ? -1.617 31.823 34.502 1.00 24.50 135 GLY B O 1
ATOM 2658 N N . VAL B 1 137 ? -0.334 30.602 33.111 1.00 25.57 136 VAL B N 1
ATOM 2659 C CA . VAL B 1 137 ? -0.722 29.272 33.556 1.00 26.44 136 VAL B CA 1
ATOM 2660 C C . VAL B 1 137 ? 0.591 28.529 33.785 1.00 25.04 136 VAL B C 1
ATOM 2661 O O . VAL B 1 137 ? 1.488 28.517 32.926 1.00 26.60 136 VAL B O 1
ATOM 2665 N N . ARG B 1 138 ? 0.707 27.927 34.952 1.00 24.66 137 ARG B N 1
ATOM 2666 C CA . ARG B 1 138 ? 1.878 27.090 35.275 1.00 26.73 137 ARG B CA 1
ATOM 2667 C C . ARG B 1 138 ? 1.534 25.604 35.152 1.00 27.82 137 ARG B C 1
ATOM 2668 O O . ARG B 1 138 ? 0.444 25.153 35.573 1.00 28.00 137 ARG B O 1
ATOM 2676 N N . ILE B 1 139 ? 2.455 24.859 34.542 1.00 28.84 138 ILE B N 1
ATOM 2677 C CA . ILE B 1 139 ? 2.358 23.416 34.445 1.00 28.20 138 ILE B CA 1
ATOM 2678 C C . ILE B 1 139 ? 3.702 22.864 34.901 1.00 29.23 138 ILE B C 1
ATOM 2679 O O . ILE B 1 139 ? 4.766 23.332 34.480 1.00 29.32 138 ILE B O 1
ATOM 2684 N N . ASP B 1 140 ? 3.682 21.876 35.796 1.00 29.18 139 ASP B N 1
ATOM 2685 C CA . ASP B 1 140 ? 4.917 21.292 36.300 1.00 31.85 139 ASP B CA 1
ATOM 2686 C C . ASP B 1 140 ? 5.866 22.357 36.881 1.00 28.74 139 ASP B C 1
ATOM 2687 O O . ASP B 1 140 ? 7.088 22.246 36.755 1.00 24.33 139 ASP B O 1
ATOM 2692 N N . GLY B 1 141 ? 5.303 23.405 37.486 1.00 27.91 140 GLY B N 1
ATOM 2693 C CA . GLY B 1 141 ? 6.108 24.456 38.083 1.00 29.25 140 GLY B CA 1
ATOM 2694 C C . GLY B 1 141 ? 6.649 25.494 37.119 1.00 29.57 140 GLY B C 1
ATOM 2695 O O . GLY B 1 141 ? 7.271 26.442 37.543 1.00 30.87 140 GLY B O 1
ATOM 2696 N N . ARG B 1 142 ? 6.428 25.283 35.827 1.00 28.19 141 ARG B N 1
ATOM 2697 C CA . ARG B 1 142 ? 6.958 26.129 34.751 1.00 30.38 141 ARG B CA 1
ATOM 2698 C C . ARG B 1 142 ? 5.825 27.006 34.221 1.00 24.86 141 ARG B C 1
ATOM 2699 O O . ARG B 1 142 ? 4.680 26.606 34.253 1.00 27.28 141 ARG B O 1
ATOM 2707 N N . LEU B 1 143 ? 6.165 28.186 33.729 1.00 24.95 142 LEU B N 1
ATOM 2708 C CA . LEU B 1 143 ? 5.226 29.053 33.028 1.00 25.46 142 LEU B CA 1
ATOM 2709 C C . LEU B 1 143 ? 4.968 28.443 31.630 1.00 26.69 142 LEU B C 1
ATOM 2710 O O . LEU B 1 143 ? 5.858 28.483 30.774 1.00 28.74 142 LEU B O 1
ATOM 2715 N N . ALA B 1 144 ? 3.772 27.905 31.421 1.00 26.26 143 ALA B N 1
ATOM 2716 C CA . ALA B 1 144 ? 3.423 27.194 30.202 1.00 24.86 143 ALA B CA 1
ATOM 2717 C C . ALA B 1 144 ? 2.979 28.150 29.077 1.00 22.27 143 ALA B C 1
ATOM 2718 O O . ALA B 1 144 ? 3.175 27.879 27.885 1.00 24.32 143 ALA B O 1
ATOM 2720 N N . ALA B 1 145 ? 2.317 29.212 29.490 1.00 23.17 144 ALA B N 1
ATOM 2721 C CA . ALA B 1 145 ? 1.639 30.172 28.596 1.00 23.74 144 ALA B CA 1
ATOM 2722 C C . ALA B 1 145 ? 1.373 31.470 29.332 1.00 24.99 144 ALA B C 1
ATOM 2723 O O . ALA B 1 145 ? 1.246 31.473 30.608 1.00 21.71 144 ALA B O 1
ATOM 2733 N N . ALA B 1 147 ? -0.432 35.771 28.591 1.00 25.58 146 ALA B N 1
ATOM 2734 C CA . ALA B 1 147 ? -1.097 36.781 27.766 1.00 27.04 146 ALA B CA 1
ATOM 2735 C C . ALA B 1 147 ? -1.161 38.053 28.572 1.00 27.09 146 ALA B C 1
ATOM 2736 O O . ALA B 1 147 ? -1.229 38.036 29.860 1.00 24.89 146 ALA B O 1
ATOM 2738 N N . GLY B 1 148 ? -1.197 39.174 27.873 1.00 25.42 147 GLY B N 1
ATOM 2739 C CA . GLY B 1 148 ? -1.209 40.454 28.595 1.00 27.95 147 GLY B CA 1
ATOM 2740 C C . GLY B 1 148 ? -1.685 41.614 27.759 1.00 27.22 147 GLY B C 1
ATOM 2741 O O . GLY B 1 148 ? -2.400 41.424 26.783 1.00 26.65 147 GLY B O 1
ATOM 2742 N N . GLU B 1 149 ? -1.216 42.788 28.134 1.00 26.90 148 GLU B N 1
ATOM 2743 C CA . GLU B 1 149 ? -1.741 44.066 27.668 1.00 31.71 148 GLU B CA 1
ATOM 2744 C C . GLU B 1 149 ? -0.583 44.851 27.105 1.00 30.01 148 GLU B C 1
ATOM 2745 O O . GLU B 1 149 ? 0.547 44.743 27.609 1.00 30.61 148 GLU B O 1
ATOM 2751 N N . ARG B 1 150 ? -0.865 45.662 26.101 1.00 27.11 149 ARG B N 1
ATOM 2752 C CA . ARG B 1 150 ? 0.165 46.497 25.523 1.00 25.44 149 ARG B CA 1
ATOM 2753 C C . ARG B 1 150 ? -0.368 47.941 25.282 1.00 24.61 149 ARG B C 1
ATOM 2754 O O . ARG B 1 150 ? -0.555 48.696 26.249 1.00 24.42 149 ARG B O 1
ATOM 2770 N N . ARG B 1 152 ? -2.419 51.430 24.514 1.00 23.60 151 ARG B N 1
ATOM 2771 C CA . ARG B 1 152 ? -3.696 52.064 24.844 1.00 25.42 151 ARG B CA 1
ATOM 2772 C C . ARG B 1 152 ? -3.827 53.338 24.015 1.00 24.58 151 ARG B C 1
ATOM 2773 O O . ARG B 1 152 ? -3.375 54.420 24.440 1.00 23.74 151 ARG B O 1
ATOM 2781 N N . PRO B 1 153 ? -4.399 53.215 22.799 1.00 25.48 152 PRO B N 1
ATOM 2782 C CA . PRO B 1 153 ? -4.570 54.368 21.906 1.00 24.61 152 PRO B CA 1
ATOM 2783 C C . PRO B 1 153 ? -5.571 55.438 22.392 1.00 26.60 152 PRO B C 1
ATOM 2784 O O . PRO B 1 153 ? -5.551 56.558 21.880 1.00 28.08 152 PRO B O 1
ATOM 2788 N N . ALA B 1 154 ? -6.410 55.086 23.374 1.00 26.30 153 ALA B N 1
ATOM 2789 C CA . ALA B 1 154 ? -7.341 56.019 24.016 1.00 26.38 153 ALA B CA 1
ATOM 2790 C C . ALA B 1 154 ? -7.636 55.427 25.365 1.00 24.71 153 ALA B C 1
ATOM 2791 O O . ALA B 1 154 ? -7.353 54.243 25.576 1.00 26.37 153 ALA B O 1
ATOM 2793 N N . PRO B 1 155 ? -8.168 56.232 26.292 1.00 25.94 154 PRO B N 1
ATOM 2794 C CA . PRO B 1 155 ? -8.420 55.695 27.635 1.00 27.18 154 PRO B CA 1
ATOM 2795 C C . PRO B 1 155 ? -9.296 54.435 27.698 1.00 26.07 154 PRO B C 1
ATOM 2796 O O . PRO B 1 155 ? -9.055 53.578 28.541 1.00 29.40 154 PRO B O 1
ATOM 2800 N N . ASN B 1 156 ? -10.238 54.298 26.771 1.00 26.62 155 ASN B N 1
ATOM 2801 C CA . ASN B 1 156 ? -11.186 53.167 26.806 1.00 28.46 155 ASN B CA 1
ATOM 2802 C C . ASN B 1 156 ? -10.795 52.032 25.872 1.00 28.95 155 ASN B C 1
ATOM 2803 O O . ASN B 1 156 ? -11.621 51.152 25.548 1.00 29.90 155 ASN B O 1
ATOM 2808 N N . LEU B 1 157 ? -9.568 52.057 25.377 1.00 27.27 156 LEU B N 1
ATOM 2809 C CA . LEU B 1 157 ? -9.090 50.998 24.475 1.00 27.48 156 LEU B CA 1
ATOM 2810 C C . LEU B 1 157 ? -7.803 50.394 25.008 1.00 26.10 156 LEU B C 1
ATOM 2811 O O . LEU B 1 157 ? -6.904 51.118 25.402 1.00 26.44 156 LEU B O 1
ATOM 2816 N N . ALA B 1 158 ? -7.698 49.066 24.952 1.00 26.07 157 ALA B N 1
ATOM 2817 C CA . ALA B 1 158 ? -6.491 48.396 25.389 1.00 25.82 157 ALA B CA 1
ATOM 2818 C C . ALA B 1 158 ? -6.166 47.155 24.543 1.00 24.87 157 ALA B C 1
ATOM 2819 O O . ALA B 1 158 ? -7.041 46.354 24.243 1.00 26.96 157 ALA B O 1
ATOM 2821 N N . GLU B 1 159 ? -4.891 46.989 24.233 1.00 25.51 158 GLU B N 1
ATOM 2822 C CA . GLU B 1 159 ? -4.384 45.960 23.325 1.00 25.17 158 GLU B CA 1
ATOM 2823 C C . GLU B 1 159 ? -4.070 44.643 23.999 1.00 26.61 158 GLU B C 1
ATOM 2824 O O . GLU B 1 159 ? -3.300 44.620 24.958 1.00 25.13 158 GLU B O 1
ATOM 2830 N N . VAL B 1 160 ? -4.684 43.573 23.514 1.00 27.49 159 VAL B N 1
ATOM 2831 C CA . VAL B 1 160 ? -4.331 42.245 23.920 1.00 25.92 159 VAL B CA 1
ATOM 2832 C C . VAL B 1 160 ? -3.042 41.881 23.170 1.00 27.78 159 VAL B C 1
ATOM 2833 O O . VAL B 1 160 ? -2.923 42.044 21.951 1.00 26.05 159 VAL B O 1
ATOM 2837 N N . SER B 1 161 ? -2.050 41.425 23.907 1.00 26.15 160 SER B N 1
ATOM 2838 C CA . SER B 1 161 ? -0.728 41.202 23.298 1.00 29.33 160 SER B CA 1
ATOM 2839 C C . SER B 1 161 ? 0.076 40.178 24.078 1.00 32.10 160 SER B C 1
ATOM 2840 O O . SER B 1 161 ? -0.275 39.831 25.206 1.00 26.15 160 SER B O 1
ATOM 2843 N N . GLY B 1 162 ? 1.166 39.685 23.465 1.00 31.17 161 GLY B N 1
ATOM 2844 C CA . GLY B 1 162 ? 2.090 38.782 24.157 1.00 31.23 161 GLY B CA 1
ATOM 2845 C C . GLY B 1 162 ? 1.409 37.458 24.473 1.00 31.33 161 GLY B C 1
ATOM 2846 O O . GLY B 1 162 ? 1.708 36.834 25.502 1.00 33.50 161 GLY B O 1
ATOM 2847 N N . VAL B 1 163 ? 0.521 37.001 23.585 1.00 30.23 162 VAL B N 1
ATOM 2848 C CA . VAL B 1 163 ? -0.106 35.670 23.766 1.00 32.96 162 VAL B CA 1
ATOM 2849 C C . VAL B 1 163 ? 0.823 34.553 23.315 1.00 32.82 162 VAL B C 1
ATOM 2850 O O . VAL B 1 163 ? 0.987 34.285 22.113 1.00 30.56 162 VAL B O 1
ATOM 2854 N N . CYS B 1 164 ? 1.466 33.914 24.282 1.00 27.46 163 CYS B N 1
ATOM 2855 C CA . CYS B 1 164 ? 2.558 32.996 23.984 1.00 24.79 163 CYS B CA 1
ATOM 2856 C C . CYS B 1 164 ? 2.355 31.685 24.750 1.00 25.65 163 CYS B C 1
ATOM 2857 O O . CYS B 1 164 ? 2.035 31.697 25.920 1.00 24.30 163 CYS B O 1
ATOM 2860 N N . THR B 1 165 ? 2.590 30.558 24.081 1.00 24.40 164 THR B N 1
ATOM 2861 C CA . THR B 1 165 ? 2.545 29.220 24.696 1.00 25.56 164 THR B CA 1
ATOM 2862 C C . THR B 1 165 ? 3.768 28.429 24.264 1.00 23.92 164 THR B C 1
ATOM 2863 O O . THR B 1 165 ? 4.065 28.358 23.064 1.00 25.47 164 THR B O 1
ATOM 2867 N N . TRP B 1 166 ? 4.478 27.779 25.182 1.00 24.26 165 TRP B N 1
ATOM 2868 C CA . TRP B 1 166 ? 5.598 26.919 24.754 1.00 24.75 165 TRP B CA 1
ATOM 2869 C C . TRP B 1 166 ? 5.049 25.811 23.820 1.00 23.08 165 TRP B C 1
ATOM 2870 O O . TRP B 1 166 ? 3.957 25.327 24.060 1.00 23.40 165 TRP B O 1
ATOM 2881 N N . PRO B 1 167 ? 5.796 25.398 22.763 1.00 24.89 166 PRO B N 1
ATOM 2882 C CA . PRO B 1 167 ? 5.206 24.359 21.861 1.00 25.25 166 PRO B CA 1
ATOM 2883 C C . PRO B 1 167 ? 4.696 23.106 22.571 1.00 24.61 166 PRO B C 1
ATOM 2884 O O . PRO B 1 167 ? 3.603 22.587 22.272 1.00 26.55 166 PRO B O 1
ATOM 2888 N N . GLU B 1 168 ? 5.473 22.606 23.523 1.00 23.59 167 GLU B N 1
ATOM 2889 C CA . GLU B 1 168 ? 5.089 21.402 24.246 1.00 25.51 167 GLU B CA 1
ATOM 2890 C C . GLU B 1 168 ? 3.767 21.555 25.035 1.00 24.91 167 GLU B C 1
ATOM 2891 O O . GLU B 1 168 ? 3.154 20.559 25.404 1.00 27.27 167 GLU B O 1
ATOM 2897 N N . TYR B 1 169 ? 3.300 22.774 25.232 1.00 25.77 168 TYR B N 1
ATOM 2898 C CA . TYR B 1 169 ? 2.028 22.992 25.930 1.00 24.08 168 TYR B CA 1
ATOM 2899 C C . TYR B 1 169 ? 0.887 23.482 25.044 1.00 25.78 168 TYR B C 1
ATOM 2900 O O . TYR B 1 169 ? -0.176 23.799 25.574 1.00 25.67 168 TYR B O 1
ATOM 2909 N N . ARG B 1 170 ? 1.104 23.507 23.725 1.00 24.29 169 ARG B N 1
ATOM 2910 C CA . ARG B 1 170 ? 0.097 23.953 22.780 1.00 24.08 169 ARG B CA 1
ATOM 2911 C C . ARG B 1 170 ? -0.977 22.880 22.598 1.00 27.08 169 ARG B C 1
ATOM 2912 O O . ARG B 1 170 ? -0.762 21.702 22.871 1.00 27.74 169 ARG B O 1
ATOM 2920 N N . GLY B 1 171 ? -2.148 23.298 22.145 1.00 30.12 170 GLY B N 1
ATOM 2921 C CA . GLY B 1 171 ? -3.259 22.376 21.914 1.00 30.43 170 GLY B CA 1
ATOM 2922 C C . GLY B 1 171 ? -3.988 21.982 23.172 1.00 30.25 170 GLY B C 1
ATOM 2923 O O . GLY B 1 171 ? -4.730 20.992 23.174 1.00 31.58 170 GLY B O 1
ATOM 2924 N N . ARG B 1 172 ? -3.786 22.713 24.258 1.00 26.53 171 ARG B N 1
ATOM 2925 C CA . ARG B 1 172 ? -4.463 22.397 25.524 1.00 27.09 171 ARG B CA 1
ATOM 2926 C C . ARG B 1 172 ? -5.515 23.430 25.928 1.00 28.23 171 ARG B C 1
ATOM 2927 O O . ARG B 1 172 ? -6.069 23.335 27.027 1.00 30.22 171 ARG B O 1
ATOM 2935 N N . GLY B 1 173 ? -5.730 24.450 25.106 1.00 25.56 172 GLY B N 1
ATOM 2936 C CA . GLY B 1 173 ? -6.702 25.499 25.403 1.00 24.63 172 GLY B CA 1
ATOM 2937 C C . GLY B 1 173 ? -6.206 26.661 26.285 1.00 26.19 172 GLY B C 1
ATOM 2938 O O . GLY B 1 173 ? -7.006 27.460 26.774 1.00 25.91 172 GLY B O 1
ATOM 2939 N N . LEU B 1 174 ? -4.902 26.763 26.473 1.00 23.45 173 LEU B N 1
ATOM 2940 C CA . LEU B 1 174 ? -4.352 27.735 27.426 1.00 26.54 173 LEU B CA 1
ATOM 2941 C C . LEU B 1 174 ? -4.518 29.162 26.918 1.00 24.05 173 LEU B C 1
ATOM 2942 O O . LEU B 1 174 ? -4.908 30.064 27.666 1.00 26.10 173 LEU B O 1
ATOM 2947 N N . ALA B 1 175 ? -4.173 29.375 25.655 1.00 25.31 174 ALA B N 1
ATOM 2948 C CA . ALA B 1 175 ? -4.284 30.687 25.042 1.00 27.93 174 ALA B CA 1
ATOM 2949 C C . ALA B 1 175 ? -5.691 31.240 25.186 1.00 26.26 174 ALA B C 1
ATOM 2950 O O . ALA B 1 175 ? -5.845 32.400 25.573 1.00 26.60 174 ALA B O 1
ATOM 2952 N N . ALA B 1 176 ? -6.710 30.431 24.884 1.00 26.41 175 ALA B N 1
ATOM 2953 C CA . ALA B 1 176 ? -8.095 30.874 24.995 1.00 24.48 175 ALA B CA 1
ATOM 2954 C C . ALA B 1 176 ? -8.415 31.279 26.437 1.00 24.26 175 ALA B C 1
ATOM 2955 O O . ALA B 1 176 ? -9.058 32.295 26.686 1.00 25.76 175 ALA B O 1
ATOM 2957 N N . ARG B 1 177 ? -7.982 30.492 27.408 1.00 25.28 176 ARG B N 1
ATOM 2958 C CA . ARG B 1 177 ? -8.279 30.828 28.766 1.00 25.87 176 ARG B CA 1
ATOM 2959 C C . ARG B 1 177 ? -7.639 32.161 29.150 1.00 25.35 176 ARG B C 1
ATOM 2960 O O . ARG B 1 177 ? -8.257 33.024 29.797 1.00 24.81 176 ARG B O 1
ATOM 2968 N N . LEU B 1 178 ? -6.362 32.297 28.779 1.00 26.06 177 LEU B N 1
ATOM 2969 C CA . LEU B 1 178 ? -5.586 33.486 29.085 1.00 26.22 177 LEU B CA 1
ATOM 2970 C C . LEU B 1 178 ? -6.188 34.721 28.444 1.00 27.57 177 LEU B C 1
ATOM 2971 O O . LEU B 1 178 ? -6.334 35.725 29.101 1.00 26.90 177 LEU B O 1
ATOM 2976 N N . ILE B 1 179 ? -6.579 34.627 27.183 1.00 25.99 178 ILE B N 1
ATOM 2977 C CA . ILE B 1 179 ? -7.212 35.765 26.515 1.00 24.95 178 ILE B CA 1
ATOM 2978 C C . ILE B 1 179 ? -8.517 36.169 27.223 1.00 24.45 178 ILE B C 1
ATOM 2979 O O . ILE B 1 179 ? -8.774 37.360 27.429 1.00 25.63 178 ILE B O 1
ATOM 2984 N N . ARG B 1 180 ? -9.334 35.193 27.611 1.00 27.76 179 ARG B N 1
ATOM 2985 C CA . ARG B 1 180 ? -10.576 35.458 28.305 1.00 22.95 179 ARG B CA 1
ATOM 2986 C C . ARG B 1 180 ? -10.311 36.174 29.606 1.00 24.44 179 ARG B C 1
ATOM 2987 O O . ARG B 1 180 ? -11.094 37.057 29.983 1.00 25.69 179 ARG B O 1
ATOM 2995 N N . LYS B 1 181 ? -9.215 35.843 30.294 1.00 25.60 180 LYS B N 1
ATOM 2996 C CA . LYS B 1 181 ? -8.902 36.536 31.555 1.00 26.32 180 LYS B CA 1
ATOM 2997 C C . LYS B 1 181 ? -8.454 37.977 31.323 1.00 24.96 180 LYS B C 1
ATOM 2998 O O . LYS B 1 181 ? -8.881 38.911 32.027 1.00 26.07 180 LYS B O 1
ATOM 3004 N N . VAL B 1 182 ? -7.579 38.156 30.345 1.00 24.14 181 VAL B N 1
ATOM 3005 C CA . VAL B 1 182 ? -7.158 39.502 29.966 1.00 25.01 181 VAL B CA 1
ATOM 3006 C C . VAL B 1 182 ? -8.346 40.407 29.648 1.00 26.44 181 VAL B C 1
ATOM 3007 O O . VAL B 1 182 ? -8.462 41.498 30.216 1.00 25.80 181 VAL B O 1
ATOM 3011 N N . ILE B 1 183 ? -9.224 39.964 28.752 1.00 24.09 182 ILE B N 1
ATOM 3012 C CA . ILE B 1 183 ? -10.303 40.825 28.314 1.00 24.69 182 ILE B CA 1
ATOM 3013 C C . ILE B 1 183 ? -11.318 41.043 29.422 1.00 25.43 182 ILE B C 1
ATOM 3014 O O . ILE B 1 183 ? -11.885 42.109 29.490 1.00 26.38 182 ILE B O 1
ATOM 3019 N N . ALA B 1 184 ? -11.534 40.059 30.314 1.00 25.07 183 ALA B N 1
ATOM 3020 C CA . ALA B 1 184 ? -12.389 40.280 31.475 1.00 26.05 183 ALA B CA 1
ATOM 3021 C C . ALA B 1 184 ? -11.809 41.443 32.291 1.00 25.22 183 ALA B C 1
ATOM 3022 O O . ALA B 1 184 ? -12.528 42.301 32.774 1.00 26.33 183 ALA B O 1
ATOM 3024 N N . GLY B 1 185 ? -10.495 41.433 32.449 1.00 24.64 184 GLY B N 1
ATOM 3025 C CA . GLY B 1 185 ? -9.782 42.450 33.221 1.00 27.95 184 GLY B CA 1
ATOM 3026 C C . GLY B 1 185 ? -9.894 43.819 32.631 1.00 25.58 184 GLY B C 1
ATOM 3027 O O . GLY B 1 185 ? -10.121 44.779 33.325 1.00 25.21 184 GLY B O 1
ATOM 3036 N N . ALA B 1 187 ? -12.432 44.747 30.625 1.00 26.85 186 ALA B N 1
ATOM 3037 C CA . ALA B 1 187 ? -13.846 45.068 30.722 1.00 26.80 186 ALA B CA 1
ATOM 3038 C C . ALA B 1 187 ? -14.200 45.538 32.145 1.00 24.00 186 ALA B C 1
ATOM 3039 O O . ALA B 1 187 ? -15.044 46.413 32.307 1.00 23.49 186 ALA B O 1
ATOM 3041 N N . ALA B 1 188 ? -13.527 45.002 33.144 1.00 27.87 187 ALA B N 1
ATOM 3042 C CA . ALA B 1 188 ? -13.749 45.403 34.537 1.00 27.23 187 ALA B CA 1
ATOM 3043 C C . ALA B 1 188 ? -13.221 46.809 34.835 1.00 26.38 187 ALA B C 1
ATOM 3044 O O . ALA B 1 188 ? -13.604 47.403 35.818 1.00 26.56 187 ALA B O 1
ATOM 3046 N N . ARG B 1 189 ? -12.381 47.342 33.940 1.00 26.64 188 ARG B N 1
ATOM 3047 C CA . ARG B 1 189 ? -11.928 48.723 33.969 1.00 27.18 188 ARG B CA 1
ATOM 3048 C C . ARG B 1 189 ? -12.670 49.579 32.972 1.00 28.85 188 ARG B C 1
ATOM 3049 O O .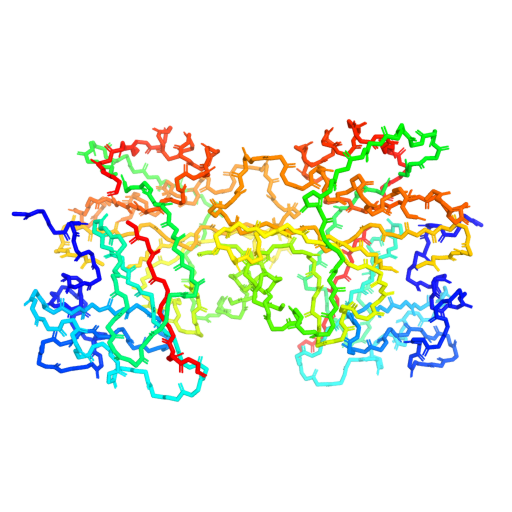 ARG B 1 189 ? -12.346 50.747 32.810 1.00 33.10 188 ARG B O 1
ATOM 3057 N N . GLY B 1 190 ? -13.662 49.002 32.303 1.00 28.11 189 GLY B N 1
ATOM 3058 C CA . GLY B 1 190 ? -14.459 49.704 31.323 1.00 24.84 189 GLY B CA 1
ATOM 3059 C C . GLY B 1 190 ? -13.777 49.936 29.993 1.00 26.81 189 GLY B C 1
ATOM 3060 O O . GLY B 1 190 ? -14.169 50.815 29.243 1.00 26.88 189 GLY B O 1
ATOM 3061 N N . GLU B 1 191 ? -12.776 49.125 29.686 1.00 25.57 190 GLU B N 1
ATOM 3062 C CA . GLU B 1 191 ? -12.031 49.240 28.449 1.00 26.03 190 GLU B CA 1
ATOM 3063 C C . GLU B 1 191 ? -12.511 48.240 27.413 1.00 27.43 190 GLU B C 1
ATOM 3064 O O . GLU B 1 191 ? -12.979 47.144 27.734 1.00 29.11 190 GLU B O 1
ATOM 3070 N N . VAL B 1 192 ? -12.344 48.620 26.154 1.00 25.59 191 VAL B N 1
ATOM 3071 C CA . VAL B 1 192 ? -12.708 47.811 25.024 1.00 25.00 191 VAL B CA 1
ATOM 3072 C C . VAL B 1 192 ? -11.421 47.176 24.508 1.00 23.85 191 VAL B C 1
ATOM 3073 O O . VAL B 1 192 ? -10.497 47.894 24.126 1.00 26.19 191 VAL B O 1
ATOM 3077 N N . PRO B 1 193 ? -11.337 45.833 24.526 1.00 25.35 192 PRO B N 1
ATOM 3078 C CA . PRO B 1 193 ? -10.148 45.179 23.966 1.00 25.08 192 PRO B CA 1
ATOM 3079 C C . PRO B 1 193 ? -10.000 45.321 22.443 1.00 23.03 192 PRO B C 1
ATOM 3080 O O . PRO B 1 193 ? -10.976 45.290 21.711 1.00 23.79 192 PRO B O 1
ATOM 3084 N N . TYR B 1 194 ? -8.769 45.415 21.972 1.00 24.80 193 TYR B N 1
ATOM 3085 C CA . TYR B 1 194 ? -8.499 45.295 20.566 1.00 24.88 193 TYR B CA 1
ATOM 3086 C C . TYR B 1 194 ? -7.194 44.533 20.417 1.00 24.46 193 TYR B C 1
ATOM 3087 O O . TYR B 1 194 ? -6.490 44.262 21.421 1.00 24.27 193 TYR B O 1
ATOM 3096 N N . LEU B 1 195 ? -6.918 44.120 19.189 1.00 23.31 194 LEU B N 1
ATOM 3097 C CA . LEU B 1 195 ? -5.652 43.468 18.900 1.00 24.63 194 LEU B CA 1
ATOM 3098 C C . LEU B 1 195 ? -5.284 43.550 17.401 1.00 25.03 194 LEU B C 1
ATOM 3099 O O . LEU B 1 195 ? -6.105 43.891 16.566 1.00 24.14 194 LEU B O 1
ATOM 3104 N N . HIS B 1 196 ? -4.037 43.204 17.088 1.00 23.97 195 HIS B N 1
ATOM 3105 C CA . HIS B 1 196 ? -3.610 42.939 15.713 1.00 27.47 195 HIS B CA 1
ATOM 3106 C C . HIS B 1 196 ? -3.173 41.495 15.588 1.00 26.60 195 HIS B C 1
ATOM 3107 O O . HIS B 1 196 ? -2.435 41.001 16.433 1.00 28.54 195 HIS B O 1
ATOM 3114 N N . SER B 1 197 ? -3.578 40.861 14.484 1.00 26.96 196 SER B N 1
ATOM 3115 C CA . SER B 1 197 ? -3.059 39.586 14.110 1.00 25.09 196 SER B CA 1
ATOM 3116 C C . SER B 1 197 ? -2.387 39.818 12.778 1.00 27.61 196 SER B C 1
ATOM 3117 O O . SER B 1 197 ? -2.825 40.676 12.029 1.00 25.34 196 SER B O 1
ATOM 3120 N N . TYR B 1 198 ? -1.342 39.054 12.492 1.00 28.38 197 TYR B N 1
ATOM 3121 C CA . TYR B 1 198 ? -0.893 38.929 11.121 1.00 27.15 197 TYR B CA 1
ATOM 3122 C C . TYR B 1 198 ? -2.069 38.447 10.309 1.00 28.31 197 TYR B C 1
ATOM 3123 O O . TYR B 1 198 ? -2.797 37.521 10.734 1.00 28.83 197 TYR B O 1
ATOM 3132 N N . ALA B 1 199 ? -2.275 39.076 9.150 1.00 28.58 198 ALA B N 1
ATOM 3133 C CA . ALA B 1 199 ? -3.420 38.714 8.292 1.00 28.36 198 ALA B CA 1
ATOM 3134 C C . ALA B 1 199 ? -3.398 37.248 7.858 1.00 30.56 198 ALA B C 1
ATOM 3135 O O . ALA B 1 199 ? -4.454 36.659 7.577 1.00 27.49 198 ALA B O 1
ATOM 3137 N N . SER B 1 200 ? -2.194 36.677 7.774 1.00 32.01 199 SER B N 1
ATOM 3138 C CA . SER B 1 200 ? -1.998 35.274 7.406 1.00 32.79 199 SER B CA 1
ATOM 3139 C C . SER B 1 200 ? -2.341 34.271 8.512 1.00 31.88 199 SER B C 1
ATOM 3140 O O . SER B 1 200 ? -2.405 33.074 8.251 1.00 32.74 199 SER B O 1
ATOM 3143 N N . ASN B 1 201 ? -2.529 34.725 9.743 1.00 30.78 200 ASN B N 1
ATOM 3144 C CA . ASN B 1 201 ? -2.689 33.812 10.859 1.00 31.34 200 ASN B CA 1
ATOM 3145 C C . ASN B 1 201 ? -4.142 33.399 11.045 1.00 33.15 200 ASN B C 1
ATOM 3146 O O . ASN B 1 201 ? -4.815 33.817 11.987 1.00 29.06 200 ASN B O 1
ATOM 3151 N N . ALA B 1 202 ? -4.620 32.591 10.098 1.00 32.40 201 ALA B N 1
ATOM 3152 C CA . ALA B 1 202 ? -6.015 32.165 10.061 1.00 32.45 201 ALA B CA 1
ATOM 3153 C C . ALA B 1 202 ? -6.503 31.548 11.373 1.00 30.69 201 ALA B C 1
ATOM 3154 O O . ALA B 1 202 ? -7.611 31.846 11.810 1.00 31.61 201 ALA B O 1
ATOM 3156 N N . SER B 1 203 ? -5.666 30.730 12.011 1.00 32.09 202 SER B N 1
ATOM 3157 C CA . SER B 1 203 ? -6.014 30.048 13.233 1.00 32.78 202 SER B CA 1
ATOM 3158 C C . SER B 1 203 ? -6.223 31.022 14.390 1.00 30.43 202 SER B C 1
ATOM 3159 O O . SER B 1 203 ? -7.200 30.917 15.139 1.00 29.73 202 SER B O 1
ATOM 3162 N N . ALA B 1 204 ? -5.340 31.995 14.525 1.00 29.32 203 ALA B N 1
ATOM 3163 C CA . ALA B 1 204 ? -5.503 32.973 15.595 1.00 27.77 203 ALA B CA 1
ATOM 3164 C C . ALA B 1 204 ? -6.784 33.816 15.392 1.00 28.79 203 ALA B C 1
ATOM 3165 O O . ALA B 1 204 ? -7.513 34.124 16.349 1.00 29.27 203 ALA B O 1
ATOM 3167 N N . ILE B 1 205 ? -7.003 34.235 14.160 1.00 27.45 204 ILE B N 1
ATOM 3168 C CA . ILE B 1 205 ? -8.153 35.057 13.816 1.00 27.34 204 ILE B CA 1
ATOM 3169 C C . ILE B 1 205 ? -9.432 34.300 14.139 1.00 27.88 204 ILE B C 1
ATOM 3170 O O . ILE B 1 205 ? -10.311 34.844 14.774 1.00 29.36 204 ILE B O 1
ATOM 3175 N N . ARG B 1 206 ? -9.496 33.030 13.759 1.00 29.22 205 ARG B N 1
ATOM 3176 C CA . ARG B 1 206 ? -10.650 32.186 14.127 1.00 26.57 205 ARG B CA 1
ATOM 3177 C C . ARG B 1 206 ? -10.846 32.116 15.663 1.00 27.57 205 ARG B C 1
ATOM 3178 O O . ARG B 1 206 ? -11.976 32.145 16.161 1.00 25.65 205 ARG B O 1
ATOM 3186 N N . LEU B 1 207 ? -9.748 32.032 16.412 1.00 27.09 206 LEU B N 1
ATOM 3187 C CA . LEU B 1 207 ? -9.845 31.966 17.880 1.00 28.76 206 LEU B CA 1
ATOM 3188 C C . LEU B 1 207 ? -10.365 33.285 18.411 1.00 26.34 206 LEU B C 1
ATOM 3189 O O . LEU B 1 207 ? -11.288 33.315 19.204 1.00 24.93 206 LEU B O 1
ATOM 3194 N N . TYR B 1 208 ? -9.778 34.396 17.983 1.00 28.21 207 TYR B N 1
ATOM 3195 C CA . TYR B 1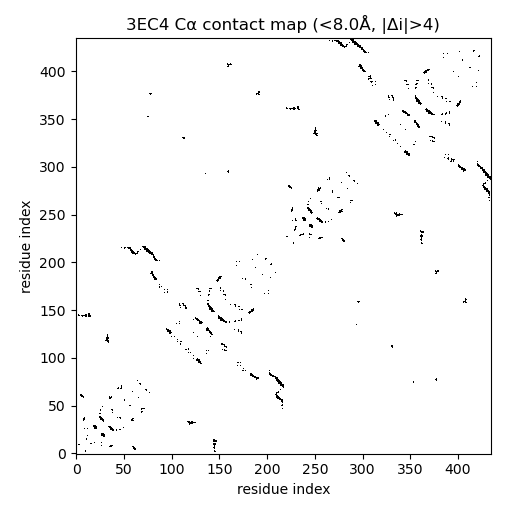 208 ? -10.249 35.699 18.500 1.00 24.90 207 TYR B CA 1
ATOM 3196 C C . TYR B 1 208 ? -11.723 35.961 18.146 1.00 26.18 207 TYR B C 1
ATOM 3197 O O . TYR B 1 208 ? -12.472 36.456 18.995 1.00 26.00 207 TYR B O 1
ATOM 3206 N N . GLU B 1 209 ? -12.140 35.629 16.928 1.00 25.10 208 GLU B N 1
ATOM 3207 C CA . GLU B 1 209 ? -13.584 35.660 16.575 1.00 23.90 208 GLU B CA 1
ATOM 3208 C C . GLU B 1 209 ? -14.449 34.878 17.574 1.00 24.28 208 GLU B C 1
ATOM 3209 O O . GLU B 1 209 ? -15.499 35.340 17.969 1.00 24.06 208 GLU B O 1
ATOM 3215 N N . SER B 1 210 ? -13.989 33.700 17.994 1.00 24.08 209 SER B N 1
ATOM 3216 C CA A SER B 1 210 ? -14.785 32.878 18.893 0.50 24.37 209 SER B CA 1
ATOM 3217 C CA B SER B 1 210 ? -14.722 32.837 18.928 0.50 24.42 209 SER B CA 1
ATOM 3218 C C . SER B 1 210 ? -14.859 33.483 20.290 1.00 25.78 209 SER B C 1
ATOM 3219 O O . SER B 1 210 ? -15.828 33.238 21.025 1.00 27.32 209 SER B O 1
ATOM 3224 N N . LEU B 1 211 ? -13.858 34.270 20.628 1.00 26.19 210 LEU B N 1
ATOM 3225 C CA . LEU B 1 211 ? -13.826 34.978 21.897 1.00 27.58 210 LEU B CA 1
ATOM 3226 C C . LEU B 1 211 ? -14.419 36.397 21.882 1.00 28.33 210 LEU B C 1
ATOM 3227 O O . LEU B 1 211 ? -14.322 37.115 22.874 1.00 33.77 210 LEU B O 1
ATOM 3232 N N . GLY B 1 212 ? -15.049 36.782 20.783 1.00 25.93 211 GLY B N 1
ATOM 3233 C CA . GLY B 1 212 ? -15.857 37.989 20.671 1.00 26.14 211 GLY B CA 1
ATOM 3234 C C . GLY B 1 212 ? -15.215 39.125 19.904 1.00 27.14 211 GLY B C 1
ATOM 3235 O O . GLY B 1 212 ? -15.762 40.225 19.865 1.00 29.76 211 GLY B O 1
ATOM 3236 N N . PHE B 1 213 ? -14.045 38.900 19.314 1.00 26.20 212 PHE B N 1
ATOM 3237 C CA . PHE B 1 213 ? -13.418 39.903 18.465 1.00 25.56 212 PHE B CA 1
ATOM 3238 C C . PHE B 1 213 ? -14.042 39.900 17.061 1.00 28.01 212 PHE B C 1
ATOM 3239 O O . PHE B 1 213 ? -14.450 38.882 16.543 1.00 28.50 212 PHE B O 1
ATOM 3247 N N . ARG B 1 214 ? -14.137 41.064 16.470 1.00 26.11 213 ARG B N 1
ATOM 3248 C CA . ARG B 1 214 ? -14.579 41.163 15.096 1.00 26.80 213 ARG B CA 1
ATOM 3249 C C . ARG B 1 214 ? -13.532 41.921 14.301 1.00 28.18 213 ARG B C 1
ATOM 3250 O O . ARG B 1 214 ? -12.789 42.717 14.852 1.00 28.66 213 ARG B O 1
ATOM 3258 N N . ALA B 1 215 ? -13.487 41.664 13.011 1.00 25.81 214 ALA B N 1
ATOM 3259 C CA . ALA B 1 215 ? -12.554 42.356 12.134 1.00 27.20 214 ALA B CA 1
ATOM 3260 C C . ALA B 1 215 ? -12.944 43.823 12.088 1.00 27.58 214 ALA B C 1
ATOM 3261 O O . ALA B 1 215 ? -14.112 44.159 11.842 1.00 27.31 214 ALA B O 1
ATOM 3263 N N . ARG B 1 216 ? -11.992 44.722 12.362 1.00 27.97 215 ARG B N 1
ATOM 3264 C CA . ARG B 1 216 ? -12.273 46.147 12.284 1.00 28.16 215 ARG B CA 1
ATOM 3265 C C . ARG B 1 216 ? -11.776 46.727 10.985 1.00 29.08 215 ARG B C 1
ATOM 3266 O O . ARG B 1 216 ? -12.526 47.377 10.236 1.00 27.84 215 ARG B O 1
ATOM 3274 N N . ARG B 1 217 ? -10.487 46.524 10.727 1.00 29.27 216 ARG B N 1
ATOM 3275 C CA . ARG B 1 217 ? -9.868 47.006 9.516 1.00 29.85 216 ARG B CA 1
ATOM 3276 C C . ARG B 1 217 ? -8.516 46.317 9.286 1.00 28.75 216 ARG B C 1
ATOM 3277 O O . ARG B 1 217 ? -7.916 45.725 10.191 1.00 29.37 216 ARG B O 1
ATOM 3285 N N . ALA B 1 218 ? -8.052 46.424 8.065 1.00 28.80 217 ALA B N 1
ATOM 3286 C CA . ALA B 1 218 ? -6.719 46.031 7.692 1.00 28.30 217 ALA B CA 1
ATOM 3287 C C . ALA B 1 218 ? -5.747 47.095 8.150 1.00 28.03 217 ALA B C 1
ATOM 3288 O O . ALA B 1 218 ? -6.057 48.281 8.109 1.00 28.18 217 ALA B O 1
ATOM 3298 N N . THR B 1 220 ? -1.128 47.848 8.453 1.00 24.83 219 THR B N 1
ATOM 3299 C CA . THR B 1 220 ? 0.172 47.346 8.041 1.00 24.14 219 THR B CA 1
ATOM 3300 C C . THR B 1 220 ? 1.245 47.664 9.069 1.00 27.66 219 THR B C 1
ATOM 3301 O O . THR B 1 220 ? 1.291 48.788 9.602 1.00 27.48 219 THR B O 1
ATOM 3305 N N . ALA B 1 221 ? 2.075 46.670 9.372 1.00 26.24 220 ALA B N 1
ATOM 3306 C CA . ALA B 1 221 ? 3.290 46.894 10.128 1.00 25.35 220 ALA B CA 1
ATOM 3307 C C . ALA B 1 221 ? 4.472 47.004 9.155 1.00 26.75 220 ALA B C 1
ATOM 3308 O O . ALA B 1 221 ? 4.681 46.114 8.305 1.00 27.42 220 ALA B O 1
ATOM 3310 N N . THR B 1 222 ? 5.200 48.118 9.251 1.00 23.81 221 THR B N 1
ATOM 3311 C CA . THR B 1 222 ? 6.402 48.396 8.465 1.00 23.43 221 THR B CA 1
ATOM 3312 C C . THR B 1 222 ? 7.606 48.464 9.404 1.00 24.54 221 THR B C 1
ATOM 3313 O O . THR B 1 222 ? 7.579 49.218 10.402 1.00 27.81 221 THR B O 1
ATOM 3317 N N . LEU B 1 223 ? 8.642 47.671 9.118 1.00 26.91 222 LEU B N 1
ATOM 3318 C CA . LEU B 1 223 ? 9.905 47.737 9.839 1.00 27.22 222 LEU B CA 1
ATOM 3319 C C . LEU B 1 223 ? 10.907 48.509 8.970 1.00 27.91 222 LEU B C 1
ATOM 3320 O O . LEU B 1 223 ? 11.202 48.126 7.810 1.00 27.03 222 LEU B O 1
ATOM 3325 N N . LEU B 1 224 ? 11.389 49.626 9.515 1.00 24.94 223 LEU B N 1
ATOM 3326 C CA . LEU B 1 224 ? 12.349 50.499 8.833 1.00 26.05 223 LEU B CA 1
ATOM 3327 C C . LEU B 1 224 ? 13.669 50.364 9.537 1.00 27.69 223 LEU B C 1
ATOM 3328 O O . LEU B 1 224 ? 13.704 50.275 10.771 1.00 30.00 223 LEU B O 1
ATOM 3333 N N . GLY B 1 225 ? 14.729 50.354 8.742 1.00 27.13 224 GLY B N 1
ATOM 3334 C CA . GLY B 1 225 ? 16.099 50.423 9.210 1.00 26.40 224 GLY B CA 1
ATOM 3335 C C . GLY B 1 225 ? 16.809 51.531 8.483 1.00 25.58 224 GLY B C 1
ATOM 3336 O O . GLY B 1 225 ? 16.230 52.243 7.668 1.00 29.85 224 GLY B O 1
ATOM 3337 N N . LYS B 1 226 ? 18.091 51.649 8.762 1.00 31.78 225 LYS B N 1
ATOM 3338 C CA . LYS B 1 226 ? 18.956 52.632 8.147 1.00 32.54 225 LYS B CA 1
ATOM 3339 C C . LYS B 1 226 ? 19.257 52.191 6.712 1.00 34.27 225 LYS B C 1
ATOM 3340 O O . LYS B 1 226 ? 19.452 51.005 6.447 1.00 36.19 225 LYS B O 1
ATOM 3346 N N . SER B 1 227 ? 19.247 53.127 5.772 1.00 37.43 226 SER B N 1
ATOM 3347 C CA . SER B 1 227 ? 19.548 52.784 4.381 1.00 39.66 226 SER B CA 1
ATOM 3348 C C . SER B 1 227 ? 20.986 52.274 4.314 1.00 44.15 226 SER B C 1
ATOM 3349 O O . SER B 1 227 ? 21.866 52.732 5.058 1.00 44.02 226 SER B O 1
ATOM 3352 N N . THR B 1 228 ? 21.190 51.296 3.439 1.00 49.31 227 THR B N 1
ATOM 3353 C CA . THR B 1 228 ? 22.413 50.521 3.391 1.00 52.49 227 THR B CA 1
ATOM 3354 C C . THR B 1 228 ? 23.439 51.265 2.564 1.00 55.56 227 THR B C 1
ATOM 3355 O O . THR B 1 228 ? 24.497 50.714 2.266 1.00 58.43 227 THR B O 1
#

B-factor: mean 29.72, std 6.33, range [11.31, 63.25]

Radius of gyration: 23.04 Å; Cα contacts (8 Å, |Δi|>4): 912; chains: 2; bounding box: 56×67×52 Å

Solvent-accessible surface area: 18927 Å² total

Nearest PDB structures (foldseek):
  3ec4-assembly1_A  TM=1.005E+00  e=3.620E-49  Novosphingobium aromaticivorans DSM 12444
  3ec4-assembly2_B  TM=9.933E-01  e=2.904E-45  Novosphingobium aromaticivorans DSM 12444
  6wqb-assembly1_A  TM=7.458E-01  e=5.213E-09  Legionella hackeliae
  6wqc-assembly1_A  TM=7.286E-01  e=2.008E-08  Legionella hackeliae
  7wx6-assembly1_A  TM=7.207E-01  e=4.339E-08  Legionella pneumophila

CATH classification: 3.40.630.30